Protein AF-0000000084653212 (afdb_homodimer)

Foldseek 3Di:
DVVVVVVVVVVVVVVCVVCVVVVLLQVLLQAPDQDSPDGNDGHCVLVVVLVVDPLNVQQAVLLQVLLQLLLVLLLVVLVVVLVVLLPDDPVSNVVVLVVLCVLVPDDLQVLQQVLLVVCVVVPHDFASVSLSVSLNVSLNSLLSVLQNVQSNVDDPCQQVVCVVVPDDSVRSCVPPVCVSRVLSSVLSSLVSSLCSSQDDNNCVSRHDDSHHHLNVVLVVCVVVPDGSSSSVSVSVSVVVSVVSVVVSVVSVVVVVVVVVVPDD/DVVVVVVVVVVVVVVCVVCVVVVLLQVLLQAPDQDSVDGNDGHCVLVVVLVVDPLNVQQAVLLQVLLQLLLVLLLVVLVVVLVVLLVDDPVSNVVVLVVLCVLVVDDLQCLLQVLLVVCVVVPHDFASVSLSVSLNVSLNSLLSVLQNVQSNVDDPCQLVVCVVVPDDSVRSCVPPVCVSRVLSSVLSSLVSSLCSSQDDNNCVSRHDPSHHHLNVVLVVCVVVPDGSSSSVSVSVSVVVSVVSVVVSVVSVVVVVVVVVVPDD

Secondary structure (DSSP, 8-state):
-HHHHHHHHHHHHHHHHHHHHHHHHHHHTTBS-S-SS----B--HHHHHHHH-HHHHHHHHHHHHHHHHHHHHHHHHHHHHHHHHHTS-HHHHHHHHHHHHHHHTS-HHHHHHHHHHHHHHTTPPSSHHHHHHHHHHHHHHHHHHHHHHHHHHS-HHHHHHHHHTT--HHHHIIIIIHHHHHHHHHHHHHHHHHHHHT--HHHHHH-BTTB--HHHHHHHHHHT---HHHHHHHHHHHHHHHHHHHHHHHHHHHHHHHHHT---/-HHHHHHHHHHHHHHHHHHHHHHHHHHHTTBS-S-SS----B--HHHHHHHH-HHHHHHHHHHHHHHHHHHHHHHHHHHHHHHHHHTS-HHHHHHHHHHHHHHHTS-HHHHHHHHHHHHHHTTPPSSHHHHHHHHHHHHHHHHHHHHHHHHHHS-HHHHHHHHHTT--HHHHIIIIIHHHHHHHHHHHHHHHHHHHHT--HHHHHH-BTTB--HHHHHHHHHHT---HHHHHHHHHHHHHHHHHHHHHHHHHHHHHHHHHT---

Structure (mmCIF, N/CA/C/O backbone):
data_AF-0000000084653212-model_v1
#
loop_
_entity.id
_entity.type
_entity.pdbx_description
1 polymer 'Spermidine Putrescine ABC transporter permease component potC'
#
loop_
_atom_site.group_PDB
_atom_site.id
_atom_site.type_symbol
_atom_site.label_atom_id
_atom_site.label_alt_id
_atom_site.label_comp_id
_atom_site.label_asym_id
_atom_site.label_entity_id
_atom_site.label_seq_id
_atom_site.pdbx_PDB_ins_code
_atom_site.Cartn_x
_atom_site.Cartn_y
_atom_site.Cartn_z
_atom_site.occupancy
_atom_site.B_iso_or_equiv
_atom_site.auth_seq_id
_atom_site.auth_comp_id
_atom_site.auth_asym_id
_atom_site.auth_atom_id
_atom_site.pdbx_PDB_model_num
ATOM 1 N N . MET A 1 1 ? -29.484 10 22.688 1 42.62 1 MET A N 1
ATOM 2 C CA . MET A 1 1 ? -29.078 8.742 23.328 1 42.62 1 MET A CA 1
ATOM 3 C C . MET A 1 1 ? -29.094 7.598 22.312 1 42.62 1 MET A C 1
ATOM 5 O O . MET A 1 1 ? -28.172 6.777 22.281 1 42.62 1 MET A O 1
ATOM 9 N N . VAL A 1 2 ? -30.297 7.48 21.578 1 43.94 2 VAL A N 1
ATOM 10 C CA . VAL A 1 2 ? -30.562 6.438 20.594 1 43.94 2 VAL A CA 1
ATOM 11 C C . VAL A 1 2 ? -29.578 6.551 19.438 1 43.94 2 VAL A C 1
ATOM 13 O O . VAL A 1 2 ? -29.062 5.543 18.953 1 43.94 2 VAL A O 1
ATOM 16 N N . ARG A 1 3 ? -29.203 7.77 19.156 1 56.88 3 ARG A N 1
ATOM 17 C CA . ARG A 1 3 ? -28.328 8.047 18.016 1 56.88 3 ARG A CA 1
ATOM 18 C C . ARG A 1 3 ? -26.891 7.621 18.312 1 56.88 3 ARG A C 1
ATOM 20 O O . ARG A 1 3 ? -26.219 7.047 17.453 1 56.88 3 ARG A O 1
ATOM 27 N N . LYS A 1 4 ? -26.688 7.613 19.641 1 67.69 4 LYS A N 1
ATOM 28 C CA . LYS A 1 4 ? -25.359 7.195 20.078 1 67.69 4 LYS A CA 1
ATOM 29 C C . LYS A 1 4 ? -25.203 5.68 20.016 1 67.69 4 LYS A C 1
ATOM 31 O O . LYS A 1 4 ? -24.156 5.168 19.625 1 67.69 4 LYS A O 1
ATOM 36 N N . GLY A 1 5 ? -26.391 5.066 20.297 1 69.75 5 GLY A N 1
ATOM 37 C CA . GLY A 1 5 ? -26.375 3.613 20.297 1 69.75 5 GLY A CA 1
ATOM 38 C C . GLY A 1 5 ? -26.219 3.031 18.891 1 69.75 5 GLY A C 1
ATOM 39 O O . GLY A 1 5 ? -25.438 2.096 18.688 1 69.75 5 GLY A O 1
ATOM 40 N N . ILE A 1 6 ? -26.906 3.551 18.016 1 76.19 6 ILE A N 1
ATOM 41 C CA . ILE A 1 6 ? -26.875 3.078 16.641 1 76.19 6 ILE A CA 1
ATOM 42 C C . ILE A 1 6 ? -25.5 3.334 16.031 1 76.19 6 ILE A C 1
ATOM 44 O O . ILE A 1 6 ? -24.969 2.506 15.289 1 76.19 6 ILE A O 1
ATOM 48 N N . GLU A 1 7 ? -24.969 4.375 16.453 1 75.75 7 GLU A N 1
ATOM 49 C CA . GLU A 1 7 ? -23.625 4.719 15.977 1 75.75 7 GLU A CA 1
ATOM 50 C C . GLU A 1 7 ? -22.594 3.729 16.5 1 75.75 7 GLU A C 1
ATOM 52 O O . GLU A 1 7 ? -21.703 3.303 15.75 1 75.75 7 GLU A O 1
ATOM 57 N N . ARG A 1 8 ? -22.797 3.504 17.703 1 78.12 8 ARG A N 1
ATOM 58 C CA . ARG A 1 8 ? -21.875 2.553 18.312 1 78.12 8 ARG A CA 1
ATOM 59 C C . ARG A 1 8 ? -22.016 1.172 17.688 1 78.12 8 ARG A C 1
ATOM 61 O O . ARG A 1 8 ? -21.031 0.481 17.453 1 78.12 8 ARG A O 1
ATOM 68 N N . LEU A 1 9 ? -23.188 0.836 17.438 1 80.94 9 LEU A N 1
ATOM 69 C CA . LEU A 1 9 ? -23.453 -0.453 16.797 1 80.94 9 LEU A CA 1
ATOM 70 C C . LEU A 1 9 ? -22.875 -0.486 15.391 1 80.94 9 LEU A C 1
ATOM 72 O O . LEU A 1 9 ? -22.281 -1.486 14.977 1 80.94 9 LEU A O 1
ATOM 76 N N . TYR A 1 10 ? -23.078 0.615 14.75 1 81.62 10 TYR A N 1
ATOM 77 C CA . TYR A 1 10 ? -22.578 0.738 13.383 1 81.62 10 TYR A CA 1
ATOM 78 C C . TYR A 1 10 ? -21.062 0.635 13.352 1 81.62 10 TYR A C 1
ATOM 80 O O . TYR A 1 10 ? -20.5 -0.135 12.57 1 81.62 10 TYR A O 1
ATOM 88 N N . LEU A 1 11 ? -20.422 1.253 14.195 1 81.31 11 LEU A N 1
ATOM 89 C CA . LEU A 1 11 ? -18.953 1.239 14.258 1 81.31 11 LEU A CA 1
ATOM 90 C C . LEU A 1 11 ? -18.453 -0.124 14.719 1 81.31 11 LEU A C 1
ATOM 92 O O . LEU A 1 11 ? -17.438 -0.61 14.219 1 81.31 11 LEU A O 1
ATOM 96 N N . GLY A 1 12 ? -19.172 -0.667 15.578 1 79.94 12 GLY A N 1
ATOM 97 C CA . GLY A 1 12 ? -18.828 -2.008 16.031 1 79.94 12 GLY A CA 1
ATOM 98 C C . GLY A 1 12 ? -18.875 -3.041 14.922 1 79.94 12 GLY A C 1
ATOM 99 O O . GLY A 1 12 ? -18 -3.893 14.812 1 79.94 12 GLY A O 1
ATOM 100 N N . LEU A 1 13 ? -19.828 -2.896 14.125 1 82 13 LEU A N 1
ATOM 101 C CA . LEU A 1 13 ? -20 -3.822 13.008 1 82 13 LEU A CA 1
ATOM 102 C C . LEU A 1 13 ? -18.875 -3.658 11.984 1 82 13 LEU A C 1
ATOM 104 O O . LEU A 1 13 ? -18.375 -4.648 11.445 1 82 13 LEU A O 1
ATOM 108 N N . ILE A 1 14 ? -18.547 -2.451 11.789 1 79.44 14 ILE A N 1
ATOM 109 C CA . ILE A 1 14 ? -17.469 -2.178 10.844 1 79.44 14 ILE A CA 1
ATOM 110 C C . ILE A 1 14 ? -16.156 -2.777 11.359 1 79.44 14 ILE A C 1
ATOM 112 O O . ILE A 1 14 ? -15.438 -3.438 10.617 1 79.44 14 ILE A O 1
ATOM 116 N N . MET A 1 15 ? -15.961 -2.607 12.602 1 78.31 15 MET A N 1
ATOM 117 C CA . MET A 1 15 ? -14.742 -3.121 13.211 1 78.31 15 MET A CA 1
ATOM 118 C C . MET A 1 15 ? -14.734 -4.645 13.211 1 78.31 15 MET A C 1
ATOM 120 O O . MET A 1 15 ? -13.695 -5.266 12.969 1 78.31 15 MET A O 1
ATOM 124 N N . LEU A 1 16 ? -15.852 -5.148 13.469 1 78.56 16 LEU A N 1
ATOM 125 C CA . LEU A 1 16 ? -15.969 -6.605 13.477 1 78.56 16 LEU A CA 1
ATOM 126 C C . LEU A 1 16 ? -15.656 -7.176 12.094 1 78.56 16 LEU A C 1
ATOM 128 O O . LEU A 1 16 ? -14.906 -8.141 11.977 1 78.56 16 LEU A O 1
ATOM 132 N N . PHE A 1 17 ? -16.188 -6.57 11.125 1 79 17 PHE A N 1
ATOM 133 C CA . PHE A 1 17 ? -16 -7.086 9.773 1 79 17 PHE A CA 1
ATOM 134 C C . PHE A 1 17 ? -14.57 -6.863 9.305 1 79 17 PHE A C 1
ATOM 136 O O . PHE A 1 17 ? -14.031 -7.652 8.523 1 79 17 PHE A O 1
ATOM 143 N N . LEU A 1 18 ? -14 -5.793 9.773 1 79.25 18 LEU A N 1
ATOM 144 C CA . LEU A 1 18 ? -12.625 -5.496 9.398 1 79.25 18 LEU A CA 1
ATOM 145 C C . LEU A 1 18 ? -11.656 -6.461 10.062 1 79.25 18 LEU A C 1
ATOM 147 O O . LEU A 1 18 ? -10.664 -6.871 9.461 1 79.25 18 LEU A O 1
ATOM 151 N N . TYR A 1 19 ? -11.992 -6.941 11.273 1 84.5 19 TYR A N 1
ATOM 152 C CA . TYR A 1 19 ? -11.031 -7.711 12.062 1 84.5 19 TYR A CA 1
ATOM 153 C C . TYR A 1 19 ? -11.406 -9.188 12.086 1 84.5 19 TYR A C 1
ATOM 155 O O . TYR A 1 19 ? -10.578 -10.039 12.414 1 84.5 19 TYR A O 1
ATOM 163 N N . ALA A 1 20 ? -12.586 -9.516 11.711 1 89.62 20 ALA A N 1
ATOM 164 C CA . ALA A 1 20 ? -13.062 -10.898 11.742 1 89.62 20 ALA A CA 1
ATOM 165 C C . ALA A 1 20 ? -12.18 -11.805 10.891 1 89.62 20 ALA A C 1
ATOM 167 O O . ALA A 1 20 ? -11.805 -12.898 11.32 1 89.62 20 ALA A O 1
ATOM 168 N N . PRO A 1 21 ? -11.82 -11.352 9.719 1 89.69 21 PRO A N 1
ATOM 169 C CA . PRO A 1 21 ? -10.953 -12.211 8.914 1 89.69 21 PRO A CA 1
ATOM 170 C C . PRO A 1 21 ? -9.609 -12.484 9.578 1 89.69 21 PRO A C 1
ATOM 172 O O . PRO A 1 21 ? -9.125 -13.617 9.57 1 89.69 21 PRO A O 1
ATOM 175 N N . ILE A 1 22 ? -9.055 -11.469 10.094 1 88.69 22 ILE A N 1
ATOM 176 C CA . ILE A 1 22 ? -7.762 -11.609 10.75 1 88.69 22 ILE A CA 1
ATOM 177 C C . ILE A 1 22 ? -7.898 -12.508 11.977 1 88.69 22 ILE A C 1
ATOM 179 O O . ILE A 1 22 ? -7.027 -13.344 12.234 1 88.69 22 ILE A O 1
ATOM 183 N N . LEU A 1 23 ? -8.977 -12.32 12.727 1 89.06 23 LEU A N 1
ATOM 184 C CA . LEU A 1 23 ? -9.234 -13.164 13.883 1 89.06 23 LEU A CA 1
ATOM 185 C C . LEU A 1 23 ? -9.398 -14.625 13.469 1 89.06 23 LEU A C 1
ATOM 187 O O . LEU A 1 23 ? -8.938 -15.531 14.164 1 89.06 23 LEU A O 1
ATOM 191 N N . THR A 1 24 ? -10.102 -14.805 12.438 1 89.75 24 THR A N 1
ATOM 192 C CA . THR A 1 24 ? -10.273 -16.156 11.914 1 89.75 24 THR A CA 1
ATOM 193 C C . THR A 1 24 ? -8.922 -16.781 11.594 1 89.75 24 THR A C 1
ATOM 195 O O . THR A 1 24 ? -8.68 -17.953 11.93 1 89.75 24 THR A O 1
ATOM 198 N N . LEU A 1 25 ? -8.062 -15.992 10.961 1 89.06 25 LEU A N 1
ATOM 199 C CA . LEU A 1 25 ? -6.723 -16.469 10.633 1 89.06 25 LEU A CA 1
ATOM 200 C C . LEU A 1 25 ? -5.949 -16.844 11.891 1 89.06 25 LEU A C 1
ATOM 202 O O . LEU A 1 25 ? -5.336 -17.906 11.945 1 89.06 25 LEU A O 1
ATOM 206 N N . ILE A 1 26 ? -6.031 -16.047 12.891 1 89.75 26 ILE A N 1
ATOM 207 C CA . ILE A 1 26 ? -5.309 -16.266 14.141 1 89.75 26 ILE A CA 1
ATOM 208 C C . ILE A 1 26 ? -5.871 -17.5 14.852 1 89.75 26 ILE A C 1
ATOM 210 O O . ILE A 1 26 ? -5.117 -18.359 15.305 1 89.75 26 ILE A O 1
ATOM 214 N N . VAL A 1 27 ? -7.145 -17.594 14.969 1 90.31 27 VAL A N 1
ATOM 215 C CA . VAL A 1 27 ? -7.801 -18.703 15.648 1 90.31 27 VAL A CA 1
ATOM 216 C C . VAL A 1 27 ? -7.461 -20.016 14.938 1 90.31 27 VAL A C 1
ATOM 218 O O . VAL A 1 27 ? -7.133 -21 15.586 1 90.31 27 VAL A O 1
ATOM 221 N N . PHE A 1 28 ? -7.402 -20.016 13.656 1 89.44 28 PHE A N 1
ATOM 222 C CA . PHE A 1 28 ? -7.152 -21.234 12.891 1 89.44 28 PHE A CA 1
ATOM 223 C C . PHE A 1 28 ? -5.676 -21.609 12.938 1 89.44 28 PHE A C 1
ATOM 225 O O . PHE A 1 28 ? -5.305 -22.734 12.602 1 89.44 28 PHE A O 1
ATOM 232 N N . SER A 1 29 ? -4.875 -20.641 13.258 1 91 29 SER A N 1
ATOM 233 C CA . SER A 1 29 ? -3.457 -20.953 13.422 1 91 29 SER A CA 1
ATOM 234 C C . SER A 1 29 ? -3.227 -21.859 14.625 1 91 29 SER A C 1
ATOM 236 O O . SER A 1 29 ? -2.172 -22.5 14.734 1 91 29 SER A O 1
ATOM 238 N N . PHE A 1 30 ? -4.285 -21.969 15.484 1 92.12 30 PHE A N 1
ATOM 239 C CA . PHE A 1 30 ? -4.195 -22.828 16.656 1 92.12 30 PHE A CA 1
ATOM 240 C C . PHE A 1 30 ? -5.098 -24.047 16.516 1 92.12 30 PHE A C 1
ATOM 242 O O . PHE A 1 30 ? -5.281 -24.828 17.453 1 92.12 30 PHE A O 1
ATOM 249 N N . ASN A 1 31 ? -5.676 -24.203 15.422 1 87.81 31 ASN A N 1
ATOM 250 C CA . ASN A 1 31 ? -6.641 -25.281 15.18 1 87.81 31 ASN A CA 1
ATOM 251 C C . ASN A 1 31 ? -5.949 -26.609 14.898 1 87.81 31 ASN A C 1
ATOM 253 O O . ASN A 1 31 ? -5.145 -26.703 13.969 1 87.81 31 ASN A O 1
ATOM 257 N N . ASP A 1 32 ? -6.289 -27.547 15.758 1 88.12 32 ASP A N 1
ATOM 258 C CA . ASP A 1 32 ? -5.707 -28.875 15.578 1 88.12 32 ASP A CA 1
ATOM 259 C C . ASP A 1 32 ? -6.453 -29.672 14.508 1 88.12 32 ASP A C 1
ATOM 261 O O . ASP A 1 32 ? -6.996 -30.734 14.773 1 88.12 32 ASP A O 1
ATOM 265 N N . SER A 1 33 ? -6.797 -29.047 13.383 1 82.5 33 SER A N 1
ATOM 266 C CA . SER A 1 33 ? -7.434 -29.656 12.219 1 82.5 33 SER A CA 1
ATOM 267 C C . SER A 1 33 ? -6.875 -29.094 10.922 1 82.5 33 SER A C 1
ATOM 269 O O . SER A 1 33 ? -6.48 -27.922 10.867 1 82.5 33 SER A O 1
ATOM 271 N N . LYS A 1 34 ? -6.863 -29.938 9.984 1 76.5 34 LYS A N 1
ATOM 272 C CA . LYS A 1 34 ? -6.43 -29.484 8.664 1 76.5 34 LYS A CA 1
ATOM 273 C C . LYS A 1 34 ? -7.566 -28.812 7.91 1 76.5 34 LYS A C 1
ATOM 275 O O . LYS A 1 34 ? -7.34 -28.141 6.902 1 76.5 34 LYS A O 1
ATOM 280 N N . SER A 1 35 ? -8.68 -29.031 8.602 1 69.38 35 SER A N 1
ATOM 281 C CA . SER A 1 35 ? -9.859 -28.484 7.934 1 69.38 35 SER A CA 1
ATOM 282 C C . SER A 1 35 ? -10.008 -26.984 8.211 1 69.38 35 SER A C 1
ATOM 284 O O . SER A 1 35 ? -9.672 -26.516 9.297 1 69.38 35 SER A O 1
ATOM 286 N N . ARG A 1 36 ? -10.523 -26.234 7.219 1 67.44 36 ARG A N 1
ATOM 287 C CA . ARG A 1 36 ? -10.781 -24.797 7.344 1 67.44 36 ARG A CA 1
ATOM 288 C C . ARG A 1 36 ? -12.148 -24.547 7.957 1 67.44 36 ARG A C 1
ATOM 290 O O . ARG A 1 36 ? -12.508 -23.391 8.211 1 67.44 36 ARG A O 1
ATOM 297 N N . ALA A 1 37 ? -12.82 -25.562 8.25 1 67.94 37 ALA A N 1
ATOM 298 C CA . ALA A 1 37 ? -14.195 -25.359 8.703 1 67.94 37 ALA A CA 1
ATOM 299 C C . ALA A 1 37 ? -14.461 -26.078 10.016 1 67.94 37 ALA A C 1
ATOM 301 O O . ALA A 1 37 ? -15.43 -25.781 10.711 1 67.94 37 ALA A O 1
ATOM 302 N N . LYS A 1 38 ? -13.531 -26.969 10.328 1 77.81 38 LYS A N 1
ATOM 303 C CA . LYS A 1 38 ? -13.797 -27.766 11.516 1 77.81 38 LYS A CA 1
ATOM 304 C C . LYS A 1 38 ? -12.758 -27.5 12.602 1 77.81 38 LYS A C 1
ATOM 306 O O . LYS A 1 38 ? -11.555 -27.516 12.328 1 77.81 38 LYS A O 1
ATOM 311 N N . TRP A 1 39 ? -13.188 -27.281 13.703 1 82.44 39 TRP A N 1
ATOM 312 C CA . TRP A 1 39 ? -12.312 -27.062 14.852 1 82.44 39 TRP A CA 1
ATOM 313 C C . TRP A 1 39 ? -11.891 -28.391 15.469 1 82.44 39 TRP A C 1
ATOM 315 O O . TRP A 1 39 ? -12.734 -29.219 15.82 1 82.44 39 TRP A O 1
ATOM 325 N N . GLY A 1 40 ? -10.656 -28.688 15.477 1 87.12 40 GLY A N 1
ATOM 326 C CA . GLY A 1 40 ? -10.148 -29.953 15.969 1 87.12 40 GLY A CA 1
ATOM 327 C C . GLY A 1 40 ? -9.5 -29.859 17.328 1 87.12 40 GLY A C 1
ATOM 328 O O . GLY A 1 40 ? -8.891 -30.828 17.812 1 87.12 40 GLY A O 1
ATOM 329 N N . GLY A 1 41 ? -9.516 -28.609 17.953 1 88.38 41 GLY A N 1
ATOM 330 C CA . GLY A 1 41 ? -8.859 -28.406 19.234 1 88.38 41 GLY A CA 1
ATOM 331 C C . GLY A 1 41 ? -7.672 -27.469 19.156 1 88.38 41 GLY A C 1
ATOM 332 O O . GLY A 1 41 ? -7.242 -27.094 18.062 1 88.38 41 GLY A O 1
ATOM 333 N N . PHE A 1 42 ? -7.262 -27.078 20.281 1 91.75 42 PHE A N 1
ATOM 334 C CA . PHE A 1 42 ? -6.141 -26.156 20.375 1 91.75 42 PHE A CA 1
ATOM 335 C C . PHE A 1 42 ? -4.816 -26.891 20.188 1 91.75 42 PHE A C 1
ATOM 337 O O . PHE A 1 42 ? -4.617 -27.969 20.734 1 91.75 42 PHE A O 1
ATOM 344 N N . THR A 1 43 ? -3.941 -26.406 19.312 1 91.94 43 THR A N 1
ATOM 345 C CA . THR A 1 43 ? -2.631 -27.016 19.125 1 91.94 43 THR A CA 1
ATOM 346 C C . THR A 1 43 ? -1.585 -25.938 18.797 1 91.94 43 THR A C 1
ATOM 348 O O . THR A 1 43 ? -1.924 -24.859 18.328 1 91.94 43 THR A O 1
ATOM 351 N N . LEU A 1 44 ? -0.407 -26.203 19.188 1 92.69 44 LEU A N 1
ATOM 352 C CA . LEU A 1 44 ? 0.725 -25.344 18.828 1 92.69 44 LEU A CA 1
ATOM 353 C C . LEU A 1 44 ? 1.635 -26.047 17.828 1 92.69 44 LEU A C 1
ATOM 355 O O . LEU A 1 44 ? 2.725 -25.562 17.516 1 92.69 44 LEU A O 1
ATOM 359 N N . LYS A 1 45 ? 1.171 -27.125 17.312 1 91.94 45 LYS A N 1
ATOM 360 C CA . LYS A 1 45 ? 1.96 -27.953 16.406 1 91.94 45 LYS A CA 1
ATOM 361 C C . LYS A 1 45 ? 2.357 -27.188 15.148 1 91.94 45 LYS A C 1
ATOM 363 O O . LYS A 1 45 ? 3.463 -27.375 14.633 1 91.94 45 LYS A O 1
ATOM 368 N N . TRP A 1 46 ? 1.521 -26.344 14.703 1 91.56 46 TRP A N 1
ATOM 369 C CA . TRP A 1 46 ? 1.786 -25.609 13.469 1 91.56 46 TRP A CA 1
ATOM 370 C C . TRP A 1 46 ? 2.92 -24.609 13.664 1 91.56 46 TRP A C 1
ATOM 372 O O . TRP A 1 46 ? 3.707 -24.375 12.742 1 91.56 46 TRP A O 1
ATOM 382 N N . TYR A 1 47 ? 2.975 -24.109 14.836 1 92.56 47 TYR A N 1
ATOM 383 C CA . TYR A 1 47 ? 4.055 -23.172 15.164 1 92.56 47 TYR A CA 1
ATOM 384 C C . TYR A 1 47 ? 5.383 -23.906 15.289 1 92.56 47 TYR A C 1
ATOM 386 O O . TYR A 1 47 ? 6.422 -23.406 14.867 1 92.56 47 TYR A O 1
ATOM 394 N N . LYS A 1 48 ? 5.355 -25.047 15.836 1 92.06 48 LYS A N 1
ATOM 395 C CA . LYS A 1 48 ? 6.555 -25.875 15.938 1 92.06 48 LYS A CA 1
ATOM 396 C C . LYS A 1 48 ? 7.043 -26.297 14.555 1 92.06 48 LYS A C 1
ATOM 398 O O . LYS A 1 48 ? 8.242 -26.234 14.266 1 92.06 48 LYS A O 1
ATOM 403 N N . ASN A 1 49 ? 6.125 -26.719 13.758 1 90.12 49 ASN A N 1
ATOM 404 C CA . ASN A 1 49 ? 6.461 -27.125 12.398 1 90.12 49 ASN A CA 1
ATOM 405 C C . ASN A 1 49 ? 7.062 -25.969 11.602 1 90.12 49 ASN A C 1
ATOM 407 O O . ASN A 1 49 ? 7.996 -26.172 10.82 1 90.12 49 ASN A O 1
ATOM 411 N N . MET A 1 50 ? 6.453 -24.875 11.75 1 89.31 50 MET A N 1
ATOM 412 C CA . MET A 1 50 ? 6.922 -23.688 11.039 1 89.31 50 MET A CA 1
ATOM 413 C C . MET A 1 50 ? 8.375 -23.375 11.398 1 89.31 50 MET A C 1
ATOM 415 O O . MET A 1 50 ? 9.172 -23.031 10.523 1 89.31 50 MET A O 1
ATOM 419 N N . LEU A 1 51 ? 8.719 -23.516 12.703 1 89.31 51 LEU A N 1
ATOM 420 C CA . LEU A 1 51 ? 10.062 -23.203 13.172 1 89.31 51 LEU A CA 1
ATOM 421 C C . LEU A 1 51 ? 11.07 -24.234 12.68 1 89.31 51 LEU A C 1
ATOM 423 O O . LEU A 1 51 ? 12.258 -23.938 12.547 1 89.31 51 LEU A O 1
ATOM 427 N N . ASN A 1 52 ? 10.609 -25.422 12.359 1 91.44 52 ASN A N 1
ATOM 428 C CA . ASN A 1 52 ? 11.492 -26.516 11.953 1 91.44 52 ASN A CA 1
ATOM 429 C C . ASN A 1 52 ? 11.539 -26.656 10.438 1 91.44 52 ASN A C 1
ATOM 431 O O . ASN A 1 52 ? 12.289 -27.484 9.906 1 91.44 52 ASN A O 1
ATOM 435 N N . ASP A 1 53 ? 10.758 -25.922 9.758 1 92.12 53 ASP A N 1
ATOM 436 C CA . ASP A 1 53 ? 10.742 -25.969 8.305 1 92.12 53 ASP A CA 1
ATOM 437 C C . ASP A 1 53 ? 11.852 -25.109 7.711 1 92.12 53 ASP A C 1
ATOM 439 O O . ASP A 1 53 ? 11.844 -23.875 7.863 1 92.12 53 ASP A O 1
ATOM 443 N N . PRO A 1 54 ? 12.766 -25.703 7.027 1 92.81 54 PRO A N 1
ATOM 444 C CA . PRO A 1 54 ? 13.906 -24.969 6.496 1 92.81 54 PRO A CA 1
ATOM 445 C C . PRO A 1 54 ? 13.5 -23.891 5.5 1 92.81 54 PRO A C 1
ATOM 447 O O . PRO A 1 54 ? 14.148 -22.844 5.418 1 92.81 54 PRO A O 1
ATOM 450 N N . MET A 1 55 ? 12.492 -24.094 4.793 1 91.88 55 MET A N 1
ATOM 451 C CA . MET A 1 55 ? 12.023 -23.109 3.828 1 91.88 55 MET A CA 1
ATOM 452 C C . MET A 1 55 ? 11.5 -21.859 4.539 1 91.88 55 MET A C 1
ATOM 454 O O . MET A 1 55 ? 11.789 -20.734 4.121 1 91.88 55 MET A O 1
ATOM 458 N N . ILE A 1 56 ? 10.75 -22.125 5.59 1 93.19 56 ILE A N 1
ATOM 459 C CA . ILE A 1 56 ? 10.18 -21.016 6.348 1 93.19 56 ILE A CA 1
ATOM 460 C C . ILE A 1 56 ? 11.289 -20.266 7.074 1 93.19 56 ILE A C 1
ATOM 462 O O . ILE A 1 56 ? 11.312 -19.031 7.086 1 93.19 56 ILE A O 1
ATOM 466 N N . SER A 1 57 ? 12.211 -20.984 7.633 1 93.81 57 SER A N 1
ATOM 467 C CA . SER A 1 57 ? 13.328 -20.359 8.336 1 93.81 57 SER A CA 1
ATOM 468 C C . SER A 1 57 ? 14.18 -19.531 7.383 1 93.81 57 SER A C 1
ATOM 470 O O . SER A 1 57 ? 14.586 -18.422 7.719 1 93.81 57 SER A O 1
ATOM 472 N N . LYS A 1 58 ? 14.477 -20.047 6.25 1 95.44 58 LYS A N 1
ATOM 473 C CA . LYS A 1 58 ? 15.25 -19.328 5.242 1 95.44 58 LYS A CA 1
ATOM 474 C C . LYS A 1 58 ? 14.508 -18.078 4.766 1 95.44 58 LYS A C 1
ATOM 476 O O . LYS A 1 58 ? 15.117 -17.031 4.598 1 95.44 58 LYS A O 1
ATOM 481 N N . SER A 1 59 ? 13.242 -18.203 4.531 1 95.62 59 SER A N 1
ATOM 482 C CA . SER A 1 59 ? 12.438 -17.062 4.082 1 95.62 59 SER A CA 1
ATOM 483 C C . SER A 1 59 ? 12.367 -15.984 5.148 1 95.62 59 SER A C 1
ATOM 485 O O . SER A 1 59 ? 12.312 -14.789 4.832 1 95.62 59 SER A O 1
ATOM 487 N N . LEU A 1 60 ? 12.305 -16.453 6.426 1 94.12 60 LEU A N 1
ATOM 488 C CA . LEU A 1 60 ? 12.352 -15.5 7.523 1 94.12 60 LEU A CA 1
ATOM 489 C C . LEU A 1 60 ? 13.672 -14.734 7.531 1 94.12 60 LEU A C 1
ATOM 491 O O . LEU A 1 60 ? 13.688 -13.516 7.707 1 94.12 60 LEU A O 1
ATOM 495 N N . TYR A 1 61 ? 14.688 -15.445 7.371 1 95.69 61 TYR A N 1
ATOM 496 C CA . TYR A 1 61 ? 16.016 -14.852 7.316 1 95.69 61 TYR A CA 1
ATOM 497 C C . TYR A 1 61 ? 16.094 -13.797 6.215 1 95.69 61 TYR A C 1
ATOM 499 O O . TYR A 1 61 ? 16.531 -12.672 6.461 1 95.69 61 TYR A O 1
ATOM 507 N N . TYR A 1 62 ? 15.695 -14.109 5.008 1 96.94 62 TYR A N 1
ATOM 508 C CA . TYR A 1 62 ? 15.789 -13.18 3.889 1 96.94 62 TYR A CA 1
ATOM 509 C C . TYR A 1 62 ? 14.828 -12.008 4.066 1 96.94 62 TYR A C 1
ATOM 511 O O . TYR A 1 62 ? 15.125 -10.883 3.652 1 96.94 62 TYR A O 1
ATOM 519 N N . THR A 1 63 ? 13.648 -12.297 4.672 1 96.81 63 THR A N 1
ATOM 520 C CA . THR A 1 63 ? 12.719 -11.211 4.957 1 96.81 63 THR A CA 1
ATOM 521 C C . THR A 1 63 ? 13.375 -10.156 5.844 1 96.81 63 THR A C 1
ATOM 523 O O . THR A 1 63 ? 13.359 -8.969 5.516 1 96.81 63 THR A O 1
ATOM 526 N N . LEU A 1 64 ? 14.008 -10.609 6.914 1 96.62 64 LEU A N 1
ATOM 527 C CA . LEU A 1 64 ? 14.609 -9.695 7.887 1 96.62 64 LEU A CA 1
ATOM 528 C C . LEU A 1 64 ? 15.852 -9.039 7.312 1 96.62 64 LEU A C 1
ATOM 530 O O . LEU A 1 64 ? 16.078 -7.84 7.512 1 96.62 64 LEU A O 1
ATOM 534 N N . LEU A 1 65 ? 16.594 -9.805 6.633 1 98.19 65 LEU A N 1
ATOM 535 C CA . LEU A 1 65 ? 17.844 -9.289 6.07 1 98.19 65 LEU A CA 1
ATOM 536 C C . LEU A 1 65 ? 17.562 -8.203 5.035 1 98.19 65 LEU A C 1
ATOM 538 O O . LEU A 1 65 ? 18.156 -7.125 5.086 1 98.19 65 LEU A O 1
ATOM 542 N N . ILE A 1 66 ? 16.703 -8.461 4.102 1 98.31 66 ILE A N 1
ATOM 543 C CA . ILE A 1 66 ? 16.375 -7.512 3.047 1 98.31 66 ILE A CA 1
ATOM 544 C C . ILE A 1 66 ? 15.703 -6.277 3.654 1 98.31 66 ILE A C 1
ATOM 546 O O . ILE A 1 66 ? 16.031 -5.145 3.281 1 98.31 66 ILE A O 1
ATOM 550 N N . ALA A 1 67 ? 14.773 -6.535 4.555 1 97.81 67 ALA A N 1
ATOM 551 C CA . ALA A 1 67 ? 14.094 -5.41 5.188 1 97.81 67 ALA A CA 1
ATOM 552 C C . ALA A 1 67 ? 15.086 -4.5 5.91 1 97.81 67 ALA A C 1
ATOM 554 O O . ALA A 1 67 ? 15 -3.273 5.805 1 97.81 67 ALA A O 1
ATOM 555 N N . LEU A 1 68 ? 15.992 -5.102 6.613 1 98.12 68 LEU A N 1
ATOM 556 C CA . LEU A 1 68 ? 16.969 -4.336 7.379 1 98.12 68 LEU A CA 1
ATOM 557 C C . LEU A 1 68 ? 17.922 -3.59 6.453 1 98.12 68 LEU A C 1
ATOM 559 O O . LEU A 1 68 ? 18.109 -2.379 6.598 1 98.12 68 LEU A O 1
ATOM 563 N N . LEU A 1 69 ? 18.516 -4.238 5.527 1 98.69 69 LEU A N 1
ATOM 564 C CA . LEU A 1 69 ? 19.484 -3.621 4.617 1 98.69 69 LEU A CA 1
ATOM 565 C C . LEU A 1 69 ? 18.812 -2.541 3.773 1 98.69 69 LEU A C 1
ATOM 567 O O . LEU A 1 69 ? 19.344 -1.436 3.639 1 98.69 69 LEU A O 1
ATOM 571 N N . ALA A 1 70 ? 17.672 -2.871 3.199 1 98.5 70 ALA A N 1
ATOM 572 C CA . ALA A 1 70 ? 16.969 -1.928 2.334 1 98.5 70 ALA A CA 1
ATOM 573 C C . ALA A 1 70 ? 16.562 -0.676 3.107 1 98.5 70 ALA A C 1
ATOM 575 O O . ALA A 1 70 ? 16.688 0.442 2.605 1 98.5 70 ALA A O 1
ATOM 576 N N . SER A 1 71 ? 16.047 -0.895 4.312 1 98.06 71 SER A N 1
ATOM 577 C CA . SER A 1 71 ? 15.578 0.249 5.09 1 98.06 71 SER A CA 1
ATOM 578 C C . SER A 1 71 ? 16.75 1.128 5.527 1 98.06 71 SER A C 1
ATOM 580 O O . SER A 1 71 ? 16.656 2.357 5.5 1 98.06 71 SER A O 1
ATOM 582 N N . VAL A 1 72 ? 17.844 0.533 5.926 1 98.62 72 VAL A N 1
ATOM 583 C CA . VAL A 1 72 ? 19.016 1.296 6.344 1 98.62 72 VAL A CA 1
ATOM 584 C C . VAL A 1 72 ? 19.547 2.107 5.168 1 98.62 72 VAL A C 1
ATOM 586 O O . VAL A 1 72 ? 19.766 3.316 5.285 1 98.62 72 VAL A O 1
ATOM 589 N N . ILE A 1 73 ? 19.75 1.476 4.07 1 98.44 73 ILE A N 1
ATOM 590 C CA . ILE A 1 73 ? 20.312 2.133 2.895 1 98.44 73 ILE A CA 1
ATOM 591 C C . ILE A 1 73 ? 19.328 3.191 2.381 1 98.44 73 ILE A C 1
ATOM 593 O O . ILE A 1 73 ? 19.734 4.312 2.066 1 98.44 73 ILE A O 1
ATOM 597 N N . ALA A 1 74 ? 18.047 2.852 2.277 1 97.31 74 ALA A N 1
ATOM 598 C CA . ALA A 1 74 ? 17.031 3.799 1.815 1 97.31 74 ALA A CA 1
ATOM 599 C C . ALA A 1 74 ? 16.953 5.012 2.74 1 97.31 74 ALA A C 1
ATOM 601 O O . ALA A 1 74 ? 16.734 6.133 2.283 1 97.31 74 ALA A O 1
ATOM 602 N N . THR A 1 75 ? 17.109 4.754 4.023 1 98.06 75 THR A N 1
ATOM 603 C CA . THR A 1 75 ? 17.047 5.844 4.988 1 98.06 75 THR A CA 1
ATOM 604 C C . THR A 1 75 ? 18.219 6.801 4.801 1 98.06 75 THR A C 1
ATOM 606 O O . THR A 1 75 ? 18.047 8.023 4.844 1 98.06 75 THR A O 1
ATOM 609 N N . ILE A 1 76 ? 19.375 6.258 4.629 1 97.19 76 ILE A N 1
ATOM 610 C CA . ILE A 1 76 ? 20.562 7.082 4.398 1 97.19 76 ILE A CA 1
ATOM 611 C C . ILE A 1 76 ? 20.391 7.891 3.115 1 97.19 76 ILE A C 1
ATOM 613 O O . ILE A 1 76 ? 20.531 9.109 3.123 1 97.19 76 ILE A O 1
ATOM 617 N N . ILE A 1 77 ? 20.016 7.223 2.059 1 95.44 77 ILE A N 1
ATOM 618 C CA . ILE A 1 77 ? 19.859 7.871 0.762 1 95.44 77 ILE A CA 1
ATOM 619 C C . ILE A 1 77 ? 18.703 8.867 0.821 1 95.44 77 ILE A C 1
ATOM 621 O O . ILE A 1 77 ? 18.828 10 0.34 1 95.44 77 ILE A O 1
ATOM 625 N N . GLY A 1 78 ? 17.578 8.422 1.387 1 94.5 78 GLY A N 1
ATOM 626 C CA . GLY A 1 78 ? 16.391 9.266 1.483 1 94.5 78 GLY A CA 1
ATOM 627 C C . GLY A 1 78 ? 16.609 10.5 2.332 1 94.5 78 GLY A C 1
ATOM 628 O O . GLY A 1 78 ? 16.078 11.57 2.021 1 94.5 78 GLY A O 1
ATOM 629 N N . THR A 1 79 ? 17.344 10.375 3.41 1 94.75 79 THR A N 1
ATOM 630 C CA . THR A 1 79 ? 17.641 11.508 4.273 1 94.75 79 THR A CA 1
ATOM 631 C C . THR A 1 79 ? 18.453 12.562 3.523 1 94.75 79 THR A C 1
ATOM 633 O O . THR A 1 79 ? 18.141 13.75 3.562 1 94.75 79 THR A O 1
ATOM 636 N N . LEU A 1 80 ? 19.484 12.109 2.883 1 92.12 80 LEU A N 1
ATOM 637 C CA . LEU A 1 80 ? 20.312 13.016 2.098 1 92.12 80 LEU A CA 1
ATOM 638 C C . LEU A 1 80 ? 19.5 13.68 0.995 1 92.12 80 LEU A C 1
ATOM 640 O O . LEU A 1 80 ? 19.672 14.867 0.713 1 92.12 80 LEU A O 1
ATOM 644 N N . ALA A 1 81 ? 18.641 12.914 0.408 1 91.31 81 ALA A N 1
ATOM 645 C CA . ALA A 1 81 ? 17.781 13.453 -0.639 1 91.31 81 ALA A CA 1
ATOM 646 C C . ALA A 1 81 ? 16.812 14.492 -0.072 1 91.31 81 ALA A C 1
ATOM 648 O O . ALA A 1 81 ? 16.578 15.539 -0.688 1 91.31 81 ALA A O 1
ATOM 649 N N . ALA A 1 82 ? 16.234 14.164 1.04 1 90.94 82 ALA A N 1
ATOM 650 C CA . ALA A 1 82 ? 15.297 15.086 1.677 1 90.94 82 ALA A CA 1
ATOM 651 C C . ALA A 1 82 ? 15.969 16.422 2 1 90.94 82 ALA A C 1
ATOM 653 O O . ALA A 1 82 ? 15.383 17.484 1.783 1 90.94 82 ALA A O 1
ATOM 654 N N . ILE A 1 83 ? 17.141 16.391 2.52 1 88.12 83 ILE A N 1
ATOM 655 C CA . ILE A 1 83 ? 17.906 17.594 2.85 1 88.12 83 ILE A CA 1
ATOM 656 C C . ILE A 1 83 ? 18.203 18.375 1.574 1 88.12 83 ILE A C 1
ATOM 658 O O . ILE A 1 83 ? 18.078 19.609 1.539 1 88.12 83 ILE A O 1
ATOM 662 N N . GLY A 1 84 ? 18.641 17.609 0.545 1 85.06 84 GLY A N 1
ATOM 663 C CA . GLY A 1 84 ? 18.891 18.25 -0.735 1 85.06 84 GLY A CA 1
ATOM 664 C C . GLY A 1 84 ? 17.672 18.922 -1.327 1 85.06 84 GLY A C 1
ATOM 665 O O . GLY A 1 84 ? 17.766 20.031 -1.869 1 85.06 84 GLY A O 1
ATOM 666 N N . ILE A 1 85 ? 16.562 18.344 -1.266 1 85.56 85 ILE A N 1
ATOM 667 C CA . ILE A 1 85 ? 15.305 18.875 -1.793 1 85.56 85 ILE A CA 1
ATOM 668 C C . ILE A 1 85 ? 14.898 20.109 -1.008 1 85.56 85 ILE A C 1
ATOM 670 O O . ILE A 1 85 ? 14.406 21.078 -1.585 1 85.56 85 ILE A O 1
ATOM 674 N N . HIS A 1 86 ? 15.102 20.031 0.287 1 83.38 86 HIS A N 1
ATOM 675 C CA . HIS A 1 86 ? 14.695 21.109 1.172 1 83.38 86 HIS A CA 1
ATOM 676 C C . HIS A 1 86 ? 15.43 22.406 0.829 1 83.38 86 HIS A C 1
ATOM 678 O O . HIS A 1 86 ? 14.875 23.5 0.985 1 83.38 86 HIS A O 1
ATOM 684 N N . VAL A 1 87 ? 16.641 22.344 0.388 1 79.5 87 VAL A N 1
ATOM 685 C CA . VAL A 1 87 ? 17.438 23.547 0.169 1 79.5 87 VAL A CA 1
ATOM 686 C C . VAL A 1 87 ? 17.266 24.031 -1.268 1 79.5 87 VAL A C 1
ATOM 688 O O . VAL A 1 87 ? 17.766 25.094 -1.638 1 79.5 87 VAL A O 1
ATOM 691 N N . MET A 1 88 ? 16.547 23.281 -2.062 1 79.12 88 MET A N 1
ATOM 692 C CA . MET A 1 88 ? 16.328 23.672 -3.455 1 79.12 88 MET A CA 1
ATOM 693 C C . MET A 1 88 ? 15.305 24.797 -3.559 1 79.12 88 MET A C 1
ATOM 695 O O . MET A 1 88 ? 14.562 25.062 -2.609 1 79.12 88 MET A O 1
ATOM 699 N N . LYS A 1 89 ? 15.328 25.406 -4.734 1 76.19 89 LYS A N 1
ATOM 700 C CA . LYS A 1 89 ? 14.352 26.469 -4.992 1 76.19 89 LYS A CA 1
ATOM 701 C C . LYS A 1 89 ? 12.93 25.906 -5.051 1 76.19 89 LYS A C 1
ATOM 703 O O . LYS A 1 89 ? 12.742 24.719 -5.332 1 76.19 89 LYS A O 1
ATOM 708 N N . LYS A 1 90 ? 11.945 26.688 -4.844 1 75.31 90 LYS A N 1
ATOM 709 C CA . LYS A 1 90 ? 10.547 26.312 -4.695 1 75.31 90 LYS A CA 1
ATOM 710 C C . LYS A 1 90 ? 10.055 25.547 -5.918 1 75.31 90 LYS A C 1
ATOM 712 O O . LYS A 1 90 ? 9.391 24.516 -5.785 1 75.31 90 LYS A O 1
ATOM 717 N N . LYS A 1 91 ? 10.312 26.078 -7.055 1 73 91 LYS A N 1
ATOM 718 C CA . LYS A 1 91 ? 9.82 25.453 -8.281 1 73 91 LYS A CA 1
ATOM 719 C C . LYS A 1 91 ? 10.414 24.062 -8.469 1 73 91 LYS A C 1
ATOM 721 O O . LYS A 1 91 ? 9.703 23.109 -8.812 1 73 91 LYS A O 1
ATOM 726 N N . SER A 1 92 ? 11.68 23.953 -8.234 1 72.88 92 SER A N 1
ATOM 727 C CA . SER A 1 92 ? 12.359 22.672 -8.375 1 72.88 92 SER A CA 1
ATOM 728 C C . SER A 1 92 ? 11.914 21.688 -7.301 1 72.88 92 SER A C 1
ATOM 730 O O . SER A 1 92 ? 11.766 20.5 -7.566 1 72.88 92 SER A O 1
ATOM 732 N N . LYS A 1 93 ? 11.594 22.281 -6.172 1 74.12 93 LYS A N 1
ATOM 733 C CA . LYS A 1 93 ? 11.141 21.453 -5.051 1 74.12 93 LYS A CA 1
ATOM 734 C C . LYS A 1 93 ? 9.789 20.812 -5.348 1 74.12 93 LYS A C 1
ATOM 736 O O . LYS A 1 93 ? 9.602 19.609 -5.109 1 74.12 93 LYS A O 1
ATOM 741 N N . SER A 1 94 ? 8.984 21.578 -5.93 1 72.81 94 SER A N 1
ATOM 742 C CA . SER A 1 94 ? 7.645 21.109 -6.238 1 72.81 94 SER A CA 1
ATOM 743 C C . SER A 1 94 ? 7.676 19.984 -7.273 1 72.81 94 SER A C 1
ATOM 745 O O . SER A 1 94 ? 6.969 18.984 -7.137 1 72.81 94 SER A O 1
ATOM 747 N N . VAL A 1 95 ? 8.484 20.156 -8.203 1 69.5 95 VAL A N 1
ATOM 748 C CA . VAL A 1 95 ? 8.586 19.156 -9.266 1 69.5 95 VAL A CA 1
ATOM 749 C C . VAL A 1 95 ? 9.141 17.859 -8.703 1 69.5 95 VAL A C 1
ATOM 751 O O . VAL A 1 95 ? 8.602 16.781 -8.984 1 69.5 95 VAL A O 1
ATOM 754 N N . ILE A 1 96 ? 10.102 18.016 -7.922 1 72.44 96 ILE A N 1
ATOM 755 C CA . ILE A 1 96 ? 10.773 16.828 -7.387 1 72.44 96 ILE A CA 1
ATOM 756 C C . ILE A 1 96 ? 9.836 16.094 -6.43 1 72.44 96 ILE A C 1
ATOM 758 O O . ILE A 1 96 ? 9.766 14.867 -6.434 1 72.44 96 ILE A O 1
ATOM 762 N N . LEU A 1 97 ? 9.07 16.875 -5.758 1 70.19 97 LEU A N 1
ATOM 763 C CA . LEU A 1 97 ? 8.148 16.266 -4.805 1 70.19 97 LEU A CA 1
ATOM 764 C C . LEU A 1 97 ? 7.031 15.523 -5.527 1 70.19 97 LEU A C 1
ATOM 766 O O . LEU A 1 97 ? 6.664 14.414 -5.137 1 70.19 97 LEU A O 1
ATOM 770 N N . ASN A 1 98 ? 6.605 16.109 -6.551 1 67.56 98 ASN A N 1
ATOM 771 C CA . ASN A 1 98 ? 5.555 15.453 -7.332 1 67.56 98 ASN A CA 1
ATOM 772 C C . ASN A 1 98 ? 6.051 14.164 -7.973 1 67.56 98 ASN A C 1
ATOM 774 O O . ASN A 1 98 ? 5.316 13.172 -8.039 1 67.56 98 ASN A O 1
ATOM 778 N N . VAL A 1 99 ? 7.262 14.211 -8.305 1 67.75 99 VAL A N 1
ATOM 779 C CA . VAL A 1 99 ? 7.84 13.055 -8.977 1 67.75 99 VAL A CA 1
ATOM 780 C C . VAL A 1 99 ? 8.117 11.953 -7.949 1 67.75 99 VAL A C 1
ATOM 782 O O . VAL A 1 99 ? 7.953 10.766 -8.242 1 67.75 99 VAL A O 1
ATOM 785 N N . THR A 1 100 ? 8.523 12.414 -6.855 1 66.62 100 THR A N 1
ATOM 786 C CA . THR A 1 100 ? 8.852 11.461 -5.801 1 66.62 100 THR A CA 1
ATOM 787 C C . THR A 1 100 ? 7.586 10.766 -5.297 1 66.62 100 THR A C 1
ATOM 789 O O . THR A 1 100 ? 7.637 9.617 -4.859 1 66.62 100 THR A O 1
ATOM 792 N N . TYR A 1 101 ? 6.441 11.359 -5.5 1 66.06 101 TYR A N 1
ATOM 793 C CA . TYR A 1 101 ? 5.18 10.82 -5.012 1 66.06 101 TYR A CA 1
ATOM 794 C C . TYR A 1 101 ? 4.602 9.805 -5.992 1 66.06 101 TYR A C 1
ATOM 796 O O . TYR A 1 101 ? 3.828 8.93 -5.605 1 66.06 101 TYR A O 1
ATOM 804 N N . LEU A 1 102 ? 5.098 9.883 -7.18 1 62.59 102 LEU A N 1
ATOM 805 C CA . LEU A 1 102 ? 4.516 9.062 -8.242 1 62.59 102 LEU A CA 1
ATOM 806 C C . LEU A 1 102 ? 4.727 7.578 -7.961 1 62.59 102 LEU A C 1
ATOM 808 O O . LEU A 1 102 ? 3.801 6.777 -8.094 1 62.59 102 LEU A O 1
ATOM 812 N N . PRO A 1 103 ? 5.918 7.223 -7.57 1 58.56 103 PRO A N 1
ATOM 813 C CA . PRO A 1 103 ? 6.121 5.797 -7.32 1 58.56 103 PRO A CA 1
ATOM 814 C C . PRO A 1 103 ? 5.27 5.273 -6.164 1 58.56 103 PRO A C 1
ATOM 816 O O . PRO A 1 103 ? 4.883 4.102 -6.16 1 58.56 103 PRO A O 1
ATOM 819 N N . VAL A 1 104 ? 5.098 6.168 -5.238 1 60.81 104 VAL A N 1
ATOM 820 C CA . VAL A 1 104 ? 4.309 5.785 -4.07 1 60.81 104 VAL A CA 1
ATOM 821 C C . VAL A 1 104 ? 2.881 5.453 -4.5 1 60.81 104 VAL A C 1
ATOM 823 O O . VAL A 1 104 ? 2.211 4.629 -3.871 1 60.81 104 VAL A O 1
ATOM 826 N N . LEU A 1 105 ? 2.57 5.949 -5.633 1 63.69 105 LEU A N 1
ATOM 827 C CA . LEU A 1 105 ? 1.181 5.812 -6.055 1 63.69 105 LEU A CA 1
ATOM 828 C C . LEU A 1 105 ? 1.044 4.762 -7.148 1 63.69 105 LEU A C 1
ATOM 830 O O . LEU A 1 105 ? -0.061 4.496 -7.625 1 63.69 105 LEU A O 1
ATOM 834 N N . ASN A 1 106 ? 2.154 4.156 -7.414 1 70.56 106 ASN A N 1
ATOM 835 C CA . ASN A 1 106 ? 2.117 3.158 -8.477 1 70.56 106 ASN A CA 1
ATOM 836 C C . ASN A 1 106 ? 1.549 1.832 -7.984 1 70.56 106 ASN A C 1
ATOM 838 O O . ASN A 1 106 ? 1.565 1.553 -6.785 1 70.56 106 ASN A O 1
ATOM 842 N N . ALA A 1 107 ? 0.919 1.155 -8.93 1 81.62 107 ALA A N 1
ATOM 843 C CA . ALA A 1 107 ? 0.45 -0.1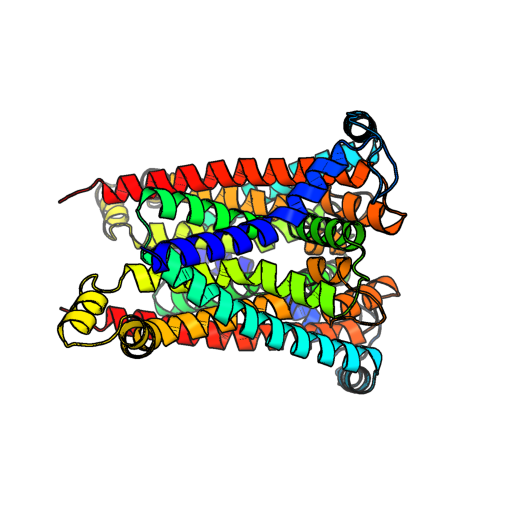99 -8.648 1 81.62 107 ALA A CA 1
ATOM 844 C C . ALA A 1 107 ? 1.618 -1.134 -8.352 1 81.62 107 ALA A C 1
ATOM 846 O O . ALA A 1 107 ? 2.611 -1.152 -9.078 1 81.62 107 ALA A O 1
ATOM 847 N N . ASP A 1 108 ? 1.533 -1.808 -7.332 1 89 108 ASP A N 1
ATOM 848 C CA . ASP A 1 108 ? 2.611 -2.686 -6.887 1 89 108 ASP A CA 1
ATOM 849 C C . ASP A 1 108 ? 2.99 -3.684 -7.977 1 89 108 ASP A C 1
ATOM 851 O O . ASP A 1 108 ? 4.176 -3.938 -8.211 1 89 108 ASP A O 1
ATOM 855 N N . ILE A 1 109 ? 1.989 -4.195 -8.648 1 91.81 109 ILE A N 1
ATOM 856 C CA . ILE A 1 109 ? 2.254 -5.227 -9.648 1 91.81 109 ILE A CA 1
ATOM 857 C C . ILE A 1 109 ? 2.982 -4.617 -10.844 1 91.81 109 ILE A C 1
ATOM 859 O O . ILE A 1 109 ? 3.879 -5.242 -11.414 1 91.81 109 ILE A O 1
ATOM 863 N N . VAL A 1 110 ? 2.596 -3.455 -11.227 1 89.69 110 VAL A N 1
ATOM 864 C CA . VAL A 1 110 ? 3.262 -2.766 -12.328 1 89.69 110 VAL A CA 1
ATOM 865 C C . VAL A 1 110 ? 4.715 -2.475 -11.953 1 89.69 110 VAL A C 1
ATOM 867 O O . VAL A 1 110 ? 5.621 -2.672 -12.758 1 89.69 110 VAL A O 1
ATOM 870 N N . THR A 1 111 ? 4.898 -2.014 -10.719 1 90.94 111 THR A N 1
ATOM 871 C CA . THR A 1 111 ? 6.246 -1.733 -10.234 1 90.94 111 THR A CA 1
ATOM 872 C C . THR A 1 111 ? 7.086 -3.006 -10.211 1 90.94 111 THR A C 1
ATOM 874 O O . THR A 1 111 ? 8.25 -3 -10.625 1 90.94 111 THR A O 1
ATOM 877 N N . GLY A 1 112 ? 6.516 -4.055 -9.711 1 93.25 112 GLY A N 1
ATOM 878 C CA . GLY A 1 112 ? 7.219 -5.328 -9.68 1 93.25 112 GLY A CA 1
ATOM 879 C C . GLY A 1 112 ? 7.656 -5.801 -11.047 1 93.25 112 GLY A C 1
ATOM 880 O O . GLY A 1 112 ? 8.828 -6.121 -11.258 1 93.25 112 GLY A O 1
ATOM 881 N N . ILE A 1 113 ? 6.766 -5.77 -11.969 1 92.06 113 ILE A N 1
ATOM 882 C CA . ILE A 1 113 ? 7.051 -6.219 -13.328 1 92.06 113 ILE A CA 1
ATOM 883 C C . ILE A 1 113 ? 8.055 -5.273 -13.984 1 92.06 113 ILE A C 1
ATOM 885 O O . ILE A 1 113 ? 8.953 -5.715 -14.703 1 92.06 113 ILE A O 1
ATOM 889 N N . ALA A 1 114 ? 7.84 -4.004 -13.75 1 91.81 114 ALA A N 1
ATOM 890 C CA . ALA A 1 114 ? 8.766 -3.014 -14.305 1 91.81 114 ALA A CA 1
ATOM 891 C C . ALA A 1 114 ? 10.195 -3.281 -13.844 1 91.81 114 ALA A C 1
ATOM 893 O O . ALA A 1 114 ? 11.125 -3.234 -14.648 1 91.81 114 ALA A O 1
ATOM 894 N N . PHE A 1 115 ? 10.414 -3.568 -12.609 1 94.25 115 PHE A N 1
ATOM 895 C CA . PHE A 1 115 ? 11.742 -3.863 -12.086 1 94.25 115 PHE A CA 1
ATOM 896 C C . PHE A 1 115 ? 12.289 -5.148 -12.695 1 94.25 115 PHE A C 1
ATOM 898 O O . PHE A 1 115 ? 13.477 -5.23 -13.023 1 94.25 115 PHE A O 1
ATOM 905 N N . MET A 1 116 ? 11.414 -6.148 -12.758 1 93.69 116 MET A N 1
ATOM 906 C CA . MET A 1 116 ? 11.828 -7.414 -13.352 1 93.69 116 MET A CA 1
ATOM 907 C C . MET A 1 116 ? 12.352 -7.207 -14.766 1 93.69 116 MET A C 1
ATOM 909 O O . MET A 1 116 ? 13.453 -7.652 -15.094 1 93.69 116 MET A O 1
ATOM 913 N N . LEU A 1 117 ? 11.586 -6.492 -15.57 1 90.19 117 LEU A N 1
ATOM 914 C CA . LEU A 1 117 ? 11.953 -6.238 -16.969 1 90.19 117 LEU A CA 1
ATOM 915 C C . LEU A 1 117 ? 13.242 -5.422 -17.047 1 90.19 117 LEU A C 1
ATOM 917 O O . LEU A 1 117 ? 14.086 -5.676 -17.906 1 90.19 117 LEU A O 1
ATOM 921 N N . PHE A 1 118 ? 13.352 -4.477 -16.234 1 92.56 118 PHE A N 1
ATOM 922 C CA . PHE A 1 118 ? 14.523 -3.615 -16.203 1 92.56 118 PHE A CA 1
ATOM 923 C C . PHE A 1 118 ? 15.781 -4.426 -15.891 1 92.56 118 PHE A C 1
ATOM 925 O O . PHE A 1 118 ? 16.797 -4.277 -16.562 1 92.56 118 PHE A O 1
ATOM 932 N N . PHE A 1 119 ? 15.742 -5.258 -14.844 1 94.38 119 PHE A N 1
ATOM 933 C CA . PHE A 1 119 ? 16.891 -6.059 -14.445 1 94.38 119 PHE A CA 1
ATOM 934 C C . PHE A 1 119 ? 17.281 -7.043 -15.547 1 94.38 119 PHE A C 1
ATOM 936 O O . PHE A 1 119 ? 18.453 -7.238 -15.828 1 94.38 119 PHE A O 1
ATOM 943 N N . VAL A 1 120 ? 16.312 -7.605 -16.125 1 89.31 120 VAL A N 1
ATOM 944 C CA . VAL A 1 120 ? 16.562 -8.531 -17.234 1 89.31 120 VAL A CA 1
ATOM 945 C C . VAL A 1 120 ? 17.188 -7.77 -18.406 1 89.31 120 VAL A C 1
ATOM 947 O O . VAL A 1 120 ? 18.141 -8.242 -19.016 1 89.31 120 VAL A O 1
ATOM 950 N N . ALA A 1 121 ? 16.672 -6.637 -18.734 1 88.19 121 ALA A N 1
ATOM 951 C CA . ALA A 1 121 ? 17.141 -5.824 -19.844 1 88.19 121 ALA A CA 1
ATOM 952 C C . ALA A 1 121 ? 18.594 -5.434 -19.672 1 88.19 121 ALA A C 1
ATOM 954 O O . ALA A 1 121 ? 19.359 -5.363 -20.641 1 88.19 121 ALA A O 1
ATOM 955 N N . ILE A 1 122 ? 19.031 -5.227 -18.438 1 91.88 122 ILE A N 1
ATOM 956 C CA . ILE A 1 122 ? 20.406 -4.785 -18.234 1 91.88 122 ILE A CA 1
ATOM 957 C C . ILE A 1 122 ? 21.297 -5.984 -17.906 1 91.88 122 ILE A C 1
ATOM 959 O O . ILE A 1 122 ? 22.469 -5.824 -17.562 1 91.88 122 ILE A O 1
ATOM 963 N N . GLY A 1 123 ? 20.719 -7.18 -17.891 1 92.94 123 GLY A N 1
ATOM 964 C CA . GLY A 1 123 ? 21.484 -8.414 -17.75 1 92.94 123 GLY A CA 1
ATOM 965 C C . GLY A 1 123 ? 21.75 -8.781 -16.297 1 92.94 123 GLY A C 1
ATOM 966 O O . GLY A 1 123 ? 22.688 -9.539 -16.016 1 92.94 123 GLY A O 1
ATOM 967 N N . LEU A 1 124 ? 21 -8.211 -15.398 1 93.94 124 LEU A N 1
ATOM 968 C CA . LEU A 1 124 ? 21.156 -8.555 -13.992 1 93.94 124 LEU A CA 1
ATOM 969 C C . LEU A 1 124 ? 20.344 -9.789 -13.633 1 93.94 124 LEU A C 1
ATOM 971 O O . LEU A 1 124 ? 19.125 -9.812 -13.844 1 93.94 124 LEU A O 1
ATOM 975 N N . LYS A 1 125 ? 21.031 -10.789 -13.18 1 95.25 125 LYS A N 1
ATOM 976 C CA . LYS A 1 125 ? 20.328 -11.992 -12.758 1 95.25 125 LYS A CA 1
ATOM 977 C C . LYS A 1 125 ? 19.469 -11.727 -11.531 1 95.25 125 LYS A C 1
ATOM 979 O O . LYS A 1 125 ? 19.891 -11.031 -10.602 1 95.25 125 LYS A O 1
ATOM 984 N N . LEU A 1 126 ? 18.266 -12.242 -11.586 1 96 126 LEU A N 1
ATOM 985 C CA . LEU A 1 126 ? 17.344 -12.055 -10.477 1 96 126 LEU A CA 1
ATOM 986 C C . LEU A 1 126 ? 17.766 -12.867 -9.258 1 96 126 LEU A C 1
ATOM 988 O O . LEU A 1 126 ? 18.203 -14.008 -9.398 1 96 126 LEU A O 1
ATOM 992 N N . GLY A 1 127 ? 17.734 -12.25 -8.102 1 97.31 127 GLY A N 1
ATOM 993 C CA . GLY A 1 127 ? 18.141 -12.852 -6.836 1 97.31 127 GLY A CA 1
ATOM 994 C C . GLY A 1 127 ? 18.156 -11.859 -5.688 1 97.31 127 GLY A C 1
ATOM 995 O O . GLY A 1 127 ? 17.281 -10.992 -5.594 1 97.31 127 GLY A O 1
ATOM 996 N N . PHE A 1 128 ? 19.109 -12.055 -4.824 1 97.81 128 PHE A N 1
ATOM 997 C CA . PHE A 1 128 ? 19.203 -11.234 -3.623 1 97.81 128 PHE A CA 1
ATOM 998 C C . PHE A 1 128 ? 19.438 -9.773 -3.988 1 97.81 128 PHE A C 1
ATOM 1000 O O . PHE A 1 128 ? 18.75 -8.883 -3.475 1 97.81 128 PHE A O 1
ATOM 1007 N N . THR A 1 129 ? 20.312 -9.531 -4.902 1 97.75 129 THR A N 1
ATOM 1008 C CA . THR A 1 129 ? 20.719 -8.18 -5.262 1 97.75 129 THR A CA 1
ATOM 1009 C C . THR A 1 129 ? 19.578 -7.426 -5.926 1 97.75 129 THR A C 1
ATOM 1011 O O . THR A 1 129 ? 19.312 -6.266 -5.602 1 97.75 129 THR A O 1
ATOM 1014 N N . SER A 1 130 ? 18.906 -8.047 -6.918 1 97.31 130 SER A N 1
ATOM 1015 C CA . SER A 1 130 ? 17.781 -7.406 -7.59 1 97.31 130 SER A CA 1
ATOM 1016 C C . SER A 1 130 ? 16.656 -7.078 -6.609 1 97.31 130 SER A C 1
ATOM 1018 O O . SER A 1 130 ? 16.109 -5.973 -6.633 1 97.31 130 SER A O 1
ATOM 1020 N N . MET A 1 131 ? 16.359 -8.055 -5.715 1 98.06 131 MET A N 1
ATOM 1021 C CA . MET A 1 131 ? 15.328 -7.828 -4.711 1 98.06 131 MET A CA 1
ATOM 1022 C C . MET A 1 131 ? 15.711 -6.68 -3.783 1 98.06 131 MET A C 1
ATOM 1024 O O . MET A 1 131 ? 14.883 -5.828 -3.461 1 98.06 131 MET A O 1
ATOM 1028 N N . LEU A 1 132 ? 16.953 -6.656 -3.371 1 98.19 132 LEU A N 1
ATOM 1029 C CA . LEU A 1 132 ? 17.453 -5.617 -2.469 1 98.19 132 LEU A CA 1
ATOM 1030 C C . LEU A 1 132 ? 17.359 -4.242 -3.125 1 98.19 132 LEU A C 1
ATOM 1032 O O . LEU A 1 132 ? 16.875 -3.289 -2.518 1 98.19 132 LEU A O 1
ATOM 1036 N N . ILE A 1 133 ? 17.812 -4.129 -4.332 1 96.81 133 ILE A N 1
ATOM 1037 C CA . ILE A 1 133 ? 17.812 -2.859 -5.051 1 96.81 133 ILE A CA 1
ATOM 1038 C C . ILE A 1 133 ? 16.375 -2.367 -5.211 1 96.81 133 ILE A C 1
ATOM 1040 O O . ILE A 1 133 ? 16.094 -1.181 -5.027 1 96.81 133 ILE A O 1
ATOM 1044 N N . ALA A 1 134 ? 15.5 -3.297 -5.605 1 96.12 134 ALA A N 1
ATOM 1045 C CA . ALA A 1 134 ? 14.094 -2.932 -5.77 1 96.12 134 ALA A CA 1
ATOM 1046 C C . ALA A 1 134 ? 13.516 -2.387 -4.469 1 96.12 134 ALA A C 1
ATOM 1048 O O . ALA A 1 134 ? 12.82 -1.366 -4.469 1 96.12 134 ALA A O 1
ATOM 1049 N N . HIS A 1 135 ? 13.828 -3.029 -3.375 1 96.94 135 HIS A N 1
ATOM 1050 C CA . HIS A 1 135 ? 13.336 -2.607 -2.07 1 96.94 135 HIS A CA 1
ATOM 1051 C C . HIS A 1 135 ? 13.914 -1.256 -1.67 1 96.94 135 HIS A C 1
ATOM 1053 O O . HIS A 1 135 ? 13.195 -0.396 -1.154 1 96.94 135 HIS A O 1
ATOM 1059 N N . ILE A 1 136 ? 15.148 -1.075 -1.883 1 96.56 136 ILE A N 1
ATOM 1060 C CA . ILE A 1 136 ? 15.766 0.213 -1.587 1 96.56 136 ILE A CA 1
ATOM 1061 C C . ILE A 1 136 ? 15.055 1.318 -2.363 1 96.56 136 ILE A C 1
ATOM 1063 O O . ILE A 1 136 ? 14.68 2.346 -1.791 1 96.56 136 ILE A O 1
ATOM 1067 N N . THR A 1 137 ? 14.875 1.038 -3.564 1 92.75 137 THR A N 1
ATOM 1068 C CA . THR A 1 137 ? 14.352 2.039 -4.484 1 92.75 137 THR A CA 1
ATOM 1069 C C . THR A 1 137 ? 12.93 2.439 -4.086 1 92.75 137 THR A C 1
ATOM 1071 O O . THR A 1 137 ? 12.609 3.629 -4.043 1 92.75 137 THR A O 1
ATOM 1074 N N . PHE A 1 138 ? 12.117 1.443 -3.797 1 90.25 138 PHE A N 1
ATOM 1075 C CA . PHE A 1 138 ? 10.734 1.815 -3.535 1 90.25 138 PHE A CA 1
ATOM 1076 C C . PHE A 1 138 ? 10.578 2.354 -2.117 1 90.25 138 PHE A C 1
ATOM 1078 O O . PHE A 1 138 ? 9.562 2.975 -1.792 1 90.25 138 PHE A O 1
ATOM 1085 N N . ASN A 1 139 ? 11.547 2.211 -1.239 1 93.69 139 ASN A N 1
ATOM 1086 C CA . ASN A 1 139 ? 11.523 2.725 0.126 1 93.69 139 ASN A CA 1
ATOM 1087 C C . ASN A 1 139 ? 11.945 4.188 0.184 1 93.69 139 ASN A C 1
ATOM 1089 O O . ASN A 1 139 ? 11.508 4.934 1.063 1 93.69 139 ASN A O 1
ATOM 1093 N N . ILE A 1 140 ? 12.711 4.621 -0.712 1 93.44 140 ILE A N 1
ATOM 1094 C CA . ILE A 1 140 ? 13.359 5.93 -0.682 1 93.44 140 ILE A CA 1
ATOM 1095 C C . ILE A 1 140 ? 12.297 7.023 -0.625 1 93.44 140 ILE A C 1
ATOM 1097 O O . ILE A 1 140 ? 12.359 7.914 0.226 1 93.44 140 ILE A O 1
ATOM 1101 N N . PRO A 1 141 ? 11.336 6.961 -1.529 1 89.94 141 PRO A N 1
ATOM 1102 C CA . PRO A 1 141 ? 10.328 8.023 -1.496 1 89.94 141 PRO A CA 1
ATOM 1103 C C . PRO A 1 141 ? 9.617 8.117 -0.149 1 89.94 141 PRO A C 1
ATOM 1105 O O . PRO A 1 141 ? 9.266 9.219 0.292 1 89.94 141 PRO A O 1
ATOM 1108 N N . TYR A 1 142 ? 9.438 7.031 0.504 1 89.38 142 TYR A N 1
ATOM 1109 C CA . TYR A 1 142 ? 8.734 7.023 1.784 1 89.38 142 TYR A CA 1
ATOM 1110 C C . TYR A 1 142 ? 9.594 7.645 2.881 1 89.38 142 TYR A C 1
ATOM 1112 O O . TYR A 1 142 ? 9.078 8.32 3.775 1 89.38 142 TYR A O 1
ATOM 1120 N N . VAL A 1 143 ? 10.828 7.414 2.799 1 93.44 143 VAL A N 1
ATOM 1121 C CA . VAL A 1 143 ? 11.75 8.039 3.742 1 93.44 143 VAL A CA 1
ATOM 1122 C C . VAL A 1 143 ? 11.766 9.547 3.525 1 93.44 143 VAL A C 1
ATOM 1124 O O . VAL A 1 143 ? 11.695 10.32 4.488 1 93.44 143 VAL A O 1
ATOM 1127 N N . ILE A 1 144 ? 11.812 9.953 2.324 1 91.06 144 ILE A N 1
ATOM 1128 C CA . ILE A 1 144 ? 11.828 11.375 1.985 1 91.06 144 ILE A CA 1
ATOM 1129 C C . ILE A 1 144 ? 10.562 12.047 2.52 1 91.06 144 ILE A C 1
ATOM 1131 O O . ILE A 1 144 ? 10.633 13.102 3.15 1 91.06 144 ILE A O 1
ATOM 1135 N N . LEU A 1 145 ? 9.477 11.375 2.324 1 87.56 145 LEU A N 1
ATOM 1136 C CA . LEU A 1 145 ? 8.188 11.945 2.717 1 87.56 145 LEU A CA 1
ATOM 1137 C C . LEU A 1 145 ? 8.078 12.047 4.234 1 87.56 145 LEU A C 1
ATOM 1139 O O . LEU A 1 145 ? 7.391 12.922 4.754 1 87.56 145 LEU A O 1
ATOM 1143 N N . SER A 1 146 ? 8.703 11.172 4.895 1 88.56 146 SER A N 1
ATOM 1144 C CA . SER A 1 146 ? 8.672 11.18 6.355 1 88.56 146 SER A CA 1
ATOM 1145 C C . SER A 1 146 ? 9.508 12.32 6.918 1 88.56 146 SER A C 1
ATOM 1147 O O . SER A 1 146 ? 9.188 12.867 7.977 1 88.56 146 SER A O 1
ATOM 1149 N N . ILE A 1 147 ? 10.477 12.742 6.203 1 92.88 147 ILE A N 1
ATOM 1150 C CA . ILE A 1 147 ? 11.469 13.656 6.746 1 92.88 147 ILE A CA 1
ATOM 1151 C C . ILE A 1 147 ? 11.188 15.078 6.266 1 92.88 147 ILE A C 1
ATOM 1153 O O . ILE A 1 147 ? 11.406 16.047 7 1 92.88 147 ILE A O 1
ATOM 1157 N N . LEU A 1 148 ? 10.695 15.258 5.121 1 88.62 148 LEU A N 1
ATOM 1158 C CA . LEU A 1 148 ? 10.57 16.547 4.445 1 88.62 148 LEU A CA 1
ATOM 1159 C C . LEU A 1 148 ? 9.703 17.5 5.25 1 88.62 148 LEU A C 1
ATOM 1161 O O . LEU A 1 148 ? 10.039 18.672 5.414 1 88.62 148 LEU A O 1
ATOM 1165 N N . PRO A 1 149 ? 8.531 17.031 5.738 1 82.25 149 PRO A N 1
ATOM 1166 C CA . PRO A 1 149 ? 7.699 17.953 6.512 1 82.25 149 PRO A CA 1
ATOM 1167 C C . PRO A 1 149 ? 8.43 18.547 7.719 1 82.25 149 PRO A C 1
ATOM 1169 O O . PRO A 1 149 ? 8.258 19.719 8.039 1 82.25 149 PRO A O 1
ATOM 1172 N N . LYS A 1 150 ? 9.18 17.734 8.367 1 87.5 150 LYS A N 1
ATOM 1173 C CA . LYS A 1 150 ? 9.938 18.219 9.516 1 87.5 150 LYS A CA 1
ATOM 1174 C C . LYS A 1 150 ? 11.016 19.203 9.094 1 87.5 150 LYS A C 1
ATOM 1176 O O . LYS A 1 150 ? 11.25 20.203 9.781 1 87.5 150 LYS A O 1
ATOM 1181 N N . LEU A 1 151 ? 11.656 18.984 8.07 1 88.12 151 LEU A N 1
ATOM 1182 C CA . LEU A 1 151 ? 12.656 19.906 7.547 1 88.12 151 LEU A CA 1
ATOM 1183 C C . LEU A 1 151 ? 12.031 21.25 7.23 1 88.12 151 LEU A C 1
ATOM 1185 O O . LEU A 1 151 ? 12.625 22.297 7.512 1 88.12 151 LEU A O 1
ATOM 1189 N N . SER A 1 152 ? 10.859 21.203 6.664 1 83.62 152 SER A N 1
ATOM 1190 C CA . SER A 1 152 ? 10.164 22.422 6.273 1 83.62 152 SER A CA 1
ATOM 1191 C C . SER A 1 152 ? 9.703 23.203 7.496 1 83.62 152 SER A C 1
ATOM 1193 O O . SER A 1 152 ? 9.5 24.422 7.418 1 83.62 152 SER A O 1
ATOM 1195 N N . SER A 1 153 ? 9.555 22.5 8.508 1 83.56 153 SER A N 1
ATOM 1196 C CA . SER A 1 153 ? 9.086 23.156 9.727 1 83.56 153 SER A CA 1
ATOM 1197 C C . SER A 1 153 ? 10.25 23.781 10.492 1 83.56 153 SER A C 1
ATOM 1199 O O . SER A 1 153 ? 10.031 24.594 11.398 1 83.56 153 SER A O 1
ATOM 1201 N N . LEU A 1 154 ? 11.406 23.453 10.125 1 82.38 154 LEU A N 1
ATOM 1202 C CA . LEU A 1 154 ? 12.57 23.984 10.812 1 82.38 154 LEU A CA 1
ATOM 1203 C C . LEU A 1 154 ? 12.75 25.469 10.484 1 82.38 154 LEU A C 1
ATOM 1205 O O . LEU A 1 154 ? 12.422 25.906 9.383 1 82.38 154 LEU A O 1
ATOM 1209 N N . ASN A 1 155 ? 13.18 26.141 11.555 1 74.69 155 ASN A N 1
ATOM 1210 C CA . ASN A 1 155 ? 13.508 27.547 11.367 1 74.69 155 ASN A CA 1
ATOM 1211 C C . ASN A 1 155 ? 14.586 27.734 10.305 1 74.69 155 ASN A C 1
ATOM 1213 O O . ASN A 1 155 ? 15.625 27.078 10.352 1 74.69 155 ASN A O 1
ATOM 1217 N N . LYS A 1 156 ? 14.227 28.422 9.281 1 68.44 156 LYS A N 1
ATOM 1218 C CA . LYS A 1 156 ? 15.117 28.703 8.156 1 68.44 156 LYS A CA 1
ATOM 1219 C C . LYS A 1 156 ? 16.469 29.203 8.641 1 68.44 156 LYS A C 1
ATOM 1221 O O . LYS A 1 156 ? 17.484 28.984 7.984 1 68.44 156 LYS A O 1
ATOM 1226 N N . PHE A 1 157 ? 16.391 29.703 9.797 1 76 157 PHE A N 1
ATOM 1227 C CA . PHE A 1 157 ? 17.594 30.391 10.242 1 76 157 PHE A CA 1
ATOM 1228 C C . PHE A 1 157 ? 18.5 29.453 11.039 1 76 157 PHE A C 1
ATOM 1230 O O . PHE A 1 157 ? 19.641 29.781 11.336 1 76 157 PHE A O 1
ATOM 1237 N N . THR A 1 158 ? 17.984 28.234 11.305 1 78.31 158 THR A N 1
ATOM 1238 C CA . THR A 1 158 ? 18.766 27.312 12.117 1 78.31 158 THR A CA 1
ATOM 1239 C C . THR A 1 158 ? 20.062 26.938 11.398 1 78.31 158 THR A C 1
ATOM 1241 O O . THR A 1 158 ? 21.141 26.969 12 1 78.31 158 THR A O 1
ATOM 1244 N N . TYR A 1 159 ? 19.938 26.641 10.219 1 80 159 TYR A N 1
ATOM 1245 C CA . TYR A 1 159 ? 21.109 26.312 9.406 1 80 159 TYR A CA 1
ATOM 1246 C C . TYR A 1 159 ? 22.016 27.516 9.242 1 80 159 TYR A C 1
ATOM 1248 O O . TYR A 1 159 ? 23.234 27.422 9.422 1 80 159 TYR A O 1
ATOM 1256 N N . GLU A 1 160 ? 21.406 28.609 8.984 1 81.19 160 GLU A N 1
ATOM 1257 C CA . GLU A 1 160 ? 22.172 29.844 8.797 1 81.19 160 GLU A CA 1
ATOM 1258 C C . GLU A 1 160 ? 22.844 30.281 10.102 1 81.19 160 GLU A C 1
ATOM 1260 O O . GLU A 1 160 ? 23.969 30.781 10.078 1 81.19 160 GLU A O 1
ATOM 1265 N N . ALA A 1 161 ? 22.078 30.062 11.094 1 83.94 161 ALA A N 1
ATOM 1266 C CA . ALA A 1 161 ? 22.609 30.422 12.406 1 83.94 161 ALA A CA 1
ATOM 1267 C C . ALA A 1 161 ? 23.844 29.578 12.734 1 83.94 161 ALA A C 1
ATOM 1269 O O . ALA A 1 161 ? 24.812 30.094 13.312 1 83.94 161 ALA A O 1
ATOM 1270 N N . ALA A 1 162 ? 23.844 28.406 12.328 1 85.31 162 ALA A N 1
ATOM 1271 C CA . ALA A 1 162 ? 24.984 27.531 12.562 1 85.31 162 ALA A CA 1
ATOM 1272 C C . ALA A 1 162 ? 26.203 27.984 11.75 1 85.31 162 ALA A C 1
ATOM 1274 O O . ALA A 1 162 ? 27.328 27.953 12.25 1 85.31 162 ALA A O 1
ATOM 1275 N N . LEU A 1 163 ? 25.938 28.375 10.625 1 84.94 163 LEU A N 1
ATOM 1276 C CA . LEU A 1 163 ? 27 28.891 9.781 1 84.94 163 LEU A CA 1
ATOM 1277 C C . LEU A 1 163 ? 27.562 30.188 10.336 1 84.94 163 LEU A C 1
ATOM 1279 O O . LEU A 1 163 ? 28.781 30.406 10.312 1 84.94 163 LEU A O 1
ATOM 1283 N N . ASP A 1 164 ? 26.703 30.938 10.805 1 86.75 164 ASP A N 1
ATOM 1284 C CA . ASP A 1 164 ? 27.109 32.219 11.383 1 86.75 164 ASP A CA 1
ATOM 1285 C C . ASP A 1 164 ? 27.984 32 12.617 1 86.75 164 ASP A C 1
ATOM 1287 O O . ASP A 1 164 ? 28.859 32.844 12.914 1 86.75 164 ASP A O 1
ATOM 1291 N N . LEU A 1 165 ? 27.812 30.984 13.258 1 89.31 165 LEU A N 1
ATOM 1292 C CA . LEU A 1 165 ? 28.594 30.656 14.453 1 89.31 165 LEU A CA 1
ATOM 1293 C C . LEU A 1 165 ? 29.922 30 14.086 1 89.31 165 LEU A C 1
ATOM 1295 O O . LEU A 1 165 ? 30.703 29.656 14.969 1 89.31 165 LEU A O 1
ATOM 1299 N N . GLY A 1 166 ? 30.109 29.828 12.75 1 87.06 166 GLY A N 1
ATOM 1300 C CA . GLY A 1 166 ? 31.406 29.359 12.289 1 87.06 166 GLY A CA 1
ATOM 1301 C C . GLY A 1 166 ? 31.422 27.906 11.875 1 87.06 166 GLY A C 1
ATOM 1302 O O . GLY A 1 166 ? 32.469 27.359 11.531 1 87.06 166 GLY A O 1
ATOM 1303 N N . ALA A 1 167 ? 30.266 27.375 11.922 1 85.75 167 ALA A N 1
ATOM 1304 C CA . ALA A 1 167 ? 30.219 25.969 11.547 1 85.75 167 ALA A CA 1
ATOM 1305 C C . ALA A 1 167 ? 30.344 25.797 10.031 1 85.75 167 ALA A C 1
ATOM 1307 O O . ALA A 1 167 ? 29.812 26.609 9.266 1 85.75 167 ALA A O 1
ATOM 1308 N N . HIS A 1 168 ? 31.125 24.734 9.672 1 88.56 168 HIS A N 1
ATOM 1309 C CA . HIS A 1 168 ? 31.156 24.328 8.273 1 88.56 168 HIS A CA 1
ATOM 1310 C C . HIS A 1 168 ? 29.828 23.734 7.836 1 88.56 168 HIS A C 1
ATOM 1312 O O . HIS A 1 168 ? 29.125 23.125 8.648 1 88.56 168 HIS A O 1
ATOM 1318 N N . PRO A 1 169 ? 29.469 23.953 6.629 1 82.56 169 PRO A N 1
ATOM 1319 C CA . PRO A 1 169 ? 28.188 23.469 6.121 1 82.56 169 PRO A CA 1
ATOM 1320 C C . PRO A 1 169 ? 27.922 22.016 6.477 1 82.56 169 PRO A C 1
ATOM 1322 O O . PRO A 1 169 ? 26.828 21.656 6.914 1 82.56 169 PRO A O 1
ATOM 1325 N N . MET A 1 170 ? 28.875 21.234 6.344 1 86 170 MET A N 1
ATOM 1326 C CA . MET A 1 170 ? 28.719 19.812 6.648 1 86 170 MET A CA 1
ATOM 1327 C C . MET A 1 170 ? 28.547 19.594 8.148 1 86 170 MET A C 1
ATOM 1329 O O . MET A 1 170 ? 27.812 18.703 8.57 1 86 170 MET A O 1
ATOM 1333 N N . GLN A 1 171 ? 29.219 20.422 8.875 1 88.19 171 GLN A N 1
ATOM 1334 C CA . GLN A 1 171 ? 29.094 20.375 10.32 1 88.19 171 GLN A CA 1
ATOM 1335 C C . GLN A 1 171 ? 27.703 20.812 10.766 1 88.19 171 GLN A C 1
ATOM 1337 O O . GLN A 1 171 ? 27.125 20.234 11.695 1 88.19 171 GLN A O 1
ATOM 1342 N N . ALA A 1 172 ? 27.234 21.812 10.109 1 87.25 172 ALA A N 1
ATOM 1343 C CA . ALA A 1 172 ? 25.891 22.328 10.414 1 87.25 172 ALA A CA 1
ATOM 1344 C C . ALA A 1 172 ? 24.828 21.266 10.141 1 87.25 172 ALA A C 1
ATOM 1346 O O . ALA A 1 172 ? 23.891 21.109 10.922 1 87.25 172 ALA A O 1
ATOM 1347 N N . ILE A 1 173 ? 25.062 20.5 9.102 1 87.19 173 ILE A N 1
ATOM 1348 C CA . ILE A 1 173 ? 24.109 19.453 8.742 1 87.19 173 ILE A CA 1
ATOM 1349 C C . ILE A 1 173 ? 24.188 18.328 9.758 1 87.19 173 ILE A C 1
ATOM 1351 O O . ILE A 1 173 ? 23.156 17.906 10.305 1 87.19 173 ILE A O 1
ATOM 1355 N N . TRP A 1 174 ? 25.328 17.891 10.094 1 89.5 174 TRP A N 1
ATOM 1356 C CA . TRP A 1 174 ? 25.531 16.688 10.914 1 89.5 174 TRP A CA 1
ATOM 1357 C C . TRP A 1 174 ? 25.266 16.984 12.383 1 89.5 174 TRP A C 1
ATOM 1359 O O . TRP A 1 174 ? 24.797 16.125 13.125 1 89.5 174 TRP A O 1
ATOM 1369 N N . LYS A 1 175 ? 25.516 18.219 12.758 1 90.44 175 LYS A N 1
ATOM 1370 C CA . LYS A 1 175 ? 25.469 18.531 14.188 1 90.44 175 LYS A CA 1
ATOM 1371 C C . LYS A 1 175 ? 24.188 19.266 14.555 1 90.44 175 LYS A C 1
ATOM 1373 O O . LYS A 1 175 ? 23.781 19.266 15.719 1 90.44 175 LYS A O 1
ATOM 1378 N N . VAL A 1 176 ? 23.609 19.844 13.602 1 88.88 176 VAL A N 1
ATOM 1379 C CA . VAL A 1 176 ? 22.438 20.656 13.938 1 88.88 176 VAL A CA 1
ATOM 1380 C C . VAL A 1 176 ? 21.203 20.094 13.25 1 88.88 176 VAL A C 1
ATOM 1382 O O . VAL A 1 176 ? 20.25 19.656 13.914 1 88.88 176 VAL A O 1
ATOM 1385 N N . ILE A 1 177 ? 21.234 19.938 11.977 1 89.75 177 ILE A N 1
ATOM 1386 C CA . ILE A 1 177 ? 20.062 19.562 11.203 1 89.75 177 ILE A CA 1
ATOM 1387 C C . ILE A 1 177 ? 19.688 18.109 11.477 1 89.75 177 ILE A C 1
ATOM 1389 O O . ILE A 1 177 ? 18.562 17.812 11.859 1 89.75 177 ILE A O 1
ATOM 1393 N N . ILE A 1 178 ? 20.641 17.203 11.398 1 92.38 178 ILE A N 1
ATOM 1394 C CA . ILE A 1 178 ? 20.391 15.766 11.5 1 92.38 178 ILE A CA 1
ATOM 1395 C C . ILE A 1 178 ? 19.844 15.43 12.891 1 92.38 178 ILE A C 1
ATOM 1397 O O . ILE A 1 178 ? 18.844 14.742 13.016 1 92.38 178 ILE A O 1
ATOM 1401 N N . PRO A 1 179 ? 20.484 15.984 13.875 1 92.25 179 PRO A N 1
ATOM 1402 C CA . PRO A 1 179 ? 19.938 15.719 15.203 1 92.25 179 PRO A CA 1
ATOM 1403 C C . PRO A 1 179 ? 18.516 16.25 15.367 1 92.25 179 PRO A C 1
ATOM 1405 O O . PRO A 1 179 ? 17.688 15.641 16.047 1 92.25 179 PRO A O 1
ATOM 1408 N N . GLU A 1 180 ? 18.219 17.328 14.75 1 90.25 180 GLU A N 1
ATOM 1409 C CA . GLU A 1 180 ? 16.891 17.938 14.867 1 90.25 180 GLU A CA 1
ATOM 1410 C C . GLU A 1 180 ? 15.836 17.109 14.141 1 90.25 180 GLU A C 1
ATOM 1412 O O . GLU A 1 180 ? 14.688 17.047 14.578 1 90.25 180 GLU A O 1
ATOM 1417 N N . ILE A 1 181 ? 16.219 16.453 13.117 1 93.5 181 ILE A N 1
ATOM 1418 C CA . ILE A 1 181 ? 15.227 15.711 12.344 1 93.5 181 ILE A CA 1
ATOM 1419 C C . ILE A 1 181 ? 15.359 14.211 12.633 1 93.5 181 ILE A C 1
ATOM 1421 O O . ILE A 1 181 ? 14.734 13.391 11.961 1 93.5 181 ILE A O 1
ATOM 1425 N N . MET A 1 182 ? 16.141 13.828 13.594 1 95 182 MET A N 1
ATOM 1426 C CA . MET A 1 182 ? 16.453 12.438 13.914 1 95 182 MET A CA 1
ATOM 1427 C C . MET A 1 182 ? 15.172 11.648 14.195 1 95 182 MET A C 1
ATOM 1429 O O . MET A 1 182 ? 15.016 10.516 13.742 1 95 182 MET A O 1
ATOM 1433 N N . PRO A 1 183 ? 14.227 12.18 14.898 1 92.69 183 PRO A N 1
ATOM 1434 C CA . PRO A 1 183 ? 12.984 11.438 15.117 1 92.69 183 PRO A CA 1
ATOM 1435 C C . PRO A 1 183 ? 12.281 11.062 13.82 1 92.69 183 PRO A C 1
ATOM 1437 O O . PRO A 1 183 ? 11.766 9.945 13.688 1 92.69 183 PRO A O 1
ATOM 1440 N N . ASN A 1 184 ? 12.281 11.984 12.898 1 94 184 ASN A N 1
ATOM 1441 C CA . ASN A 1 184 ? 11.656 11.703 11.609 1 94 184 ASN A CA 1
ATOM 1442 C C . ASN A 1 184 ? 12.492 10.727 10.781 1 94 184 ASN A C 1
ATOM 1444 O O . ASN A 1 184 ? 11.945 9.961 9.984 1 94 184 ASN A O 1
ATOM 1448 N N . ILE A 1 185 ? 13.828 10.789 11 1 96.69 185 ILE A N 1
ATOM 1449 C CA . ILE A 1 185 ? 14.695 9.82 10.336 1 96.69 185 ILE A CA 1
ATOM 1450 C C . ILE A 1 185 ? 14.383 8.414 10.836 1 96.69 185 ILE A C 1
ATOM 1452 O O . ILE A 1 185 ? 14.25 7.48 10.047 1 96.69 185 ILE A O 1
ATOM 1456 N N . ILE A 1 186 ? 14.211 8.32 12.117 1 96 186 ILE A N 1
ATOM 1457 C CA . ILE A 1 186 ? 13.883 7.035 12.727 1 96 186 ILE A CA 1
ATOM 1458 C C . ILE A 1 186 ? 12.508 6.57 12.234 1 96 186 ILE A C 1
ATOM 1460 O O . ILE A 1 186 ? 12.328 5.395 11.914 1 96 186 ILE A O 1
ATOM 1464 N N . THR A 1 187 ? 11.586 7.465 12.172 1 92.38 187 THR A N 1
ATOM 1465 C CA . THR A 1 187 ? 10.258 7.129 11.672 1 92.38 187 THR A CA 1
ATOM 1466 C C . THR A 1 187 ? 10.328 6.664 10.219 1 92.38 187 THR A C 1
ATOM 1468 O O . THR A 1 187 ? 9.656 5.703 9.836 1 92.38 187 THR A O 1
ATOM 1471 N N . GLY A 1 188 ? 11.148 7.453 9.461 1 93.88 188 GLY A N 1
ATOM 1472 C CA . GLY A 1 188 ? 11.344 7.051 8.078 1 93.88 188 GLY A CA 1
ATOM 1473 C C . GLY A 1 188 ? 11.953 5.668 7.941 1 93.88 188 GLY A C 1
ATOM 1474 O O . GLY A 1 188 ? 11.539 4.879 7.09 1 93.88 188 GLY A O 1
ATOM 1475 N N . PHE A 1 189 ? 12.867 5.379 8.773 1 96.81 189 PHE A N 1
ATOM 1476 C CA . PHE A 1 189 ? 13.5 4.062 8.789 1 96.81 189 PHE A CA 1
ATOM 1477 C C . PHE A 1 189 ? 12.477 2.979 9.109 1 96.81 189 PHE A C 1
ATOM 1479 O O . PHE A 1 189 ? 12.43 1.95 8.43 1 96.81 189 PHE A O 1
ATOM 1486 N N . LEU A 1 190 ? 11.719 3.176 10.164 1 94 190 LEU A N 1
ATOM 1487 C CA . LEU A 1 190 ? 10.734 2.188 10.602 1 94 190 LEU A CA 1
ATOM 1488 C C . LEU A 1 190 ? 9.68 1.962 9.523 1 94 190 LEU A C 1
ATOM 1490 O O . LEU A 1 190 ? 9.234 0.832 9.312 1 94 190 LEU A O 1
ATOM 1494 N N . LEU A 1 191 ? 9.297 3.045 8.891 1 90.94 191 LEU A N 1
ATOM 1495 C CA . LEU A 1 191 ? 8.328 2.938 7.801 1 90.94 191 LEU A CA 1
ATOM 1496 C C . LEU A 1 191 ? 8.898 2.104 6.656 1 90.94 191 LEU A C 1
ATOM 1498 O O . LEU A 1 191 ? 8.219 1.207 6.145 1 90.94 191 LEU A O 1
ATOM 1502 N N . ALA A 1 192 ? 10.094 2.441 6.289 1 94.81 192 ALA A N 1
ATOM 1503 C CA . ALA A 1 192 ? 10.758 1.691 5.227 1 94.81 192 ALA A CA 1
ATOM 1504 C C . ALA A 1 192 ? 10.898 0.218 5.602 1 94.81 192 ALA A C 1
ATOM 1506 O O . ALA A 1 192 ? 10.68 -0.663 4.762 1 94.81 192 ALA A O 1
ATOM 1507 N N . PHE A 1 193 ? 11.25 -0.022 6.812 1 95.5 193 PHE A N 1
ATOM 1508 C CA . PHE A 1 193 ? 11.406 -1.384 7.309 1 95.5 193 PHE A CA 1
ATOM 1509 C C . PHE A 1 193 ? 10.094 -2.146 7.23 1 95.5 193 PHE A C 1
ATOM 1511 O O . PHE A 1 193 ? 10.062 -3.295 6.785 1 95.5 193 PHE A O 1
ATOM 1518 N N . THR A 1 194 ? 9.047 -1.551 7.633 1 91.12 194 THR A N 1
ATOM 1519 C CA . THR A 1 194 ? 7.73 -2.178 7.641 1 91.12 194 THR A CA 1
ATOM 1520 C C . THR A 1 194 ? 7.273 -2.492 6.219 1 91.12 194 THR A C 1
ATOM 1522 O O . THR A 1 194 ? 6.73 -3.568 5.957 1 91.12 194 THR A O 1
ATOM 1525 N N . LEU A 1 195 ? 7.496 -1.561 5.316 1 91.19 195 LEU A N 1
ATOM 1526 C CA . LEU A 1 195 ? 7.074 -1.73 3.932 1 91.19 195 LEU A CA 1
ATOM 1527 C C . LEU A 1 195 ? 7.836 -2.871 3.264 1 91.19 195 LEU A C 1
ATOM 1529 O O . LEU A 1 195 ? 7.262 -3.631 2.48 1 91.19 195 LEU A O 1
ATOM 1533 N N . SER A 1 196 ? 9.078 -2.912 3.574 1 95.12 196 SER A N 1
ATOM 1534 C CA . SER A 1 196 ? 9.898 -3.988 3.023 1 95.12 196 SER A CA 1
ATOM 1535 C C . SER A 1 196 ? 9.539 -5.332 3.65 1 95.12 196 SER A C 1
ATOM 1537 O O . SER A 1 196 ? 9.508 -6.355 2.963 1 95.12 196 SER A O 1
ATOM 1539 N N . LEU A 1 197 ? 9.289 -5.336 4.906 1 93.69 197 LEU A N 1
ATOM 1540 C CA . LEU A 1 197 ? 8.992 -6.547 5.664 1 93.69 197 LEU A CA 1
ATOM 1541 C C . LEU A 1 197 ? 7.746 -7.238 5.121 1 93.69 197 LEU A C 1
ATOM 1543 O O . LEU A 1 197 ? 7.688 -8.469 5.07 1 93.69 197 LEU A O 1
ATOM 1547 N N . ASP A 1 198 ? 6.836 -6.504 4.703 1 91.19 198 ASP A N 1
ATOM 1548 C CA . ASP A 1 198 ? 5.555 -7.113 4.371 1 91.19 198 ASP A CA 1
ATOM 1549 C C . ASP A 1 198 ? 5.348 -7.172 2.857 1 91.19 198 ASP A C 1
ATOM 1551 O O . ASP A 1 198 ? 4.266 -7.527 2.387 1 91.19 198 ASP A O 1
ATOM 1555 N N . ASP A 1 199 ? 6.309 -6.832 2.139 1 94.69 199 ASP A N 1
ATOM 1556 C CA . ASP A 1 199 ? 6.141 -6.77 0.689 1 94.69 199 ASP A CA 1
ATOM 1557 C C . ASP A 1 199 ? 6.039 -8.164 0.086 1 94.69 199 ASP A C 1
ATOM 1559 O O . ASP A 1 199 ? 6.805 -9.062 0.453 1 94.69 199 ASP A O 1
ATOM 1563 N N . PHE A 1 200 ? 5.16 -8.32 -0.82 1 95.62 200 PHE A N 1
ATOM 1564 C CA . PHE A 1 200 ? 4.996 -9.562 -1.563 1 95.62 200 PHE A CA 1
ATOM 1565 C C . PHE A 1 200 ? 5.258 -9.344 -3.049 1 95.62 200 PHE A C 1
ATOM 1567 O O . PHE A 1 200 ? 6.121 -10 -3.637 1 95.62 200 PHE A O 1
ATOM 1574 N N . VAL A 1 201 ? 4.633 -8.391 -3.664 1 95.44 201 VAL A N 1
ATOM 1575 C CA . VAL A 1 201 ? 4.523 -8.281 -5.113 1 95.44 201 VAL A CA 1
ATOM 1576 C C . VAL A 1 201 ? 5.883 -7.926 -5.711 1 95.44 201 VAL A C 1
ATOM 1578 O O . VAL A 1 201 ? 6.371 -8.609 -6.613 1 95.44 201 VAL A O 1
ATOM 1581 N N . ILE A 1 202 ? 6.492 -6.887 -5.195 1 95.25 202 ILE A N 1
ATOM 1582 C CA . ILE A 1 202 ? 7.785 -6.469 -5.723 1 95.25 202 ILE A CA 1
ATOM 1583 C C . ILE A 1 202 ? 8.82 -7.566 -5.484 1 95.25 202 ILE A C 1
ATOM 1585 O O . ILE A 1 202 ? 9.617 -7.883 -6.375 1 95.25 202 ILE A O 1
ATOM 1589 N N . SER A 1 203 ? 8.766 -8.133 -4.293 1 97.31 203 SER A N 1
ATOM 1590 C CA . SER A 1 203 ? 9.664 -9.242 -3.975 1 97.31 203 SER A CA 1
ATOM 1591 C C . SER A 1 203 ? 9.469 -10.406 -4.941 1 97.31 203 SER A C 1
ATOM 1593 O O . SER A 1 203 ? 10.438 -10.984 -5.426 1 97.31 203 SER A O 1
ATOM 1595 N N . TYR A 1 204 ? 8.281 -10.734 -5.234 1 96.25 204 TYR A N 1
ATOM 1596 C CA . TYR A 1 204 ? 7.941 -11.883 -6.059 1 96.25 204 TYR A CA 1
ATOM 1597 C C . TYR A 1 204 ? 8.539 -11.75 -7.457 1 96.25 204 TYR A C 1
ATOM 1599 O O . TYR A 1 204 ? 9.039 -12.719 -8.023 1 96.25 204 TYR A O 1
ATOM 1607 N N . PHE A 1 205 ? 8.492 -10.609 -8 1 95.44 205 PHE A N 1
ATOM 1608 C CA . PHE A 1 205 ? 8.906 -10.422 -9.391 1 95.44 205 PHE A CA 1
ATOM 1609 C C . PHE A 1 205 ? 10.398 -10.125 -9.477 1 95.44 205 PHE A C 1
ATOM 1611 O O . PHE A 1 205 ? 10.969 -10.141 -10.562 1 95.44 205 PHE A O 1
ATOM 1618 N N . THR A 1 206 ? 10.984 -9.867 -8.391 1 96.5 206 THR A N 1
ATOM 1619 C CA . THR A 1 206 ? 12.398 -9.523 -8.43 1 96.5 206 THR A CA 1
ATOM 1620 C C . THR A 1 206 ? 13.234 -10.578 -7.703 1 96.5 206 THR A C 1
ATOM 1622 O O . THR A 1 206 ? 14.43 -10.391 -7.488 1 96.5 206 THR A O 1
ATOM 1625 N N . THR A 1 207 ? 12.531 -11.625 -7.242 1 95.06 207 THR A N 1
ATOM 1626 C CA . THR A 1 207 ? 13.211 -12.734 -6.594 1 95.06 207 THR A CA 1
ATOM 1627 C C . THR A 1 207 ? 13.859 -13.656 -7.625 1 95.06 207 THR A C 1
ATOM 1629 O O . THR A 1 207 ? 13.602 -13.531 -8.82 1 95.06 207 THR A O 1
ATOM 1632 N N . GLY A 1 208 ? 14.82 -14.523 -7.09 1 93.62 208 GLY A N 1
ATOM 1633 C CA . GLY A 1 208 ? 15.531 -15.5 -7.898 1 93.62 208 GLY A CA 1
ATOM 1634 C C . GLY A 1 208 ? 16.625 -16.219 -7.137 1 93.62 208 GLY A C 1
ATOM 1635 O O . GLY A 1 208 ? 16.844 -15.969 -5.945 1 93.62 208 GLY A O 1
ATOM 1636 N N . SER A 1 209 ? 17.188 -17.219 -7.793 1 91.25 209 SER A N 1
ATOM 1637 C CA . SER A 1 209 ? 18.375 -17.922 -7.328 1 91.25 209 SER A CA 1
ATOM 1638 C C . SER A 1 209 ? 18.188 -18.469 -5.914 1 91.25 209 SER A C 1
ATOM 1640 O O . SER A 1 209 ? 19.094 -18.375 -5.082 1 91.25 209 SER A O 1
ATOM 1642 N N . GLY A 1 210 ? 16.953 -18.812 -5.512 1 91.31 210 GLY A N 1
ATOM 1643 C CA . GLY A 1 210 ? 16.688 -19.453 -4.227 1 91.31 210 GLY A CA 1
ATOM 1644 C C . GLY A 1 210 ? 16.375 -18.453 -3.127 1 91.31 210 GLY A C 1
ATOM 1645 O O . GLY A 1 210 ? 16.172 -18.844 -1.975 1 91.31 210 GLY A O 1
ATOM 1646 N N . VAL A 1 211 ? 16.391 -17.203 -3.473 1 95.75 211 VAL A N 1
ATOM 1647 C CA . VAL A 1 211 ? 16.047 -16.172 -2.504 1 95.75 211 VAL A CA 1
ATOM 1648 C C . VAL A 1 211 ? 14.531 -15.984 -2.459 1 95.75 211 VAL A C 1
ATOM 1650 O O . VAL A 1 211 ? 13.898 -15.766 -3.492 1 95.75 211 VAL A O 1
ATOM 1653 N N . THR A 1 212 ? 13.977 -16.156 -1.22 1 95.94 212 THR A N 1
ATOM 1654 C CA . THR A 1 212 ? 12.539 -16.016 -1.038 1 95.94 212 THR A CA 1
ATOM 1655 C C . THR A 1 212 ? 12.219 -15.359 0.303 1 95.94 212 THR A C 1
ATOM 1657 O O . THR A 1 212 ? 12.883 -15.641 1.306 1 95.94 212 THR A O 1
ATOM 1660 N N . ASN A 1 213 ? 11.32 -14.406 0.316 1 96.38 213 ASN A N 1
ATOM 1661 C CA . ASN A 1 213 ? 10.883 -13.852 1.593 1 96.38 213 ASN A CA 1
ATOM 1662 C C . ASN A 1 213 ? 9.648 -14.57 2.127 1 96.38 213 ASN A C 1
ATOM 1664 O O . ASN A 1 213 ? 9.109 -15.469 1.466 1 96.38 213 ASN A O 1
ATOM 1668 N N . LEU A 1 214 ? 9.289 -14.25 3.277 1 95.19 214 LEU A N 1
ATOM 1669 C CA . LEU A 1 214 ? 8.203 -14.93 3.977 1 95.19 214 LEU A CA 1
ATOM 1670 C C . LEU A 1 214 ? 6.887 -14.781 3.215 1 95.19 214 LEU A C 1
ATOM 1672 O O . LEU A 1 214 ? 6.09 -15.719 3.156 1 95.19 214 LEU A O 1
ATOM 1676 N N . SER A 1 215 ? 6.59 -13.633 2.645 1 95.31 215 SER A N 1
ATOM 1677 C CA . SER A 1 215 ? 5.355 -13.391 1.905 1 95.31 215 SER A CA 1
ATOM 1678 C C . SER A 1 215 ? 5.246 -14.305 0.69 1 95.31 215 SER A C 1
ATOM 1680 O O . SER A 1 215 ? 4.168 -14.828 0.396 1 95.31 215 SER A O 1
ATOM 1682 N N . ILE A 1 216 ? 6.344 -14.5 0.02 1 95.56 216 ILE A N 1
ATOM 1683 C CA . ILE A 1 216 ? 6.363 -15.398 -1.128 1 95.56 216 ILE A CA 1
ATOM 1684 C C . ILE A 1 216 ? 6.133 -16.844 -0.66 1 95.56 216 ILE A C 1
ATOM 1686 O O . ILE A 1 216 ? 5.426 -17.609 -1.316 1 95.56 216 ILE A O 1
ATOM 1690 N N . THR A 1 217 ? 6.785 -17.188 0.427 1 93.81 217 THR A N 1
ATOM 1691 C CA . THR A 1 217 ? 6.617 -18.531 0.978 1 93.81 217 THR A CA 1
ATOM 1692 C C . THR A 1 217 ? 5.156 -18.797 1.333 1 93.81 217 THR A C 1
ATOM 1694 O O . THR A 1 217 ? 4.625 -19.859 1.043 1 93.81 217 THR A O 1
ATOM 1697 N N . ILE A 1 218 ? 4.48 -17.859 1.956 1 92.81 218 ILE A N 1
ATOM 1698 C CA . ILE A 1 218 ? 3.066 -17.969 2.291 1 92.81 218 ILE A CA 1
ATOM 1699 C C . ILE A 1 218 ? 2.248 -18.156 1.018 1 92.81 218 ILE A C 1
ATOM 1701 O O . ILE A 1 218 ? 1.369 -19.031 0.965 1 92.81 218 ILE A O 1
ATOM 1705 N N . TYR A 1 219 ? 2.559 -17.406 0.025 1 92.81 219 TYR A N 1
ATOM 1706 C CA . TYR A 1 219 ? 1.889 -17.5 -1.267 1 92.81 219 TYR A CA 1
ATOM 1707 C C . TYR A 1 219 ? 2.076 -18.891 -1.873 1 92.81 219 TYR A C 1
ATOM 1709 O O . TYR A 1 219 ? 1.112 -19.516 -2.322 1 92.81 219 TYR A O 1
ATOM 1717 N N . THR A 1 220 ? 3.289 -19.391 -1.893 1 90.75 220 THR A N 1
ATOM 1718 C CA . THR A 1 220 ? 3.617 -20.672 -2.494 1 90.75 220 THR A CA 1
ATOM 1719 C C . THR A 1 220 ? 2.93 -21.812 -1.744 1 90.75 220 THR A C 1
ATOM 1721 O O . THR A 1 220 ? 2.443 -22.766 -2.359 1 90.75 220 THR A O 1
ATOM 1724 N N . MET A 1 221 ? 2.896 -21.672 -0.468 1 88.62 221 MET A N 1
ATOM 1725 C CA . MET A 1 221 ? 2.242 -22.688 0.345 1 88.62 221 MET A CA 1
ATOM 1726 C C . MET A 1 221 ? 0.74 -22.719 0.08 1 88.62 221 MET A C 1
ATOM 1728 O O . MET A 1 221 ? 0.123 -23.781 0.084 1 88.62 221 MET A O 1
ATOM 1732 N N . THR A 1 222 ? 0.153 -21.609 -0.066 1 85.69 222 THR A N 1
ATOM 1733 C CA . THR A 1 222 ? -1.277 -21.516 -0.343 1 85.69 222 THR A CA 1
ATOM 1734 C C . THR A 1 222 ? -1.603 -22.141 -1.7 1 85.69 222 THR A C 1
ATOM 1736 O O . THR A 1 222 ? -2.617 -22.828 -1.849 1 85.69 222 THR A O 1
ATOM 1739 N N . ARG A 1 223 ? -0.8 -21.906 -2.697 1 83.94 223 ARG A N 1
ATOM 1740 C CA . ARG A 1 223 ? -1.003 -22.422 -4.047 1 83.94 223 ARG A CA 1
ATOM 1741 C C . ARG A 1 223 ? -0.878 -23.953 -4.074 1 83.94 223 ARG A C 1
ATOM 1743 O O . ARG A 1 223 ? -1.534 -24.609 -4.879 1 83.94 223 ARG A O 1
ATOM 1750 N N . ARG A 1 224 ? 0.043 -24.5 -3.326 1 81.25 224 ARG A N 1
ATOM 1751 C CA . ARG A 1 224 ? 0.258 -25.938 -3.27 1 81.25 224 ARG A CA 1
ATOM 1752 C C . ARG A 1 224 ? -0.819 -26.625 -2.432 1 81.25 224 ARG A C 1
ATOM 1754 O O . ARG A 1 224 ? -0.831 -27.844 -2.305 1 81.25 224 ARG A O 1
ATOM 1761 N N . GLY A 1 225 ? -1.668 -25.859 -1.942 1 76.25 225 GLY A N 1
ATOM 1762 C CA . GLY A 1 225 ? -2.711 -26.312 -1.036 1 76.25 225 GLY A CA 1
ATOM 1763 C C . GLY A 1 225 ? -2.604 -25.703 0.349 1 76.25 225 GLY A C 1
ATOM 1764 O O . GLY A 1 225 ? -1.52 -25.297 0.773 1 76.25 225 GLY A O 1
ATOM 1765 N N . ILE A 1 226 ? -3.691 -25.406 0.912 1 63.28 226 ILE A N 1
ATOM 1766 C CA . ILE A 1 226 ? -3.748 -24.734 2.209 1 63.28 226 ILE A CA 1
ATOM 1767 C C . ILE A 1 226 ? -3.266 -25.688 3.301 1 63.28 226 ILE A C 1
ATOM 1769 O O . ILE A 1 226 ? -3.895 -26.719 3.557 1 63.28 226 ILE A O 1
ATOM 1773 N N . LYS A 1 227 ? -1.992 -25.453 3.701 1 77.5 227 LYS A N 1
ATOM 1774 C CA . LYS A 1 227 ? -1.473 -26.125 4.883 1 77.5 227 LYS A CA 1
ATOM 1775 C C . LYS A 1 227 ? -1.758 -25.328 6.148 1 77.5 227 LYS A C 1
ATOM 1777 O O . LYS A 1 227 ? -1.735 -24.094 6.125 1 77.5 227 LYS A O 1
ATOM 1782 N N . PRO A 1 228 ? -2.133 -26.031 7.195 1 81.5 228 PRO A N 1
ATOM 1783 C CA . PRO A 1 228 ? -2.447 -25.297 8.422 1 81.5 228 PRO A CA 1
ATOM 1784 C C . PRO A 1 228 ? -1.288 -24.422 8.906 1 81.5 228 PRO A C 1
ATOM 1786 O O . PRO A 1 228 ? -1.506 -23.438 9.609 1 81.5 228 PRO A O 1
ATOM 1789 N N . GLU A 1 229 ? -0.102 -24.781 8.406 1 86.94 229 GLU A N 1
ATOM 1790 C CA . GLU A 1 229 ? 1.086 -24.031 8.781 1 86.94 229 GLU A CA 1
ATOM 1791 C C . GLU A 1 229 ? 1.023 -22.609 8.234 1 86.94 229 GLU A C 1
ATOM 1793 O O . GLU A 1 229 ? 1.624 -21.688 8.805 1 86.94 229 GLU A O 1
ATOM 1798 N N . ILE A 1 230 ? 0.248 -22.453 7.203 1 87.56 230 ILE A N 1
ATOM 1799 C CA . ILE A 1 230 ? 0.109 -21.141 6.57 1 87.56 230 ILE A CA 1
ATOM 1800 C C . ILE A 1 230 ? -0.508 -20.156 7.555 1 87.56 230 ILE A C 1
ATOM 1802 O O . ILE A 1 230 ? -0.13 -18.984 7.586 1 87.56 230 ILE A O 1
ATOM 1806 N N . ASN A 1 231 ? -1.424 -20.703 8.359 1 89.06 231 ASN A N 1
ATOM 1807 C CA . ASN A 1 231 ? -2.098 -19.844 9.328 1 89.06 231 ASN A CA 1
ATOM 1808 C C . ASN A 1 231 ? -1.136 -19.359 10.406 1 89.06 231 ASN A C 1
ATOM 1810 O O . ASN A 1 231 ? -1.188 -18.203 10.812 1 89.06 231 ASN A O 1
ATOM 1814 N N . ALA A 1 232 ? -0.294 -20.234 10.781 1 90.81 232 ALA A N 1
ATOM 1815 C CA . ALA A 1 232 ? 0.693 -19.875 11.797 1 90.81 232 ALA A CA 1
ATOM 1816 C C . ALA A 1 232 ? 1.703 -18.875 11.258 1 90.81 232 ALA A C 1
ATOM 1818 O O . ALA A 1 232 ? 1.996 -17.859 11.906 1 90.81 232 ALA A O 1
ATOM 1819 N N . VAL A 1 233 ? 2.242 -19.156 10.078 1 91.5 233 VAL A N 1
ATOM 1820 C CA . VAL A 1 233 ? 3.234 -18.281 9.461 1 91.5 233 VAL A CA 1
ATOM 1821 C C . VAL A 1 233 ? 2.627 -16.891 9.219 1 91.5 233 VAL A C 1
ATOM 1823 O O . VAL A 1 233 ? 3.264 -15.875 9.484 1 91.5 233 VAL A O 1
ATOM 1826 N N . SER A 1 234 ? 1.414 -16.844 8.734 1 91.25 234 SER A N 1
ATOM 1827 C CA . SER A 1 234 ? 0.708 -15.586 8.484 1 91.25 234 SER A CA 1
ATOM 1828 C C . SER A 1 234 ? 0.471 -14.82 9.781 1 91.25 234 SER A C 1
ATOM 1830 O O . SER A 1 234 ? 0.605 -13.594 9.812 1 91.25 234 SER A O 1
ATOM 1832 N N . THR A 1 235 ? 0.132 -15.539 10.82 1 91.06 235 THR A N 1
ATOM 1833 C CA . THR A 1 235 ? -0.105 -14.914 12.117 1 91.06 235 THR A CA 1
ATOM 1834 C C . THR A 1 235 ? 1.174 -14.273 12.641 1 91.06 235 THR A C 1
ATOM 1836 O O . THR A 1 235 ? 1.145 -13.148 13.156 1 91.06 235 THR A O 1
ATOM 1839 N N . VAL A 1 236 ? 2.209 -14.969 12.477 1 89.69 236 VAL A N 1
ATOM 1840 C CA . VAL A 1 236 ? 3.49 -14.445 12.938 1 89.69 236 VAL A CA 1
ATOM 1841 C C . VAL A 1 236 ? 3.854 -13.188 12.141 1 89.69 236 VAL A C 1
ATOM 1843 O O . VAL A 1 236 ? 4.316 -12.203 12.711 1 89.69 236 VAL A O 1
ATOM 1846 N N . LEU A 1 237 ? 3.703 -13.312 10.852 1 89.19 237 LEU A N 1
ATOM 1847 C CA . LEU A 1 237 ? 3.961 -12.148 10.008 1 89.19 237 LEU A CA 1
ATOM 1848 C C . LEU A 1 237 ? 3.084 -10.969 10.422 1 89.19 237 LEU A C 1
ATOM 1850 O O . LEU A 1 237 ? 3.57 -9.844 10.547 1 89.19 237 LEU A O 1
ATOM 1854 N N . PHE A 1 238 ? 1.859 -11.219 10.648 1 87.81 238 PHE A N 1
ATOM 1855 C CA . PHE A 1 238 ? 0.924 -10.172 11.047 1 87.81 238 PHE A CA 1
ATOM 1856 C C . PHE A 1 238 ? 1.348 -9.539 12.367 1 87.81 238 PHE A C 1
ATOM 1858 O O . PHE A 1 238 ? 1.396 -8.32 12.492 1 87.81 238 PHE A O 1
ATOM 1865 N N . LEU A 1 239 ? 1.599 -10.312 13.359 1 87.5 239 LEU A N 1
ATOM 1866 C CA . LEU A 1 239 ? 1.96 -9.828 14.688 1 87.5 239 LEU A CA 1
ATOM 1867 C C . LEU A 1 239 ? 3.256 -9.023 14.641 1 87.5 239 LEU A C 1
ATOM 1869 O O . LEU A 1 239 ? 3.404 -8.039 15.359 1 87.5 239 LEU A O 1
ATOM 1873 N N . SER A 1 240 ? 4.176 -9.484 13.82 1 87.19 240 SER A N 1
ATOM 1874 C CA . SER A 1 240 ? 5.426 -8.75 13.672 1 87.19 240 SER A CA 1
ATOM 1875 C C . SER A 1 240 ? 5.184 -7.344 13.125 1 87.19 240 SER A C 1
ATOM 1877 O O . SER A 1 240 ? 5.746 -6.371 13.633 1 87.19 240 SER A O 1
ATOM 1879 N N . ILE A 1 241 ? 4.332 -7.246 12.172 1 84.81 241 ILE A N 1
ATOM 1880 C CA . ILE A 1 241 ? 4.02 -5.957 11.57 1 84.81 241 ILE A CA 1
ATOM 1881 C C . ILE A 1 241 ? 3.24 -5.098 12.57 1 84.81 241 ILE A C 1
ATOM 1883 O O . ILE A 1 241 ? 3.49 -3.896 12.688 1 84.81 241 ILE A O 1
ATOM 1887 N N . LEU A 1 242 ? 2.326 -5.723 13.266 1 83.69 242 LEU A N 1
ATOM 1888 C CA . LEU A 1 242 ? 1.529 -5.016 14.258 1 83.69 242 LEU A CA 1
ATOM 1889 C C . LEU A 1 242 ? 2.422 -4.398 15.328 1 83.69 242 LEU A C 1
ATOM 1891 O O . LEU A 1 242 ? 2.223 -3.246 15.727 1 83.69 242 LEU A O 1
ATOM 1895 N N . ILE A 1 243 ? 3.34 -5.133 15.781 1 85.44 243 ILE A N 1
ATOM 1896 C CA . ILE A 1 243 ? 4.258 -4.656 16.812 1 85.44 243 ILE A CA 1
ATOM 1897 C C . ILE A 1 243 ? 5.059 -3.471 16.281 1 85.44 243 ILE A C 1
ATOM 1899 O O . ILE A 1 243 ? 5.211 -2.459 16.969 1 85.44 243 ILE A O 1
ATOM 1903 N N . LEU A 1 244 ? 5.539 -3.586 15.055 1 83.25 244 LEU A N 1
ATOM 1904 C CA . LEU A 1 244 ? 6.305 -2.504 14.453 1 83.25 244 LEU A CA 1
ATOM 1905 C C . LEU A 1 244 ? 5.449 -1.251 14.297 1 83.25 244 LEU A C 1
ATOM 1907 O O . LEU A 1 244 ? 5.922 -0.139 14.547 1 83.25 244 LEU A O 1
ATOM 1911 N N . LEU A 1 245 ? 4.277 -1.456 13.938 1 77.94 245 LEU A N 1
ATOM 1912 C CA . LEU A 1 245 ? 3.373 -0.329 13.742 1 77.94 245 LEU A CA 1
ATOM 1913 C C . LEU A 1 245 ? 3.068 0.36 15.062 1 77.94 245 LEU A C 1
ATOM 1915 O O . LEU A 1 245 ? 2.939 1.585 15.117 1 77.94 245 LEU A O 1
ATOM 1919 N N . LEU A 1 246 ? 2.875 -0.391 16.094 1 80.56 246 LEU A N 1
ATOM 1920 C CA . LEU A 1 246 ? 2.635 0.172 17.422 1 80.56 246 LEU A CA 1
ATOM 1921 C C . LEU A 1 246 ? 3.83 0.997 17.891 1 80.56 246 LEU A C 1
ATOM 1923 O O . LEU A 1 246 ? 3.66 2.041 18.516 1 80.56 246 LEU A O 1
ATOM 1927 N N . ILE A 1 247 ? 4.934 0.541 17.531 1 82.25 247 ILE A N 1
ATOM 1928 C CA . ILE A 1 247 ? 6.148 1.265 17.891 1 82.25 247 ILE A CA 1
ATOM 1929 C C . ILE A 1 247 ? 6.203 2.586 17.125 1 82.25 247 ILE A C 1
ATOM 1931 O O . ILE A 1 247 ? 6.5 3.633 17.703 1 82.25 247 ILE A O 1
ATOM 1935 N N . ILE A 1 248 ? 5.863 2.578 15.867 1 78.38 248 ILE A N 1
ATOM 1936 C CA . ILE A 1 248 ? 5.891 3.762 15.016 1 78.38 248 ILE A CA 1
ATOM 1937 C C . ILE A 1 248 ? 4.859 4.773 15.508 1 78.38 248 ILE A C 1
ATOM 1939 O O . ILE A 1 248 ? 5.141 5.973 15.578 1 78.38 248 ILE A O 1
ATOM 1943 N N . ASN A 1 249 ? 3.664 4.293 15.812 1 73.12 249 ASN A N 1
ATOM 1944 C CA . ASN A 1 249 ? 2.578 5.164 16.25 1 73.12 249 ASN A CA 1
ATOM 1945 C C . ASN A 1 249 ? 2.879 5.805 17.594 1 73.12 249 ASN A C 1
ATOM 1947 O O . ASN A 1 249 ? 2.533 6.965 17.828 1 73.12 249 ASN A O 1
ATOM 1951 N N . LYS A 1 250 ? 3.408 5.055 18.438 1 75.88 250 LYS A N 1
ATOM 1952 C CA . LYS A 1 250 ? 3.764 5.582 19.75 1 75.88 250 LYS A CA 1
ATOM 1953 C C . LYS A 1 250 ? 4.805 6.691 19.625 1 75.88 250 LYS A C 1
ATOM 1955 O O . LYS A 1 250 ? 4.742 7.688 20.359 1 75.88 250 LYS A O 1
ATOM 1960 N N . ARG A 1 251 ? 5.578 6.566 18.719 1 74.75 251 ARG A N 1
ATOM 1961 C CA . ARG A 1 251 ? 6.621 7.57 18.531 1 74.75 251 ARG A CA 1
ATOM 1962 C C . ARG A 1 251 ? 6.059 8.828 17.875 1 74.75 251 ARG A C 1
ATOM 1964 O O . ARG A 1 251 ? 6.461 9.945 18.203 1 74.75 251 ARG A O 1
ATOM 1971 N N . SER A 1 252 ? 5.219 8.617 16.922 1 65.38 252 SER A N 1
ATOM 1972 C CA . SER A 1 252 ? 4.602 9.758 16.25 1 65.38 252 SER A CA 1
ATOM 1973 C C . SER A 1 252 ? 3.76 10.578 17.219 1 65.38 252 SER A C 1
ATOM 1975 O O . SER A 1 252 ? 3.742 11.805 17.156 1 65.38 252 SER A O 1
ATOM 1977 N N . GLU A 1 253 ? 3.049 9.922 18.094 1 59.19 253 GLU A N 1
ATOM 1978 C CA . GLU A 1 253 ? 2.254 10.602 19.109 1 59.19 253 GLU A CA 1
ATOM 1979 C C . GLU A 1 253 ? 3.143 11.375 20.078 1 59.19 253 GLU A C 1
ATOM 1981 O O . GLU A 1 253 ? 2.803 12.484 20.484 1 59.19 253 GLU A O 1
ATOM 1986 N N . LYS A 1 254 ? 4.172 10.727 20.297 1 57.16 254 LYS A N 1
ATOM 1987 C CA . LYS A 1 254 ? 5.086 11.375 21.234 1 57.16 254 LYS A CA 1
ATOM 1988 C C . LYS A 1 254 ? 5.68 12.648 20.641 1 57.16 254 LYS A C 1
ATOM 1990 O O . LYS A 1 254 ? 5.82 13.664 21.312 1 57.16 254 LYS A O 1
ATOM 1995 N N . ASN A 1 255 ? 5.824 12.531 19.312 1 53.59 255 ASN A N 1
ATOM 1996 C CA . ASN A 1 255 ? 6.375 13.719 18.656 1 53.59 255 ASN A CA 1
ATOM 1997 C C . ASN A 1 255 ? 5.32 14.805 18.484 1 53.59 255 ASN A C 1
ATOM 1999 O O . ASN A 1 255 ? 5.629 15.992 18.547 1 53.59 255 ASN A O 1
ATOM 2003 N N . ALA A 1 256 ? 4.086 14.398 18.188 1 48.94 256 ALA A N 1
ATOM 2004 C CA . ALA A 1 256 ? 3.002 15.375 18.109 1 48.94 256 ALA A CA 1
ATOM 2005 C C . ALA A 1 256 ? 2.758 16.031 19.469 1 48.94 256 ALA A C 1
ATOM 2007 O O . ALA A 1 256 ? 2.506 17.234 19.547 1 48.94 256 ALA A O 1
ATOM 2008 N N . LYS A 1 257 ? 2.74 15.289 20.5 1 48.59 257 LYS A N 1
ATOM 2009 C CA . LYS A 1 257 ? 2.564 15.836 21.844 1 48.59 257 LYS A CA 1
ATOM 2010 C C . LYS A 1 257 ? 3.703 16.781 22.203 1 48.59 257 LYS A C 1
ATOM 2012 O O . LYS A 1 257 ? 3.492 17.781 22.906 1 48.59 257 LYS A O 1
ATOM 2017 N N . LYS A 1 258 ? 4.797 16.453 21.781 1 46.41 258 LYS A N 1
ATOM 2018 C CA . LYS A 1 258 ? 5.902 17.359 22.094 1 46.41 258 LYS A CA 1
ATOM 2019 C C . LYS A 1 258 ? 5.738 18.688 21.359 1 46.41 258 LYS A C 1
ATOM 2021 O O . LYS A 1 258 ? 6.07 19.734 21.906 1 46.41 258 LYS A O 1
ATOM 2026 N N . VAL A 1 259 ? 5.164 18.547 20.234 1 41.03 259 VAL A N 1
ATOM 2027 C CA . VAL A 1 259 ? 4.934 19.797 19.531 1 41.03 259 VAL A CA 1
ATOM 2028 C C . VAL A 1 259 ? 3.723 20.516 20.125 1 41.03 259 VAL A C 1
ATOM 2030 O O . VAL A 1 259 ? 3.713 21.75 20.234 1 41.03 259 VAL A O 1
ATOM 2033 N N . GLY A 1 260 ? 2.654 19.75 20.375 1 39.59 260 GLY A N 1
ATOM 2034 C CA . GLY A 1 260 ? 1.524 20.391 21.031 1 39.59 260 GLY A CA 1
ATOM 2035 C C . GLY A 1 260 ? 1.838 20.859 22.438 1 39.59 260 GLY A C 1
ATOM 2036 O O . GLY A 1 260 ? 1.026 21.547 23.062 1 39.59 260 GLY A O 1
ATOM 2037 N N . GLY A 1 261 ? 2.627 20.219 23.141 1 34.5 261 GLY A N 1
ATOM 2038 C CA . GLY A 1 261 ? 2.965 20.719 24.469 1 34.5 261 GLY A CA 1
ATOM 2039 C C . GLY A 1 261 ? 3.65 22.078 24.422 1 34.5 261 GLY A C 1
ATOM 2040 O O . GLY A 1 261 ? 4.055 22.609 25.469 1 34.5 261 GLY A O 1
ATOM 2041 N N . ILE A 1 262 ? 4.234 22.531 23.328 1 27.86 262 ILE A N 1
ATOM 2042 C CA . ILE A 1 262 ? 4.699 23.906 23.391 1 27.86 262 ILE A CA 1
ATOM 2043 C C . ILE A 1 262 ? 3.502 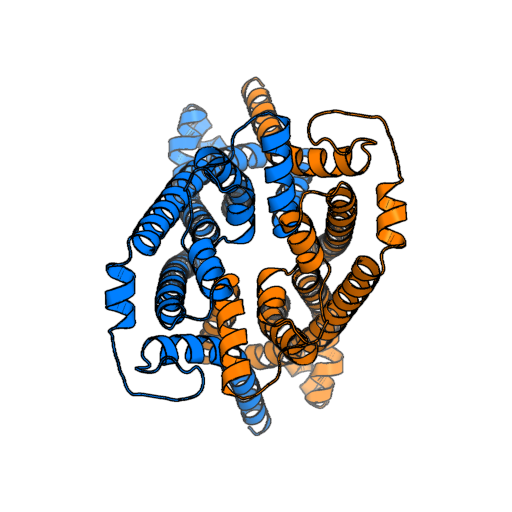24.859 23.375 1 27.86 262 ILE A C 1
ATOM 2045 O O . ILE A 1 262 ? 2.824 24.984 22.359 1 27.86 262 ILE A O 1
ATOM 2049 N N . ASN A 1 263 ? 2.48 24.766 24.25 1 25.77 263 ASN A N 1
ATOM 2050 C CA . ASN A 1 263 ? 1.632 25.875 24.656 1 25.77 263 ASN A CA 1
ATOM 2051 C C . ASN A 1 263 ? 2.412 27.188 24.719 1 25.77 263 ASN A C 1
ATOM 2053 O O . ASN A 1 263 ? 3.459 27.266 25.359 1 25.77 263 ASN A O 1
ATOM 2057 N N . ILE A 1 264 ? 2.146 28.078 23.828 1 20.67 264 ILE A N 1
ATOM 2058 C CA . ILE A 1 264 ? 2.127 29.5 24.156 1 20.67 264 ILE A CA 1
ATOM 2059 C C . ILE A 1 264 ? 1.104 29.75 25.266 1 20.67 264 ILE A C 1
ATOM 2061 O O . ILE A 1 264 ? -0.008 29.219 25.219 1 20.67 264 ILE A O 1
ATOM 2065 N N . MET B 1 1 ? 27.797 26.656 -4.855 1 42.66 1 MET B N 1
ATOM 2066 C CA . MET B 1 1 ? 27.469 26.359 -6.246 1 42.66 1 MET B CA 1
ATOM 2067 C C . MET B 1 1 ? 27.641 24.875 -6.531 1 42.66 1 MET B C 1
ATOM 2069 O O . MET B 1 1 ? 26.797 24.266 -7.191 1 42.66 1 MET B O 1
ATOM 2073 N N . VAL B 1 2 ? 28.891 24.328 -6.141 1 44.03 2 VAL B N 1
ATOM 2074 C CA . VAL B 1 2 ? 29.312 22.938 -6.344 1 44.03 2 VAL B CA 1
ATOM 2075 C C . VAL B 1 2 ? 28.375 22 -5.582 1 44.03 2 VAL B C 1
ATOM 2077 O O . VAL B 1 2 ? 27.969 20.953 -6.102 1 44.03 2 VAL B O 1
ATOM 2080 N N . ARG B 1 3 ? 27.906 22.5 -4.449 1 57.53 3 ARG B N 1
ATOM 2081 C CA . ARG B 1 3 ? 27.062 21.688 -3.562 1 57.53 3 ARG B CA 1
ATOM 2082 C C . ARG B 1 3 ? 25.656 21.531 -4.141 1 57.53 3 ARG B C 1
ATOM 2084 O O . ARG B 1 3 ? 25.094 20.438 -4.102 1 57.53 3 ARG B O 1
ATOM 2091 N N . LYS B 1 4 ? 25.391 22.547 -4.988 1 67.62 4 LYS B N 1
ATOM 2092 C CA . LYS B 1 4 ? 24.078 22.516 -5.629 1 67.62 4 LYS B CA 1
ATOM 2093 C C . LYS B 1 4 ? 24.078 21.516 -6.789 1 67.62 4 LYS B C 1
ATOM 2095 O O . LYS B 1 4 ? 23.094 20.797 -6.992 1 67.62 4 LYS B O 1
ATOM 2100 N N . GLY B 1 5 ? 25.281 21.5 -7.402 1 70.81 5 GLY B N 1
ATOM 2101 C CA . GLY B 1 5 ? 25.391 20.594 -8.539 1 70.81 5 GLY B CA 1
ATOM 2102 C C . GLY B 1 5 ? 25.375 19.125 -8.148 1 70.81 5 GLY B C 1
ATOM 2103 O O . GLY B 1 5 ? 24.688 18.328 -8.789 1 70.81 5 GLY B O 1
ATOM 2104 N N . ILE B 1 6 ? 26.062 18.812 -7.16 1 76.81 6 ILE B N 1
ATOM 2105 C CA . ILE B 1 6 ? 26.141 17.438 -6.688 1 76.81 6 ILE B CA 1
ATOM 2106 C C . ILE B 1 6 ? 24.781 17 -6.176 1 76.81 6 ILE B C 1
ATOM 2108 O O . ILE B 1 6 ? 24.375 15.844 -6.387 1 76.81 6 ILE B O 1
ATOM 2112 N N . GLU B 1 7 ? 24.141 17.891 -5.625 1 76.06 7 GLU B N 1
ATOM 2113 C CA . GLU B 1 7 ? 22.797 17.609 -5.117 1 76.06 7 GLU B CA 1
ATOM 2114 C C . GLU B 1 7 ? 21.828 17.312 -6.254 1 76.06 7 GLU B C 1
ATOM 2116 O O . GLU B 1 7 ? 21.016 16.391 -6.168 1 76.06 7 GLU B O 1
ATOM 2121 N N . ARG B 1 8 ? 22 18.156 -7.164 1 78.31 8 ARG B N 1
ATOM 2122 C CA . ARG B 1 8 ? 21.125 17.969 -8.32 1 78.31 8 ARG B CA 1
ATOM 2123 C C . ARG B 1 8 ? 21.422 16.656 -9.016 1 78.31 8 ARG B C 1
ATOM 2125 O O . ARG B 1 8 ? 20.5 15.953 -9.461 1 78.31 8 ARG B O 1
ATOM 2132 N N . LEU B 1 9 ? 22.641 16.359 -9.086 1 81.31 9 LEU B N 1
ATOM 2133 C CA . LEU B 1 9 ? 23.031 15.102 -9.703 1 81.31 9 LEU B CA 1
ATOM 2134 C C . LEU B 1 9 ? 22.531 13.914 -8.891 1 81.31 9 LEU B C 1
ATOM 2136 O O . LEU B 1 9 ? 22.062 12.93 -9.445 1 81.31 9 LEU B O 1
ATOM 2140 N N . TYR B 1 10 ? 22.688 14.094 -7.613 1 82.38 10 TYR B N 1
ATOM 2141 C CA . TYR B 1 10 ? 22.234 13.047 -6.699 1 82.38 10 TYR B CA 1
ATOM 2142 C C . TYR B 1 10 ? 20.734 12.82 -6.82 1 82.38 10 TYR B C 1
ATOM 2144 O O . TYR B 1 10 ? 20.281 11.68 -6.969 1 82.38 10 TYR B O 1
ATOM 2152 N N . LEU B 1 11 ? 20 13.797 -6.871 1 81.75 11 LEU B N 1
ATOM 2153 C CA . LEU B 1 11 ? 18.547 13.703 -6.977 1 81.75 11 LEU B CA 1
ATOM 2154 C C . LEU B 1 11 ? 18.141 13.188 -8.352 1 81.75 11 LEU B C 1
ATOM 2156 O O . LEU B 1 11 ? 17.188 12.398 -8.469 1 81.75 11 LEU B O 1
ATOM 2160 N N . GLY B 1 12 ? 18.844 13.617 -9.289 1 80.19 12 GLY B N 1
ATOM 2161 C CA . GLY B 1 12 ? 18.594 13.125 -10.633 1 80.19 12 GLY B CA 1
ATOM 2162 C C . GLY B 1 12 ? 18.797 11.625 -10.766 1 80.19 12 GLY B C 1
ATOM 2163 O O . GLY B 1 12 ? 18 10.938 -11.406 1 80.19 12 GLY B O 1
ATOM 2164 N N . LEU B 1 13 ? 19.781 11.172 -10.125 1 82.38 13 LEU B N 1
ATOM 2165 C CA . LEU B 1 13 ? 20.094 9.742 -10.164 1 82.38 13 LEU B CA 1
ATOM 2166 C C . LEU B 1 13 ? 19.031 8.93 -9.453 1 82.38 13 LEU B C 1
ATOM 2168 O O . LEU B 1 13 ? 18.641 7.855 -9.914 1 82.38 13 LEU B O 1
ATOM 2172 N N . ILE B 1 14 ? 18.594 9.477 -8.391 1 79.81 14 ILE B N 1
ATOM 2173 C CA . ILE B 1 14 ? 17.547 8.797 -7.633 1 79.81 14 ILE B CA 1
ATOM 2174 C C . ILE B 1 14 ? 16.281 8.711 -8.477 1 79.81 14 ILE B C 1
ATOM 2176 O O . ILE B 1 14 ? 15.656 7.648 -8.562 1 79.81 14 ILE B O 1
ATOM 2180 N N . MET B 1 15 ? 15.984 9.773 -9.102 1 78.56 15 MET B N 1
ATOM 2181 C CA . MET B 1 15 ? 14.781 9.828 -9.93 1 78.56 15 MET B CA 1
ATOM 2182 C C . MET B 1 15 ? 14.906 8.898 -11.133 1 78.56 15 MET B C 1
ATOM 2184 O O . MET B 1 15 ? 13.945 8.227 -11.508 1 78.56 15 MET B O 1
ATOM 2188 N N . LEU B 1 16 ? 16.062 8.898 -11.648 1 78.88 16 LEU B N 1
ATOM 2189 C CA . LEU B 1 16 ? 16.312 8.023 -12.789 1 78.88 16 LEU B CA 1
ATOM 2190 C C . LEU B 1 16 ? 16.125 6.562 -12.406 1 78.88 16 LEU B C 1
ATOM 2192 O O . LEU B 1 16 ? 15.477 5.805 -13.125 1 78.88 16 LEU B O 1
ATOM 2196 N N . PHE B 1 17 ? 16.656 6.219 -11.305 1 79.12 17 PHE B N 1
ATOM 2197 C CA . PHE B 1 17 ? 16.594 4.824 -10.891 1 79.12 17 PHE B CA 1
ATOM 2198 C C . PHE B 1 17 ? 15.172 4.449 -10.477 1 79.12 17 PHE B C 1
ATOM 2200 O O . PHE B 1 17 ? 14.758 3.301 -10.641 1 79.12 17 PHE B O 1
ATOM 2207 N N . LEU B 1 18 ? 14.484 5.414 -9.953 1 79.56 18 LEU B N 1
ATOM 2208 C CA . LEU B 1 18 ? 13.109 5.16 -9.531 1 79.56 18 LEU B CA 1
ATOM 2209 C C . LEU B 1 18 ? 12.195 5.004 -10.742 1 79.56 18 LEU B C 1
ATOM 2211 O O . LEU B 1 18 ? 11.273 4.18 -10.734 1 79.56 18 LEU B O 1
ATOM 2215 N N . TYR B 1 19 ? 12.492 5.699 -11.852 1 84.88 19 TYR B N 1
ATOM 2216 C CA . TYR B 1 19 ? 11.57 5.758 -12.984 1 84.88 19 TYR B CA 1
ATOM 2217 C C . TYR B 1 19 ? 12.078 4.918 -14.148 1 84.88 19 TYR B C 1
ATOM 2219 O O . TYR B 1 19 ? 11.312 4.57 -15.047 1 84.88 19 TYR B O 1
ATOM 2227 N N . ALA B 1 20 ? 13.312 4.516 -14.133 1 89.81 20 ALA B N 1
ATOM 2228 C CA . ALA B 1 20 ? 13.906 3.746 -15.219 1 89.81 20 ALA B CA 1
ATOM 2229 C C . ALA B 1 20 ? 13.141 2.443 -15.453 1 89.81 20 ALA B C 1
ATOM 2231 O O . ALA B 1 20 ? 12.852 2.08 -16.594 1 89.81 20 ALA B O 1
ATOM 2232 N N . PRO B 1 21 ? 12.797 1.769 -14.383 1 89.88 21 PRO B N 1
ATOM 2233 C CA . PRO B 1 21 ? 12.047 0.53 -14.602 1 89.88 21 PRO B CA 1
ATOM 2234 C C . PRO B 1 21 ? 10.703 0.768 -15.289 1 89.88 21 PRO B C 1
ATOM 2236 O O . PRO B 1 21 ? 10.328 0.019 -16.188 1 89.88 21 PRO B O 1
ATOM 2239 N N . ILE B 1 22 ? 10.047 1.74 -14.828 1 88.75 22 ILE B N 1
ATOM 2240 C CA . ILE B 1 22 ? 8.742 2.051 -15.398 1 88.75 22 ILE B CA 1
ATOM 2241 C C . ILE B 1 22 ? 8.906 2.477 -16.859 1 88.75 22 ILE B C 1
ATOM 2243 O O . ILE B 1 22 ? 8.102 2.096 -17.719 1 88.75 22 ILE B O 1
ATOM 2247 N N . LEU B 1 23 ? 9.93 3.283 -17.125 1 89.25 23 LEU B N 1
ATOM 2248 C CA . LEU B 1 23 ? 10.211 3.701 -18.5 1 89.25 23 LEU B CA 1
ATOM 2249 C C . LEU B 1 23 ? 10.523 2.498 -19.391 1 89.25 23 LEU B C 1
ATOM 2251 O O . LEU B 1 23 ? 10.109 2.451 -20.547 1 89.25 23 LEU B O 1
ATOM 2255 N N . THR B 1 24 ? 11.281 1.642 -18.859 1 89.88 24 THR B N 1
ATOM 2256 C CA . THR B 1 24 ? 11.594 0.418 -19.594 1 89.88 24 THR B CA 1
ATOM 2257 C C . THR B 1 24 ? 10.312 -0.338 -19.953 1 89.88 24 THR B C 1
ATOM 2259 O O . THR B 1 24 ? 10.164 -0.813 -21.078 1 89.88 24 THR B O 1
ATOM 2262 N N . LEU B 1 25 ? 9.422 -0.436 -18.969 1 89.19 25 LEU B N 1
ATOM 2263 C CA . LEU B 1 25 ? 8.148 -1.104 -19.188 1 89.19 25 LEU B CA 1
ATOM 2264 C C . LEU B 1 25 ? 7.355 -0.414 -20.297 1 89.19 25 LEU B C 1
ATOM 2266 O O . LEU B 1 25 ? 6.836 -1.076 -21.203 1 89.19 25 LEU B O 1
ATOM 2270 N N . ILE B 1 26 ? 7.32 0.876 -20.297 1 89.94 26 ILE B N 1
ATOM 2271 C CA . ILE B 1 26 ? 6.566 1.653 -21.266 1 89.94 26 ILE B CA 1
ATOM 2272 C C . ILE B 1 26 ? 7.207 1.508 -22.656 1 89.94 26 ILE B C 1
ATOM 2274 O O . ILE B 1 26 ? 6.516 1.27 -23.641 1 89.94 26 ILE B O 1
ATOM 2278 N N . VAL B 1 27 ? 8.484 1.648 -22.719 1 90.38 27 VAL B N 1
ATOM 2279 C CA . VAL B 1 27 ? 9.203 1.557 -23.984 1 90.38 27 VAL B CA 1
ATOM 2280 C C . VAL B 1 27 ? 9.016 0.169 -24.594 1 90.38 27 VAL B C 1
ATOM 2282 O O . VAL B 1 27 ? 8.75 0.04 -25.797 1 90.38 27 VAL B O 1
ATOM 2285 N N . PHE B 1 28 ? 9.008 -0.854 -23.812 1 89.56 28 PHE B N 1
ATOM 2286 C CA . PHE B 1 28 ? 8.898 -2.221 -24.312 1 89.56 28 PHE B CA 1
ATOM 2287 C C . PHE B 1 28 ? 7.461 -2.543 -24.703 1 89.56 28 PHE B C 1
ATOM 2289 O O . PHE B 1 28 ? 7.207 -3.531 -25.391 1 89.56 28 PHE B O 1
ATOM 2296 N N . SER B 1 29 ? 6.57 -1.758 -24.172 1 91.12 29 SER B N 1
ATOM 2297 C CA . SER B 1 29 ? 5.184 -1.949 -24.578 1 91.12 29 SER B CA 1
ATOM 2298 C C . SER B 1 29 ? 4.984 -1.582 -26.047 1 91.12 29 SER B C 1
ATOM 2300 O O . SER B 1 29 ? 3.982 -1.964 -26.656 1 91.12 29 SER B O 1
ATOM 2302 N N . PHE B 1 30 ? 6.008 -0.882 -26.625 1 92.12 30 PHE B N 1
ATOM 2303 C CA . PHE B 1 30 ? 5.945 -0.494 -28.031 1 92.12 30 PHE B CA 1
ATOM 2304 C C . PHE B 1 30 ? 6.961 -1.278 -28.844 1 92.12 30 PHE B C 1
ATOM 2306 O O . PHE B 1 30 ? 7.168 -0.987 -30.031 1 92.12 30 PHE B O 1
ATOM 2313 N N . ASN B 1 31 ? 7.598 -2.182 -28.266 1 87.75 31 ASN B N 1
ATOM 2314 C CA . ASN B 1 31 ? 8.664 -2.941 -28.922 1 87.75 31 ASN B CA 1
ATOM 2315 C C . ASN B 1 31 ? 8.102 -4.039 -29.812 1 87.75 31 ASN B C 1
ATOM 2317 O O . ASN B 1 31 ? 7.352 -4.902 -29.359 1 87.75 31 ASN B O 1
ATOM 2321 N N . ASP B 1 32 ? 8.477 -3.908 -31.078 1 88.12 32 ASP B N 1
ATOM 2322 C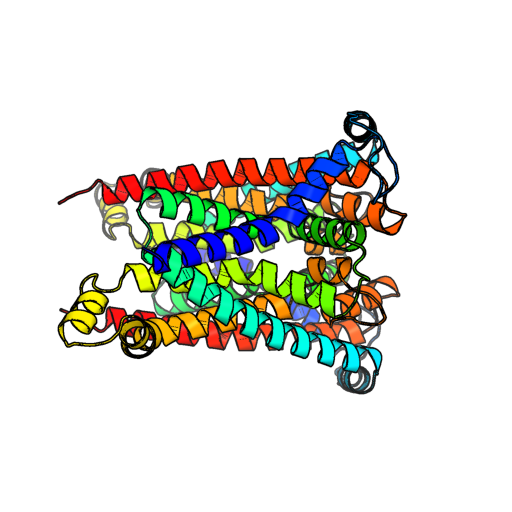 CA . ASP B 1 32 ? 8.016 -4.914 -32.031 1 88.12 32 ASP B CA 1
ATOM 2323 C C . ASP B 1 32 ? 8.867 -6.176 -31.953 1 88.12 32 ASP B C 1
ATOM 2325 O O . ASP B 1 32 ? 9.477 -6.582 -32.938 1 88.12 32 ASP B O 1
ATOM 2329 N N . SER B 1 33 ? 9.227 -6.648 -30.766 1 82.5 33 SER B N 1
ATOM 2330 C CA . SER B 1 33 ? 9.953 -7.883 -30.5 1 82.5 33 SER B CA 1
ATOM 2331 C C . SER B 1 33 ? 9.414 -8.602 -29.266 1 82.5 33 SER B C 1
ATOM 2333 O O . SER B 1 33 ? 8.922 -7.961 -28.344 1 82.5 33 SER B O 1
ATOM 2335 N N . LYS B 1 34 ? 9.516 -9.852 -29.359 1 76.5 34 LYS B N 1
ATOM 2336 C CA . LYS B 1 34 ? 9.094 -10.633 -28.203 1 76.5 34 LYS B CA 1
ATOM 2337 C C . LYS B 1 34 ? 10.203 -10.703 -27.156 1 76.5 34 LYS B C 1
ATOM 2339 O O . LYS B 1 34 ? 9.969 -11.102 -26.016 1 76.5 34 LYS B O 1
ATOM 2344 N N . SER B 1 35 ? 11.297 -10.203 -27.719 1 69.44 35 SER B N 1
ATOM 2345 C CA . SER B 1 35 ? 12.453 -10.281 -26.828 1 69.44 35 SER B CA 1
ATOM 2346 C C . SER B 1 35 ? 12.461 -9.141 -25.812 1 69.44 35 SER B C 1
ATOM 2348 O O . SER B 1 35 ? 12.039 -8.023 -26.141 1 69.44 35 SER B O 1
ATOM 2350 N N . ARG B 1 36 ? 12.961 -9.398 -24.594 1 67.81 36 ARG B N 1
ATOM 2351 C CA . ARG B 1 36 ? 13.086 -8.398 -23.547 1 67.81 36 ARG B CA 1
ATOM 2352 C C . ARG B 1 36 ? 14.406 -7.645 -23.656 1 67.81 36 ARG B C 1
ATOM 2354 O O . ARG B 1 36 ? 14.656 -6.715 -22.891 1 67.81 36 ARG B O 1
ATOM 2361 N N . ALA B 1 37 ? 15.141 -7.98 -24.609 1 68.12 37 ALA B N 1
ATOM 2362 C CA . ALA B 1 37 ? 16.469 -7.387 -24.672 1 68.12 37 ALA B CA 1
ATOM 2363 C C . ALA B 1 37 ? 16.734 -6.773 -26.047 1 68.12 37 ALA B C 1
ATOM 2365 O O . ALA B 1 37 ? 17.641 -5.953 -26.203 1 68.12 37 ALA B O 1
ATOM 2366 N N . LYS B 1 38 ? 15.883 -7.18 -26.969 1 78 38 LYS B N 1
ATOM 2367 C CA . LYS B 1 38 ? 16.156 -6.711 -28.328 1 78 38 LYS B CA 1
ATOM 2368 C C . LYS B 1 38 ? 15.047 -5.793 -28.828 1 78 38 LYS B C 1
ATOM 2370 O O . LYS B 1 38 ? 13.867 -6.125 -28.719 1 78 38 LYS B O 1
ATOM 2375 N N . TRP B 1 39 ? 15.406 -4.742 -29.297 1 82.38 39 TRP B N 1
ATOM 2376 C CA . TRP B 1 39 ? 14.461 -3.793 -29.875 1 82.38 39 TRP B CA 1
ATOM 2377 C C . TRP B 1 39 ? 14.133 -4.164 -31.312 1 82.38 39 TRP B C 1
ATOM 2379 O O . TRP B 1 39 ? 15.031 -4.312 -32.156 1 82.38 39 TRP B O 1
ATOM 2389 N N . GLY B 1 40 ? 12.938 -4.441 -31.609 1 87.31 40 GLY B N 1
ATOM 2390 C CA . GLY B 1 40 ? 12.523 -4.883 -32.938 1 87.31 40 GLY B CA 1
ATOM 2391 C C . GLY B 1 40 ? 11.805 -3.809 -33.719 1 87.31 40 GLY B C 1
ATOM 2392 O O . GLY B 1 40 ? 11.258 -4.078 -34.812 1 87.31 40 GLY B O 1
ATOM 2393 N N . GLY B 1 41 ? 11.695 -2.551 -33.125 1 88.38 41 GLY B N 1
ATOM 2394 C CA . GLY B 1 41 ? 10.961 -1.479 -33.781 1 88.38 41 GLY B CA 1
ATOM 2395 C C . GLY B 1 41 ? 9.703 -1.076 -33.062 1 88.38 41 GLY B C 1
ATOM 2396 O O . GLY B 1 41 ? 9.289 -1.749 -32.094 1 88.38 41 GLY B O 1
ATOM 2397 N N . PHE B 1 42 ? 9.211 0.017 -33.469 1 91.81 42 PHE B N 1
ATOM 2398 C CA . PHE B 1 42 ? 8.008 0.565 -32.844 1 91.81 42 PHE B CA 1
ATOM 2399 C C . PHE B 1 42 ? 6.762 -0.146 -33.344 1 91.81 42 PHE B C 1
ATOM 2401 O O . PHE B 1 42 ? 6.641 -0.414 -34.562 1 91.81 42 PHE B O 1
ATOM 2408 N N . THR B 1 43 ? 5.898 -0.621 -32.469 1 91.94 43 THR B N 1
ATOM 2409 C CA . THR B 1 43 ? 4.652 -1.264 -32.875 1 91.94 43 THR B CA 1
ATOM 2410 C C . THR B 1 43 ? 3.533 -0.95 -31.891 1 91.94 43 THR B C 1
ATOM 2412 O O . THR B 1 43 ? 3.795 -0.613 -30.734 1 91.94 43 THR B O 1
ATOM 2415 N N . LEU B 1 44 ? 2.363 -0.913 -32.375 1 92.62 44 LEU B N 1
ATOM 2416 C CA . LEU B 1 44 ? 1.177 -0.771 -31.531 1 92.62 44 LEU B CA 1
ATOM 2417 C C . LEU B 1 44 ? 0.376 -2.068 -31.5 1 92.62 44 LEU B C 1
ATOM 2419 O O . LEU B 1 44 ? -0.738 -2.102 -30.984 1 92.62 44 LEU B O 1
ATOM 2423 N N . LYS B 1 45 ? 0.958 -3.088 -32 1 91.88 45 LYS B N 1
ATOM 2424 C CA . LYS B 1 45 ? 0.285 -4.375 -32.156 1 91.88 45 LYS B CA 1
ATOM 2425 C C . LYS B 1 45 ? -0.125 -4.934 -30.781 1 91.88 45 LYS B C 1
ATOM 2427 O O . LYS B 1 45 ? -1.188 -5.543 -30.656 1 91.88 45 LYS B O 1
ATOM 2432 N N . TRP B 1 46 ? 0.649 -4.695 -29.812 1 91.5 46 TRP B N 1
ATOM 2433 C CA . TRP B 1 46 ? 0.372 -5.238 -28.484 1 91.5 46 TRP B CA 1
ATOM 2434 C C . TRP B 1 46 ? -0.853 -4.57 -27.875 1 91.5 46 TRP B C 1
ATOM 2436 O O . TRP B 1 46 ? -1.618 -5.211 -27.141 1 91.5 46 TRP B O 1
ATOM 2446 N N . TYR B 1 47 ? -1.001 -3.344 -28.203 1 92.5 47 TYR B N 1
ATOM 2447 C CA . TYR B 1 47 ? -2.17 -2.613 -27.719 1 92.5 47 TYR B CA 1
ATOM 2448 C C . TYR B 1 47 ? -3.434 -3.078 -28.438 1 92.5 47 TYR B C 1
ATOM 2450 O O . TYR B 1 47 ? -4.496 -3.191 -27.812 1 92.5 47 TYR B O 1
ATOM 2458 N N . LYS B 1 48 ? -3.33 -3.342 -29.656 1 92 48 LYS B N 1
ATOM 2459 C CA . LYS B 1 48 ? -4.457 -3.877 -30.422 1 92 48 LYS B CA 1
ATOM 2460 C C . LYS B 1 48 ? -4.844 -5.266 -29.922 1 92 48 LYS B C 1
ATOM 2462 O O . LYS B 1 48 ? -6.027 -5.562 -29.75 1 92 48 LYS B O 1
ATOM 2467 N N . ASN B 1 49 ? -3.863 -6.062 -29.719 1 90.06 49 ASN B N 1
ATOM 2468 C CA . ASN B 1 49 ? -4.102 -7.41 -29.219 1 90.06 49 ASN B CA 1
ATOM 2469 C C . ASN B 1 49 ? -4.77 -7.383 -27.844 1 90.06 49 ASN B C 1
ATOM 2471 O O . ASN B 1 49 ? -5.645 -8.203 -27.562 1 90.06 49 ASN B O 1
ATOM 2475 N N . MET B 1 50 ? -4.27 -6.543 -27.047 1 89.25 50 MET B N 1
ATOM 2476 C CA . MET B 1 50 ? -4.816 -6.422 -25.688 1 89.25 50 MET B CA 1
ATOM 2477 C C . MET B 1 50 ? -6.301 -6.078 -25.734 1 89.25 50 MET B C 1
ATOM 2479 O O . MET B 1 50 ? -7.094 -6.625 -24.969 1 89.25 50 MET B O 1
ATOM 2483 N N . LEU B 1 51 ? -6.684 -5.168 -26.688 1 89.19 51 LEU B N 1
ATOM 2484 C CA . LEU B 1 51 ? -8.07 -4.727 -26.781 1 89.19 51 LEU B CA 1
ATOM 2485 C C . LEU B 1 51 ? -8.953 -5.832 -27.344 1 89.19 51 LEU B C 1
ATOM 2487 O O . LEU B 1 51 ? -10.164 -5.863 -27.078 1 89.19 51 LEU B O 1
ATOM 2491 N N . ASN B 1 52 ? -8.383 -6.758 -28.062 1 91.5 52 ASN B N 1
ATOM 2492 C CA . ASN B 1 52 ? -9.141 -7.824 -28.703 1 91.5 52 ASN B CA 1
ATOM 2493 C C . ASN B 1 52 ? -9.109 -9.109 -27.875 1 91.5 52 ASN B C 1
ATOM 2495 O O . ASN B 1 52 ? -9.766 -10.094 -28.234 1 91.5 52 ASN B O 1
ATOM 2499 N N . ASP B 1 53 ? -8.383 -9.125 -26.844 1 92.12 53 ASP B N 1
ATOM 2500 C CA . ASP B 1 53 ? -8.297 -10.297 -25.984 1 92.12 53 ASP B CA 1
ATOM 2501 C C . ASP B 1 53 ? -9.453 -10.328 -24.984 1 92.12 53 ASP B C 1
ATOM 2503 O O . ASP B 1 53 ? -9.555 -9.461 -24.125 1 92.12 53 ASP B O 1
ATOM 2507 N N . PRO B 1 54 ? -10.281 -11.32 -25.078 1 92.88 54 PRO B N 1
ATOM 2508 C CA . PRO B 1 54 ? -11.469 -11.383 -24.219 1 92.88 54 PRO B CA 1
ATOM 2509 C C . PRO B 1 54 ? -11.117 -11.461 -22.734 1 92.88 54 PRO B C 1
ATOM 2511 O O . PRO B 1 54 ? -11.844 -10.938 -21.891 1 92.88 54 PRO B O 1
ATOM 2514 N N . MET B 1 55 ? -10.07 -12.055 -22.422 1 91.94 55 MET B N 1
ATOM 2515 C CA . MET B 1 55 ? -9.648 -12.164 -21.031 1 91.94 55 MET B CA 1
ATOM 2516 C C . MET B 1 55 ? -9.266 -10.797 -20.469 1 91.94 55 MET B C 1
ATOM 2518 O O . MET B 1 55 ? -9.633 -10.461 -19.344 1 91.94 55 MET B O 1
ATOM 2522 N N . ILE B 1 56 ? -8.539 -10.07 -21.281 1 93.19 56 ILE B N 1
ATOM 2523 C CA . ILE B 1 56 ? -8.094 -8.742 -20.859 1 93.19 56 ILE B CA 1
ATOM 2524 C C . ILE B 1 56 ? -9.297 -7.805 -20.766 1 93.19 56 ILE B C 1
ATOM 2526 O O . ILE B 1 56 ? -9.43 -7.047 -19.797 1 93.19 56 ILE B O 1
ATOM 2530 N N . SER B 1 57 ? -10.172 -7.898 -21.734 1 93.75 57 SER B N 1
ATOM 2531 C CA . SER B 1 57 ? -11.359 -7.062 -21.719 1 93.75 57 SER B CA 1
ATOM 2532 C C . SER B 1 57 ? -12.242 -7.375 -20.516 1 93.75 57 SER B C 1
ATOM 2534 O O . SER B 1 57 ? -12.766 -6.461 -19.859 1 93.75 57 SER B O 1
ATOM 2536 N N . LYS B 1 58 ? -12.445 -8.609 -20.234 1 95.44 58 LYS B N 1
ATOM 2537 C CA . LYS B 1 58 ? -13.234 -9.031 -19.078 1 95.44 58 LYS B CA 1
ATOM 2538 C C . LYS B 1 58 ? -12.594 -8.578 -17.781 1 95.44 58 LYS B C 1
ATOM 2540 O O . LYS B 1 58 ? -13.281 -8.117 -16.875 1 95.44 58 LYS B O 1
ATOM 2545 N N . SER B 1 59 ? -11.312 -8.719 -17.672 1 95.62 59 SER B N 1
ATOM 2546 C CA . SER B 1 59 ? -10.602 -8.305 -16.453 1 95.62 59 SER B CA 1
ATOM 2547 C C . SER B 1 59 ? -10.664 -6.797 -16.266 1 95.62 59 SER B C 1
ATOM 2549 O O . SER B 1 59 ? -10.703 -6.312 -15.133 1 95.62 59 SER B O 1
ATOM 2551 N N . LEU B 1 60 ? -10.617 -6.082 -17.438 1 94.19 60 LEU B N 1
ATOM 2552 C CA . LEU B 1 60 ? -10.789 -4.637 -17.359 1 94.19 60 LEU B CA 1
ATOM 2553 C C . LEU B 1 60 ? -12.172 -4.277 -16.812 1 94.19 60 LEU B C 1
ATOM 2555 O O . LEU B 1 60 ? -12.297 -3.395 -15.969 1 94.19 60 LEU B O 1
ATOM 2559 N N . TYR B 1 61 ? -13.109 -4.934 -17.312 1 95.69 61 TYR B N 1
ATOM 2560 C CA . TYR B 1 61 ? -14.484 -4.727 -16.875 1 95.69 61 TYR B CA 1
ATOM 2561 C C . TYR B 1 61 ? -14.609 -4.957 -15.375 1 95.69 61 TYR B C 1
ATOM 2563 O O . TYR B 1 61 ? -15.141 -4.109 -14.656 1 95.69 61 TYR B O 1
ATOM 2571 N N . TYR B 1 62 ? -14.133 -6.055 -14.852 1 96.94 62 TYR B N 1
ATOM 2572 C CA . TYR B 1 62 ? -14.258 -6.379 -13.438 1 96.94 62 TYR B CA 1
ATOM 2573 C C . TYR B 1 62 ? -13.414 -5.438 -12.586 1 96.94 62 TYR B C 1
ATOM 2575 O O . TYR B 1 62 ? -13.797 -5.105 -11.453 1 96.94 62 TYR B O 1
ATOM 2583 N N . THR B 1 63 ? -12.242 -5.039 -13.133 1 96.75 63 THR B N 1
ATOM 2584 C CA . THR B 1 63 ? -11.422 -4.07 -12.414 1 96.75 63 THR B CA 1
ATOM 2585 C C . THR B 1 63 ? -12.203 -2.785 -12.156 1 96.75 63 THR B C 1
ATOM 2587 O O . THR B 1 63 ? -12.273 -2.316 -11.016 1 96.75 63 THR B O 1
ATOM 2590 N N . LEU B 1 64 ? -12.844 -2.271 -13.195 1 96.62 64 LEU B N 1
ATOM 2591 C CA . LEU B 1 64 ? -13.562 -1.006 -13.109 1 96.62 64 LEU B CA 1
ATOM 2592 C C . LEU B 1 64 ? -14.836 -1.163 -12.289 1 96.62 64 LEU B C 1
ATOM 2594 O O . LEU B 1 64 ? -15.172 -0.296 -11.477 1 96.62 64 LEU B O 1
ATOM 2598 N N . LEU B 1 65 ? -15.477 -2.23 -12.5 1 98.19 65 LEU B N 1
ATOM 2599 C CA . LEU B 1 65 ? -16.734 -2.471 -11.805 1 98.19 65 LEU B CA 1
ATOM 2600 C C . LEU B 1 65 ? -16.516 -2.598 -10.297 1 98.19 65 LEU B C 1
ATOM 2602 O O . LEU B 1 65 ? -17.203 -1.95 -9.508 1 98.19 65 LEU B O 1
ATOM 2606 N N . ILE B 1 66 ? -15.586 -3.41 -9.891 1 98.31 66 ILE B N 1
ATOM 2607 C CA . ILE B 1 66 ? -15.297 -3.631 -8.484 1 98.31 66 ILE B CA 1
ATOM 2608 C C . ILE B 1 66 ? -14.773 -2.342 -7.855 1 98.31 66 ILE B C 1
ATOM 2610 O O . ILE B 1 66 ? -15.18 -1.974 -6.75 1 98.31 66 ILE B O 1
ATOM 2614 N N . ALA B 1 67 ? -13.859 -1.711 -8.562 1 97.75 67 ALA B N 1
ATOM 2615 C CA . ALA B 1 67 ? -13.305 -0.466 -8.039 1 97.75 67 ALA B CA 1
ATOM 2616 C C . ALA B 1 67 ? -14.406 0.57 -7.812 1 97.75 67 ALA B C 1
ATOM 2618 O O . ALA B 1 67 ? -14.43 1.241 -6.777 1 97.75 67 ALA B O 1
ATOM 2619 N N . LEU B 1 68 ? -15.289 0.678 -8.766 1 98.12 68 LEU B N 1
ATOM 2620 C CA . LEU B 1 68 ? -16.359 1.663 -8.68 1 98.12 68 LEU B CA 1
ATOM 2621 C C . LEU B 1 68 ? -17.344 1.307 -7.559 1 98.12 68 LEU B C 1
ATOM 2623 O O . LEU B 1 68 ? -17.641 2.141 -6.703 1 98.12 68 LEU B O 1
ATOM 2627 N N . LEU B 1 69 ? -17.828 0.128 -7.527 1 98.69 69 LEU B N 1
ATOM 2628 C CA . LEU B 1 69 ? -18.797 -0.292 -6.523 1 98.69 69 LEU B CA 1
ATOM 2629 C C . LEU B 1 69 ? -18.203 -0.238 -5.125 1 98.69 69 LEU B C 1
ATOM 2631 O O . LEU B 1 69 ? -18.812 0.284 -4.195 1 98.69 69 LEU B O 1
ATOM 2635 N N . ALA B 1 70 ? -17 -0.786 -4.977 1 98.5 70 ALA B N 1
ATOM 2636 C CA . ALA B 1 70 ? -16.344 -0.826 -3.674 1 98.5 70 ALA B CA 1
ATOM 2637 C C . ALA B 1 70 ? -16.094 0.583 -3.146 1 98.5 70 ALA B C 1
ATOM 2639 O O . ALA B 1 70 ? -16.297 0.86 -1.965 1 98.5 70 ALA B O 1
ATOM 2640 N N . SER B 1 71 ? -15.609 1.438 -4.035 1 98.06 71 SER B N 1
ATOM 2641 C CA . SER B 1 71 ? -15.281 2.791 -3.596 1 98.06 71 SER B CA 1
ATOM 2642 C C . SER B 1 71 ? -16.547 3.568 -3.225 1 98.06 71 SER B C 1
ATOM 2644 O O . SER B 1 71 ? -16.547 4.312 -2.24 1 98.06 71 SER B O 1
ATOM 2646 N N . VAL B 1 72 ? -17.594 3.42 -3.988 1 98.62 72 VAL B N 1
ATOM 2647 C CA . VAL B 1 72 ? -18.844 4.113 -3.697 1 98.62 72 VAL B CA 1
ATOM 2648 C C . VAL B 1 72 ? -19.406 3.639 -2.357 1 98.62 72 VAL B C 1
ATOM 2650 O O . VAL B 1 72 ? -19.734 4.453 -1.489 1 98.62 72 VAL B O 1
ATOM 2653 N N . ILE B 1 73 ? -19.484 2.373 -2.188 1 98.44 73 ILE B N 1
ATOM 2654 C CA . ILE B 1 73 ? -20.062 1.803 -0.972 1 98.44 73 ILE B CA 1
ATOM 2655 C C . ILE B 1 73 ? -19.156 2.131 0.22 1 98.44 73 ILE B C 1
ATOM 2657 O O . ILE B 1 73 ? -19.641 2.539 1.277 1 98.44 73 ILE B O 1
ATOM 2661 N N . ALA B 1 74 ? -17.844 1.953 0.079 1 97.38 74 ALA B N 1
ATOM 2662 C CA . ALA B 1 74 ? -16.906 2.256 1.152 1 97.38 74 ALA B CA 1
ATOM 2663 C C . ALA B 1 74 ? -16.969 3.73 1.54 1 97.38 74 ALA B C 1
ATOM 2665 O O . ALA B 1 74 ? -16.828 4.078 2.713 1 97.38 74 ALA B O 1
ATOM 2666 N N . THR B 1 75 ? -17.141 4.578 0.533 1 98.06 75 THR B N 1
ATOM 2667 C CA . THR B 1 75 ? -17.219 6.008 0.804 1 98.06 75 THR B CA 1
ATOM 2668 C C . THR B 1 75 ? -18.469 6.34 1.622 1 98.06 75 THR B C 1
ATOM 2670 O O . THR B 1 75 ? -18.406 7.137 2.561 1 98.06 75 THR B O 1
ATOM 2673 N N . ILE B 1 76 ? -19.562 5.762 1.251 1 97.12 76 ILE B N 1
ATOM 2674 C CA . ILE B 1 76 ? -20.797 5.98 1.987 1 97.12 76 ILE B CA 1
ATOM 2675 C C . ILE B 1 76 ? -20.641 5.48 3.422 1 97.12 76 ILE B C 1
ATOM 2677 O O . ILE B 1 76 ? -20.891 6.219 4.375 1 97.12 76 ILE B O 1
ATOM 2681 N N . ILE B 1 77 ? -20.172 4.273 3.566 1 95.38 77 ILE B N 1
ATOM 2682 C CA . ILE B 1 77 ? -20.016 3.662 4.883 1 95.38 77 ILE B CA 1
ATOM 2683 C C . ILE B 1 77 ? -18.953 4.418 5.68 1 95.38 77 ILE B C 1
ATOM 2685 O O . ILE B 1 77 ? -19.156 4.719 6.855 1 95.38 77 ILE B O 1
ATOM 2689 N N . GLY B 1 78 ? -17.828 4.695 5.035 1 94.44 78 GLY B N 1
ATOM 2690 C CA . GLY B 1 78 ? -16.719 5.387 5.688 1 94.44 78 GLY B CA 1
ATOM 2691 C C . GLY B 1 78 ? -17.078 6.793 6.129 1 94.44 78 GLY B C 1
ATOM 2692 O O . GLY B 1 78 ? -16.641 7.25 7.184 1 94.44 78 GLY B O 1
ATOM 2693 N N . THR B 1 79 ? -17.844 7.5 5.328 1 94.69 79 THR B N 1
ATOM 2694 C CA . THR B 1 79 ? -18.281 8.852 5.68 1 94.69 79 THR B CA 1
ATOM 2695 C C . THR B 1 79 ? -19.156 8.828 6.93 1 94.69 79 THR B C 1
ATOM 2697 O O . THR B 1 79 ? -18.953 9.609 7.852 1 94.69 79 THR B O 1
ATOM 2700 N N . LEU B 1 80 ? -20.109 7.953 6.918 1 92.06 80 LEU B N 1
ATOM 2701 C CA . LEU B 1 80 ? -20.984 7.816 8.078 1 92.06 80 LEU B CA 1
ATOM 2702 C C . LEU B 1 80 ? -20.188 7.426 9.32 1 92.06 80 LEU B C 1
ATOM 2704 O O . LEU B 1 80 ? -20.453 7.914 10.414 1 92.06 80 LEU B O 1
ATOM 2708 N N . ALA B 1 81 ? -19.25 6.57 9.117 1 91.31 81 ALA B N 1
ATOM 2709 C CA . ALA B 1 81 ? -18.391 6.156 10.227 1 91.31 81 ALA B CA 1
ATOM 2710 C C . ALA B 1 81 ? -17.547 7.32 10.734 1 91.31 81 ALA B C 1
ATOM 2712 O O . ALA B 1 81 ? -17.391 7.492 11.945 1 91.31 81 ALA B O 1
ATOM 2713 N N . ALA B 1 82 ? -16.984 8.055 9.82 1 90.94 82 ALA B N 1
ATOM 2714 C CA . ALA B 1 82 ? -16.156 9.195 10.195 1 90.94 82 ALA B CA 1
ATOM 2715 C C . ALA B 1 82 ? -16.953 10.203 11.016 1 90.94 82 ALA B C 1
ATOM 2717 O O . ALA B 1 82 ? -16.453 10.734 12.016 1 90.94 82 ALA B O 1
ATOM 2718 N N . ILE B 1 83 ? -18.156 10.5 10.625 1 88.19 83 ILE B N 1
ATOM 2719 C CA . ILE B 1 83 ? -19.016 11.43 11.328 1 88.19 83 ILE B CA 1
ATOM 2720 C C . ILE B 1 83 ? -19.344 10.875 12.719 1 88.19 83 ILE B C 1
ATOM 2722 O O . ILE B 1 83 ? -19.312 11.609 13.711 1 88.19 83 ILE B O 1
ATOM 2726 N N . GLY B 1 84 ? -19.656 9.562 12.734 1 85 84 GLY B N 1
ATOM 2727 C CA . GLY B 1 84 ? -19.922 8.922 14.016 1 85 84 GLY B CA 1
ATOM 2728 C C . GLY B 1 84 ? -18.734 8.977 14.961 1 85 84 GLY B C 1
ATOM 2729 O O . GLY B 1 84 ? -18.906 9.211 16.156 1 85 84 GLY B O 1
ATOM 2730 N N . ILE B 1 85 ? -17.594 8.758 14.516 1 85.44 85 ILE B N 1
ATOM 2731 C CA . ILE B 1 85 ? -16.359 8.773 15.305 1 85.44 85 ILE B CA 1
ATOM 2732 C C . ILE B 1 85 ? -16.094 10.188 15.82 1 85.44 85 ILE B C 1
ATOM 2734 O O . ILE B 1 85 ? -15.664 10.367 16.969 1 85.44 85 ILE B O 1
ATOM 2738 N N . HIS B 1 86 ? -16.344 11.125 14.945 1 83.38 86 HIS B N 1
ATOM 2739 C CA . HIS B 1 86 ? -16.062 12.523 15.273 1 83.38 86 HIS B CA 1
ATOM 2740 C C . HIS B 1 86 ? -16.891 12.984 16.469 1 83.38 86 HIS B C 1
ATOM 2742 O O . HIS B 1 86 ? -16.438 13.82 17.25 1 83.38 86 HIS B O 1
ATOM 2748 N N . VAL B 1 87 ? -18.062 12.5 16.656 1 79.5 87 VAL B N 1
ATOM 2749 C CA . VAL B 1 87 ? -18.953 12.992 17.688 1 79.5 87 VAL B CA 1
ATOM 2750 C C . VAL B 1 87 ? -18.766 12.172 18.969 1 79.5 87 VAL B C 1
ATOM 2752 O O . VAL B 1 87 ? -19.344 12.484 20.016 1 79.5 87 VAL B O 1
ATOM 2755 N N . MET B 1 88 ? -17.953 11.156 18.906 1 79.38 88 MET B N 1
ATOM 2756 C CA . MET B 1 88 ? -17.703 10.305 20.062 1 79.38 88 MET B CA 1
ATOM 2757 C C . MET B 1 88 ? -16.797 11 21.062 1 79.38 88 MET B C 1
ATOM 2759 O O . MET B 1 88 ? -16.109 11.977 20.719 1 79.38 88 MET B O 1
ATOM 2763 N N . LYS B 1 89 ? -16.828 10.453 22.266 1 76.31 89 LYS B N 1
ATOM 2764 C CA . LYS B 1 89 ? -15.938 10.969 23.312 1 76.31 89 LYS B CA 1
ATOM 2765 C C . LYS B 1 89 ? -14.477 10.703 22.953 1 76.31 89 LYS B C 1
ATOM 2767 O O . LYS B 1 89 ? -14.172 9.773 22.203 1 76.31 89 LYS B O 1
ATOM 2772 N N . LYS B 1 90 ? -13.578 11.43 23.484 1 75.56 90 LYS B N 1
ATOM 2773 C CA . LYS B 1 90 ? -12.156 11.43 23.156 1 75.56 90 LYS B CA 1
ATOM 2774 C C . LYS B 1 90 ? -11.547 10.047 23.328 1 75.56 90 LYS B C 1
ATOM 2776 O O . LYS B 1 90 ? -10.805 9.57 22.469 1 75.56 90 LYS B O 1
ATOM 2781 N N . LYS B 1 91 ? -11.812 9.438 24.438 1 73 91 LYS B N 1
ATOM 2782 C CA . LYS B 1 91 ? -11.219 8.141 24.719 1 73 91 LYS B CA 1
ATOM 2783 C C . LYS B 1 91 ? -11.688 7.09 23.719 1 73 91 LYS B C 1
ATOM 2785 O O . LYS B 1 91 ? -10.891 6.297 23.203 1 73 91 LYS B O 1
ATOM 2790 N N . SER B 1 92 ? -12.945 7.105 23.438 1 73.12 92 SER B N 1
ATOM 2791 C CA . SER B 1 92 ? -13.508 6.156 22.484 1 73.12 92 SER B CA 1
ATOM 2792 C C . SER B 1 92 ? -13.023 6.438 21.078 1 73.12 92 SER B C 1
ATOM 2794 O O . SER B 1 92 ? -12.766 5.512 20.312 1 73.12 92 SER B O 1
ATOM 2796 N N . LYS B 1 93 ? -12.805 7.703 20.859 1 74.31 93 LYS B N 1
ATOM 2797 C CA . LYS B 1 93 ? -12.328 8.125 19.531 1 74.31 93 LYS B CA 1
ATOM 2798 C C . LYS B 1 93 ? -10.922 7.613 19.266 1 74.31 93 LYS B C 1
ATOM 2800 O O . LYS B 1 93 ? -10.641 7.086 18.188 1 74.31 93 LYS B O 1
ATOM 2805 N N . SER B 1 94 ? -10.164 7.711 20.266 1 72.88 94 SER B N 1
ATOM 2806 C CA . SER B 1 94 ? -8.773 7.297 20.141 1 72.88 94 SER B CA 1
ATOM 2807 C C . SER B 1 94 ? -8.664 5.797 19.891 1 72.88 94 SER B C 1
ATOM 2809 O O . SER B 1 94 ? -7.883 5.352 19.062 1 72.88 94 SER B O 1
ATOM 2811 N N . VAL B 1 95 ? -9.445 5.094 20.562 1 69.62 95 VAL B N 1
ATOM 2812 C CA . VAL B 1 95 ? -9.414 3.639 20.438 1 69.62 95 VAL B CA 1
ATOM 2813 C C . VAL B 1 95 ? -9.875 3.23 19.047 1 69.62 95 VAL B C 1
ATOM 2815 O O . VAL B 1 95 ? -9.234 2.406 18.391 1 69.62 95 VAL B O 1
ATOM 2818 N N . ILE B 1 96 ? -10.883 3.85 18.656 1 72.69 96 ILE B N 1
ATOM 2819 C CA . ILE B 1 96 ? -11.469 3.486 17.359 1 72.69 96 ILE B CA 1
ATOM 2820 C C . ILE B 1 96 ? -10.516 3.877 16.234 1 72.69 96 ILE B C 1
ATOM 2822 O O . ILE B 1 96 ? -10.344 3.129 15.266 1 72.69 96 ILE B O 1
ATOM 2826 N N . LEU B 1 97 ? -9.852 4.949 16.453 1 70.56 97 LEU B N 1
ATOM 2827 C CA . LEU B 1 97 ? -8.922 5.414 15.438 1 70.56 97 LEU B CA 1
ATOM 2828 C C . LEU B 1 97 ? -7.711 4.488 15.344 1 70.56 97 LEU B C 1
ATOM 2830 O O . LEU B 1 97 ? -7.266 4.148 14.242 1 70.56 97 LEU B O 1
ATOM 2834 N N . ASN B 1 98 ? -7.297 4.078 16.453 1 67.62 98 ASN B N 1
ATOM 2835 C CA . ASN B 1 98 ? -6.164 3.16 16.453 1 67.62 98 ASN B CA 1
ATOM 2836 C C . ASN B 1 98 ? -6.52 1.823 15.812 1 67.62 98 ASN B C 1
ATOM 2838 O O . ASN B 1 98 ? -5.699 1.231 15.109 1 67.62 98 ASN B O 1
ATOM 2842 N N . VAL B 1 99 ? -7.711 1.478 16.016 1 68.25 99 VAL B N 1
ATOM 2843 C CA . VAL B 1 99 ? -8.164 0.195 15.484 1 68.25 99 VAL B CA 1
ATOM 2844 C C . VAL B 1 99 ? -8.391 0.31 13.977 1 68.25 99 VAL B C 1
ATOM 2846 O O . VAL B 1 99 ? -8.109 -0.626 13.227 1 68.25 99 VAL B O 1
ATOM 2849 N N . THR B 1 100 ? -8.883 1.421 13.656 1 66.88 100 THR B N 1
ATOM 2850 C CA . THR B 1 100 ? -9.172 1.648 12.25 1 66.88 100 THR B CA 1
ATOM 2851 C C . THR B 1 100 ? -7.879 1.729 11.438 1 66.88 100 THR B C 1
ATOM 2853 O O . THR B 1 100 ? -7.855 1.372 10.258 1 66.88 100 THR B O 1
ATOM 2856 N N . TYR B 1 101 ? -6.777 2.012 12.062 1 66.44 101 TYR B N 1
ATOM 2857 C CA . TYR B 1 101 ? -5.5 2.178 11.383 1 66.44 101 TYR B CA 1
ATOM 2858 C C . TYR B 1 101 ? -4.793 0.837 11.211 1 66.44 101 TYR B C 1
ATOM 2860 O O . TYR B 1 101 ? -3.949 0.679 10.328 1 66.44 101 TYR B O 1
ATOM 2868 N N . LEU B 1 102 ? -5.25 -0.102 11.961 1 63.22 102 LEU B N 1
ATOM 2869 C CA . LEU B 1 102 ? -4.555 -1.384 11.992 1 63.22 102 LEU B CA 1
ATOM 2870 C C . LEU B 1 102 ? -4.633 -2.078 10.641 1 63.22 102 LEU B C 1
ATOM 2872 O O . LEU B 1 102 ? -3.629 -2.588 10.141 1 63.22 102 LEU B O 1
ATOM 2876 N N . PRO B 1 103 ? -5.797 -2.084 10.062 1 59.22 103 PRO B N 1
ATOM 2877 C CA . PRO B 1 103 ? -5.871 -2.764 8.766 1 59.22 103 PRO B CA 1
ATOM 2878 C C . PRO B 1 103 ? -5.004 -2.098 7.699 1 59.22 103 PRO B C 1
ATOM 2880 O O . PRO B 1 103 ? -4.508 -2.773 6.793 1 59.22 103 PRO B O 1
ATOM 2883 N N . VAL B 1 104 ? -4.941 -0.805 7.848 1 61.38 104 VAL B N 1
ATOM 2884 C CA . VAL B 1 104 ? -4.148 -0.05 6.887 1 61.38 104 VAL B CA 1
ATOM 2885 C C . VAL B 1 104 ? -2.682 -0.466 6.984 1 61.38 104 VAL B C 1
ATOM 2887 O O . VAL B 1 104 ? -1.943 -0.406 5.996 1 61.38 104 VAL B O 1
ATOM 2890 N N . LEU B 1 105 ? -2.393 -1.025 8.078 1 64.25 105 LEU B N 1
ATOM 2891 C CA . LEU B 1 105 ? -0.986 -1.318 8.336 1 64.25 105 LEU B CA 1
ATOM 2892 C C . LEU B 1 105 ? -0.703 -2.807 8.164 1 64.25 105 LEU B C 1
ATOM 2894 O O . LEU B 1 105 ? 0.446 -3.242 8.273 1 64.25 105 LEU B O 1
ATOM 2898 N N . ASN B 1 106 ? -1.732 -3.477 7.793 1 71.75 106 ASN B N 1
ATOM 2899 C CA . ASN B 1 106 ? -1.562 -4.918 7.648 1 71.75 106 ASN B CA 1
ATOM 2900 C C . ASN B 1 106 ? -0.91 -5.277 6.316 1 71.75 106 ASN B C 1
ATOM 2902 O O . ASN B 1 106 ? -0.978 -4.504 5.359 1 71.75 106 ASN B O 1
ATOM 2906 N N . ALA B 1 107 ? -0.172 -6.383 6.383 1 81.88 107 ALA B N 1
ATOM 2907 C CA . ALA B 1 107 ? 0.395 -6.934 5.156 1 81.88 107 ALA B CA 1
ATOM 2908 C C . ALA B 1 107 ? -0.705 -7.363 4.188 1 81.88 107 ALA B C 1
ATOM 2910 O O . ALA B 1 107 ? -1.663 -8.031 4.586 1 81.88 107 ALA B O 1
ATOM 2911 N N . ASP B 1 108 ? -0.6 -6.98 3.041 1 89 108 ASP B N 1
ATOM 2912 C CA . ASP B 1 108 ? -1.614 -7.266 2.031 1 89 108 ASP B CA 1
ATOM 2913 C C . ASP B 1 108 ? -1.859 -8.766 1.905 1 89 108 ASP B C 1
ATOM 2915 O O . ASP B 1 108 ? -3.006 -9.211 1.803 1 89 108 ASP B O 1
ATOM 2919 N N . ILE B 1 109 ? -0.787 -9.523 1.943 1 91.94 109 ILE B N 1
ATOM 2920 C CA . ILE B 1 109 ? -0.916 -10.961 1.735 1 91.94 109 ILE B CA 1
ATOM 2921 C C . ILE B 1 109 ? -1.642 -11.586 2.922 1 91.94 109 ILE B C 1
ATOM 2923 O O . ILE B 1 109 ? -2.451 -12.508 2.748 1 91.94 109 ILE B O 1
ATOM 2927 N N . VAL B 1 110 ? -1.341 -11.141 4.098 1 89.69 110 VAL B N 1
ATOM 2928 C CA . VAL B 1 110 ? -2.016 -11.648 5.289 1 89.69 110 VAL B CA 1
ATOM 2929 C C . VAL B 1 110 ? -3.502 -11.297 5.227 1 89.69 110 VAL B C 1
ATOM 2931 O O . VAL B 1 110 ? -4.355 -12.141 5.531 1 89.69 110 VAL B O 1
ATOM 2934 N N . THR B 1 111 ? -3.779 -10.07 4.824 1 91 111 THR B N 1
ATOM 2935 C CA . THR B 1 111 ? -5.164 -9.641 4.688 1 91 111 THR B CA 1
ATOM 2936 C C . THR B 1 111 ? -5.891 -10.469 3.635 1 91 111 THR B C 1
ATOM 2938 O O . THR B 1 111 ? -7.027 -10.898 3.852 1 91 111 THR B O 1
ATOM 2941 N N . GLY B 1 112 ? -5.258 -10.664 2.525 1 93.31 112 GLY B N 1
ATOM 2942 C CA . GLY B 1 112 ? -5.848 -11.484 1.475 1 93.31 112 GLY B CA 1
ATOM 2943 C C . GLY B 1 112 ? -6.18 -12.891 1.93 1 93.31 112 GLY B C 1
ATOM 2944 O O . GLY B 1 112 ? -7.312 -13.352 1.755 1 93.31 112 GLY B O 1
ATOM 2945 N N . ILE B 1 113 ? -5.258 -13.516 2.555 1 92.06 113 ILE B N 1
ATOM 2946 C CA . ILE B 1 113 ? -5.441 -14.891 3.025 1 92.06 113 ILE B CA 1
ATOM 2947 C C . ILE B 1 113 ? -6.492 -14.914 4.133 1 92.06 113 ILE B C 1
ATOM 2949 O O . ILE B 1 113 ? -7.32 -15.828 4.191 1 92.06 113 ILE B O 1
ATOM 2953 N N . ALA B 1 114 ? -6.402 -13.938 5.004 1 91.75 114 ALA B N 1
ATOM 2954 C CA . ALA B 1 114 ? -7.383 -13.852 6.082 1 91.75 114 ALA B CA 1
ATOM 2955 C C . ALA B 1 114 ? -8.805 -13.781 5.531 1 91.75 114 ALA B C 1
ATOM 2957 O O . ALA B 1 114 ? -9.703 -14.469 6.027 1 91.75 114 ALA B O 1
ATOM 2958 N N . PHE B 1 115 ? -9.047 -13.008 4.535 1 94.25 115 PHE B N 1
ATOM 2959 C CA . PHE B 1 115 ? -10.367 -12.891 3.924 1 94.25 115 PHE B CA 1
ATOM 2960 C C . PHE B 1 115 ? -10.773 -14.203 3.264 1 94.25 115 PHE B C 1
ATOM 2962 O O . PHE B 1 115 ? -11.93 -14.617 3.348 1 94.25 115 PHE B O 1
ATOM 2969 N N . MET B 1 116 ? -9.797 -14.781 2.553 1 93.75 116 MET B N 1
ATOM 2970 C CA . MET B 1 116 ? -10.078 -16.062 1.904 1 93.75 116 MET B CA 1
ATOM 2971 C C . MET B 1 116 ? -10.555 -17.094 2.918 1 93.75 116 MET B C 1
ATOM 2973 O O . MET B 1 116 ? -11.602 -17.719 2.727 1 93.75 116 MET B O 1
ATOM 2977 N N . LEU B 1 117 ? -9.82 -17.219 4.012 1 90.25 117 LEU B N 1
ATOM 2978 C CA . LEU B 1 117 ? -10.148 -18.188 5.055 1 90.25 117 LEU B CA 1
ATOM 2979 C C . LEU B 1 117 ? -11.5 -17.859 5.688 1 90.25 117 LEU B C 1
ATOM 2981 O O . LEU B 1 117 ? -12.281 -18.766 5.98 1 90.25 117 LEU B O 1
ATOM 2985 N N . PHE B 1 118 ? -11.727 -16.656 5.918 1 92.44 118 PHE B N 1
ATOM 2986 C CA . PHE B 1 118 ? -12.977 -16.219 6.527 1 92.44 118 PHE B CA 1
ATOM 2987 C C . PHE B 1 118 ? -14.164 -16.578 5.645 1 92.44 118 PHE B C 1
ATOM 2989 O O . PHE B 1 118 ? -15.164 -17.109 6.133 1 92.44 118 PHE B O 1
ATOM 2996 N N . PHE B 1 119 ? -14.109 -16.266 4.344 1 94.5 119 PHE B N 1
ATOM 2997 C CA . PHE B 1 119 ? -15.203 -16.547 3.422 1 94.5 119 PHE B CA 1
ATOM 2998 C C . PHE B 1 119 ? -15.445 -18.047 3.314 1 94.5 119 PHE B C 1
ATOM 3000 O O . PHE B 1 119 ? -16.594 -18.5 3.285 1 94.5 119 PHE B O 1
ATOM 3007 N N . VAL B 1 120 ? -14.398 -18.766 3.283 1 89.44 120 VAL B N 1
ATOM 3008 C CA . VAL B 1 120 ? -14.531 -20.219 3.229 1 89.44 120 VAL B CA 1
ATOM 3009 C C . VAL B 1 120 ? -15.164 -20.734 4.523 1 89.44 120 VAL B C 1
ATOM 3011 O O . VAL B 1 120 ? -16.047 -21.594 4.492 1 89.44 120 VAL B O 1
ATOM 3014 N N . ALA B 1 121 ? -14.734 -20.25 5.629 1 88.25 121 ALA B N 1
ATOM 3015 C CA . ALA B 1 121 ? -15.227 -20.672 6.941 1 88.25 121 ALA B CA 1
ATOM 3016 C C . ALA B 1 121 ? -16.719 -20.422 7.074 1 88.25 121 ALA B C 1
ATOM 3018 O O . ALA B 1 121 ? -17.438 -21.203 7.695 1 88.25 121 ALA B O 1
ATOM 3019 N N . ILE B 1 122 ? -17.234 -19.359 6.461 1 91.88 122 ILE B N 1
ATOM 3020 C CA . ILE B 1 122 ? -18.641 -19.047 6.621 1 91.88 122 ILE B CA 1
ATOM 3021 C C . ILE B 1 122 ? -19.438 -19.609 5.445 1 91.88 122 ILE B C 1
ATOM 3023 O O . ILE B 1 122 ? -20.625 -19.344 5.305 1 91.88 122 ILE B O 1
ATOM 3027 N N . GLY B 1 123 ? -18.766 -20.281 4.52 1 93 123 GLY B N 1
ATOM 3028 C CA . GLY B 1 123 ? -19.406 -20.984 3.428 1 93 123 GLY B CA 1
ATOM 3029 C C . GLY B 1 123 ? -19.719 -20.094 2.238 1 93 123 GLY B C 1
ATOM 3030 O O . GLY B 1 123 ? -20.594 -20.422 1.426 1 93 123 GLY B O 1
ATOM 3031 N N . LEU B 1 124 ? -19.062 -18.969 2.16 1 94.06 124 LEU B N 1
ATOM 3032 C CA . LEU B 1 124 ? -19.266 -18.094 1.016 1 94.06 124 LEU B CA 1
ATOM 3033 C C . LEU B 1 124 ? -18.359 -18.484 -0.141 1 94.06 124 LEU B C 1
ATOM 3035 O O . LEU B 1 124 ? -17.125 -18.547 0.019 1 94.06 124 LEU B O 1
ATOM 3039 N N . LYS B 1 125 ? -18.969 -18.797 -1.242 1 95.31 125 LYS B N 1
ATOM 3040 C CA . LYS B 1 125 ? -18.172 -19.141 -2.42 1 95.31 125 LYS B CA 1
ATOM 3041 C C . LYS B 1 125 ? -17.391 -17.938 -2.926 1 95.31 125 LYS B C 1
ATOM 3043 O O . LYS B 1 125 ? -17.906 -16.812 -2.967 1 95.31 125 LYS B O 1
ATOM 3048 N N . LEU B 1 126 ? -16.156 -18.203 -3.252 1 96.06 126 LEU B N 1
ATOM 3049 C CA . LEU B 1 126 ? -15.289 -17.141 -3.752 1 96.06 126 LEU B CA 1
ATOM 3050 C C . LEU B 1 126 ? -15.703 -16.703 -5.156 1 96.06 126 LEU B C 1
ATOM 3052 O O .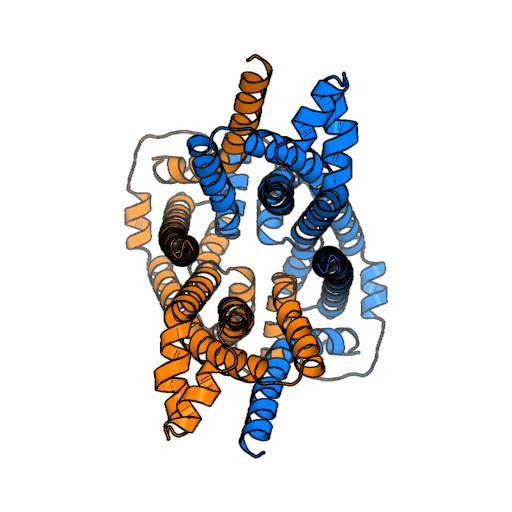 LEU B 1 126 ? -16.031 -17.547 -5.992 1 96.06 126 LEU B O 1
ATOM 3056 N N . GLY B 1 127 ? -15.773 -15.43 -5.395 1 97.38 127 GLY B N 1
ATOM 3057 C CA . GLY B 1 127 ? -16.172 -14.836 -6.66 1 97.38 127 GLY B CA 1
ATOM 3058 C C . GLY B 1 127 ? -16.328 -13.328 -6.59 1 97.38 127 GLY B C 1
ATOM 3059 O O . GLY B 1 127 ? -15.539 -12.648 -5.926 1 97.38 127 GLY B O 1
ATOM 3060 N N . PHE B 1 128 ? -17.297 -12.844 -7.316 1 97.88 128 PHE B N 1
ATOM 3061 C CA . PHE B 1 128 ? -17.516 -11.406 -7.414 1 97.88 128 PHE B CA 1
ATOM 3062 C C . PHE B 1 128 ? -17.859 -10.82 -6.051 1 97.88 128 PHE B C 1
ATOM 3064 O O . PHE B 1 128 ? -17.281 -9.812 -5.641 1 97.88 128 PHE B O 1
ATOM 3071 N N . THR B 1 129 ? -18.719 -11.469 -5.34 1 97.75 129 THR B N 1
ATOM 3072 C CA . THR B 1 129 ? -19.234 -10.953 -4.07 1 97.75 129 THR B CA 1
ATOM 3073 C C . THR B 1 129 ? -18.125 -10.914 -3.02 1 97.75 129 THR B C 1
ATOM 3075 O O . THR B 1 129 ? -17.984 -9.93 -2.297 1 97.75 129 THR B O 1
ATOM 3078 N N . SER B 1 130 ? -17.359 -12.016 -2.863 1 97.31 130 SER B N 1
ATOM 3079 C CA . SER B 1 130 ? -16.266 -12.055 -1.893 1 97.31 130 SER B CA 1
ATOM 3080 C C . SER B 1 130 ? -15.219 -10.984 -2.191 1 97.31 130 SER B C 1
ATOM 3082 O O . SER B 1 130 ? -14.766 -10.281 -1.286 1 97.31 130 SER B O 1
ATOM 3084 N N . MET B 1 131 ? -14.875 -10.859 -3.498 1 98.06 131 MET B N 1
ATOM 3085 C CA . MET B 1 131 ? -13.906 -9.844 -3.896 1 98.06 131 MET B CA 1
ATOM 3086 C C . MET B 1 131 ? -14.43 -8.445 -3.584 1 98.06 131 MET B C 1
ATOM 3088 O O . MET B 1 131 ? -13.695 -7.598 -3.074 1 98.06 131 MET B O 1
ATOM 3092 N N . LEU B 1 132 ? -15.688 -8.219 -3.871 1 98.19 132 LEU B N 1
ATOM 3093 C CA . LEU B 1 132 ? -16.297 -6.914 -3.635 1 98.19 132 LEU B CA 1
ATOM 3094 C C . LEU B 1 132 ? -16.312 -6.582 -2.146 1 98.19 132 LEU B C 1
ATOM 3096 O O . LEU B 1 132 ? -15.938 -5.473 -1.751 1 98.19 132 LEU B O 1
ATOM 3100 N N . ILE B 1 133 ? -16.719 -7.496 -1.33 1 96.88 133 ILE B N 1
ATOM 3101 C CA . ILE B 1 133 ? -16.797 -7.285 0.111 1 96.88 133 ILE B CA 1
ATOM 3102 C C . ILE B 1 133 ? -15.398 -6.984 0.659 1 96.88 133 ILE B C 1
ATOM 3104 O O . ILE B 1 133 ? -15.234 -6.09 1.491 1 96.88 133 ILE B O 1
ATOM 3108 N N . ALA B 1 134 ? -14.43 -7.785 0.208 1 96.19 134 ALA B N 1
ATOM 3109 C CA . ALA B 1 134 ? -13.062 -7.566 0.655 1 96.19 134 ALA B CA 1
ATOM 3110 C C . ALA B 1 134 ? -12.586 -6.156 0.307 1 96.19 134 ALA B C 1
ATOM 3112 O O . ALA B 1 134 ? -11.984 -5.473 1.14 1 96.19 134 ALA B O 1
ATOM 3113 N N . HIS B 1 135 ? -12.891 -5.723 -0.888 1 96.94 135 HIS B N 1
ATOM 3114 C CA . HIS B 1 135 ? -12.484 -4.395 -1.343 1 96.94 135 HIS B CA 1
ATOM 3115 C C . HIS B 1 135 ? -13.195 -3.303 -0.55 1 96.94 135 HIS B C 1
ATOM 3117 O O . HIS B 1 135 ? -12.578 -2.309 -0.162 1 96.94 135 HIS B O 1
ATOM 3123 N N . ILE B 1 136 ? -14.438 -3.469 -0.334 1 96.56 136 ILE B N 1
ATOM 3124 C CA . ILE B 1 136 ? -15.18 -2.502 0.47 1 96.56 136 ILE B CA 1
ATOM 3125 C C . ILE B 1 136 ? -14.531 -2.375 1.848 1 96.56 136 ILE B C 1
ATOM 3127 O O . ILE B 1 136 ? -14.273 -1.264 2.318 1 96.56 136 ILE B O 1
ATOM 3131 N N . THR B 1 137 ? -14.281 -3.473 2.385 1 92.75 137 THR B N 1
ATOM 3132 C CA . THR B 1 137 ? -13.797 -3.537 3.762 1 92.75 137 THR B CA 1
ATOM 3133 C C . THR B 1 137 ? -12.445 -2.855 3.893 1 92.75 137 THR B C 1
ATOM 3135 O O . THR B 1 137 ? -12.227 -2.064 4.812 1 92.75 137 THR B O 1
ATOM 3138 N N . PHE B 1 138 ? -11.562 -3.168 2.967 1 90.31 138 PHE B N 1
ATOM 3139 C CA . PHE B 1 138 ? -10.227 -2.613 3.156 1 90.31 138 PHE B CA 1
ATOM 3140 C C . PHE B 1 138 ? -10.172 -1.155 2.715 1 90.31 138 PHE B C 1
ATOM 3142 O O . PHE B 1 138 ? -9.234 -0.431 3.049 1 90.31 138 PHE B O 1
ATOM 3149 N N . ASN B 1 139 ? -11.164 -0.64 2.023 1 93.69 139 ASN B N 1
ATOM 3150 C CA . ASN B 1 139 ? -11.234 0.75 1.587 1 93.69 139 ASN B CA 1
ATOM 3151 C C . ASN B 1 139 ? -11.797 1.654 2.682 1 93.69 139 ASN B C 1
ATOM 3153 O O . ASN B 1 139 ? -11.461 2.84 2.742 1 93.69 139 ASN B O 1
ATOM 3157 N N . ILE B 1 140 ? -12.562 1.146 3.541 1 93.44 140 ILE B N 1
ATOM 3158 C CA . ILE B 1 140 ? -13.32 1.915 4.523 1 93.44 140 ILE B CA 1
ATOM 3159 C C . ILE B 1 140 ? -12.359 2.723 5.395 1 93.44 140 ILE B C 1
ATOM 3161 O O . ILE B 1 140 ? -12.539 3.93 5.57 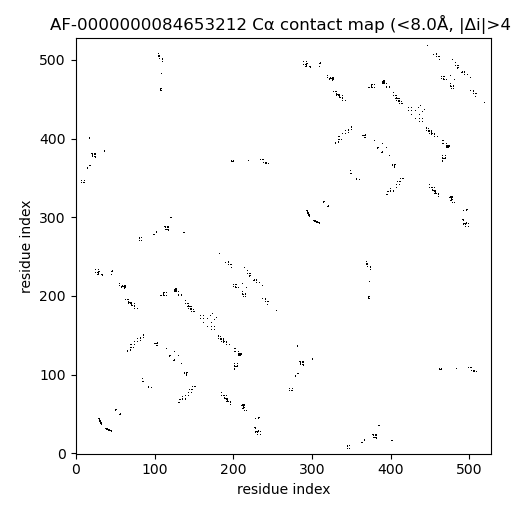1 93.44 140 ILE B O 1
ATOM 3165 N N . PRO B 1 141 ? -11.359 2.061 5.938 1 89.88 141 PRO B N 1
ATOM 3166 C CA . PRO B 1 141 ? -10.453 2.824 6.801 1 89.88 141 PRO B CA 1
ATOM 3167 C C . PRO B 1 141 ? -9.805 4.008 6.078 1 89.88 141 PRO B C 1
ATOM 3169 O O . PRO B 1 141 ? -9.578 5.055 6.684 1 89.88 141 PRO B O 1
ATOM 3172 N N . TYR B 1 142 ? -9.57 3.869 4.828 1 89.38 142 TYR B N 1
ATOM 3173 C CA . TYR B 1 142 ? -8.93 4.93 4.062 1 89.38 142 TYR B CA 1
ATOM 3174 C C . TYR B 1 142 ? -9.883 6.098 3.84 1 89.38 142 TYR B C 1
ATOM 3176 O O . TYR B 1 142 ? -9.461 7.258 3.842 1 89.38 142 TYR B O 1
ATOM 3184 N N . VAL B 1 143 ? -11.086 5.785 3.652 1 93.44 143 VAL B N 1
ATOM 3185 C CA . VAL B 1 143 ? -12.094 6.824 3.525 1 93.44 143 VAL B CA 1
ATOM 3186 C C . VAL B 1 143 ? -12.234 7.578 4.848 1 93.44 143 VAL B C 1
ATOM 3188 O O . VAL B 1 143 ? -12.273 8.812 4.863 1 93.44 143 VAL B O 1
ATOM 3191 N N . ILE B 1 144 ? -12.258 6.875 5.902 1 91.06 144 ILE B N 1
ATOM 3192 C CA . ILE B 1 144 ? -12.383 7.473 7.227 1 91.06 144 ILE B CA 1
ATOM 3193 C C . ILE B 1 144 ? -11.211 8.414 7.48 1 91.06 144 ILE B C 1
ATOM 3195 O O . ILE B 1 144 ? -11.398 9.555 7.922 1 91.06 144 ILE B O 1
ATOM 3199 N N . LEU B 1 145 ? -10.062 7.953 7.125 1 87.56 145 LEU B N 1
ATOM 3200 C CA . LEU B 1 145 ? -8.852 8.727 7.379 1 87.56 145 LEU B CA 1
ATOM 3201 C C . LEU B 1 145 ? -8.82 9.992 6.531 1 87.56 145 LEU B C 1
ATOM 3203 O O . LEU B 1 145 ? -8.227 10.992 6.93 1 87.56 145 LEU B O 1
ATOM 3207 N N . SER B 1 146 ? -9.391 9.914 5.406 1 88.56 146 SER B N 1
ATOM 3208 C CA . SER B 1 146 ? -9.422 11.07 4.516 1 88.56 146 SER B CA 1
ATOM 3209 C C . SER B 1 146 ? -10.383 12.133 5.035 1 88.56 146 SER B C 1
ATOM 3211 O O . SER B 1 146 ? -10.156 13.328 4.832 1 88.56 146 SER B O 1
ATOM 3213 N N . ILE B 1 147 ? -11.344 11.75 5.77 1 92.88 147 ILE B N 1
ATOM 3214 C CA . ILE B 1 147 ? -12.445 12.648 6.113 1 92.88 147 ILE B CA 1
ATOM 3215 C C . ILE B 1 147 ? -12.266 13.156 7.539 1 92.88 147 ILE B C 1
ATOM 3217 O O . ILE B 1 147 ? -12.602 14.305 7.84 1 92.88 147 ILE B O 1
ATOM 3221 N N . LEU B 1 148 ? -11.75 12.398 8.406 1 88.69 148 LEU B N 1
ATOM 3222 C CA . LEU B 1 148 ? -11.711 12.664 9.844 1 88.69 148 LEU B CA 1
ATOM 3223 C C . LEU B 1 148 ? -10.961 13.961 10.141 1 88.69 148 LEU B C 1
ATOM 3225 O O . LEU B 1 148 ? -11.414 14.773 10.945 1 88.69 148 LEU B O 1
ATOM 3229 N N . PRO B 1 149 ? -9.773 14.164 9.516 1 82.19 149 PRO B N 1
ATOM 3230 C CA . PRO B 1 149 ? -9.062 15.406 9.805 1 82.19 149 PRO B CA 1
ATOM 3231 C C . PRO B 1 149 ? -9.891 16.656 9.492 1 82.19 149 PRO B C 1
ATOM 3233 O O . PRO B 1 149 ? -9.828 17.641 10.227 1 82.19 149 PRO B O 1
ATOM 3236 N N . LYS B 1 150 ? -10.594 16.594 8.422 1 87.56 150 LYS B N 1
ATOM 3237 C CA . LYS B 1 150 ? -11.438 17.734 8.062 1 87.56 150 LYS B CA 1
ATOM 3238 C C . LYS B 1 150 ? -12.578 17.922 9.062 1 87.56 150 LYS B C 1
ATOM 3240 O O . LYS B 1 150 ? -12.93 19.047 9.414 1 87.56 150 LYS B O 1
ATOM 3245 N N . LEU B 1 151 ? -13.156 16.922 9.484 1 88.12 151 LEU B N 1
ATOM 3246 C CA . LEU B 1 151 ? -14.211 16.984 10.5 1 88.12 151 LEU B CA 1
ATOM 3247 C C . LEU B 1 151 ? -13.688 17.625 11.781 1 88.12 151 LEU B C 1
ATOM 3249 O O . LEU B 1 151 ? -14.375 18.438 12.406 1 88.12 151 LEU B O 1
ATOM 3253 N N . SER B 1 152 ? -12.484 17.25 12.133 1 83.81 152 SER B N 1
ATOM 3254 C CA . SER B 1 152 ? -11.875 17.75 13.359 1 83.81 152 SER B CA 1
ATOM 3255 C C . SER B 1 152 ? -11.531 19.219 13.25 1 83.81 152 SER B C 1
ATOM 3257 O O . SER B 1 152 ? -11.43 19.922 14.258 1 83.81 152 SER B O 1
ATOM 3259 N N . SER B 1 153 ? -11.375 19.609 12.07 1 83.75 153 SER B N 1
ATOM 3260 C CA . SER B 1 153 ? -11.016 21 11.852 1 83.75 153 SER B CA 1
ATOM 3261 C C . SER B 1 153 ? -12.25 21.891 11.82 1 83.75 153 SER B C 1
ATOM 3263 O O . SER B 1 153 ? -12.148 23.109 11.906 1 83.75 153 SER B O 1
ATOM 3265 N N . LEU B 1 154 ? -13.367 21.297 11.734 1 82.44 154 LEU B N 1
ATOM 3266 C CA . LEU B 1 154 ? -14.602 22.078 11.688 1 82.44 154 LEU B CA 1
ATOM 3267 C C . LEU B 1 154 ? -14.891 22.719 13.039 1 82.44 154 LEU B C 1
ATOM 3269 O O . LEU B 1 154 ? -14.547 22.156 14.086 1 82.44 154 LEU B O 1
ATOM 3273 N N . ASN B 1 155 ? -15.43 23.922 12.883 1 75.12 155 ASN B N 1
ATOM 3274 C CA . ASN B 1 155 ? -15.875 24.609 14.086 1 75.12 155 ASN B CA 1
ATOM 3275 C C . ASN B 1 155 ? -16.906 23.797 14.859 1 75.12 155 ASN B C 1
ATOM 3277 O O . ASN B 1 155 ? -17.875 23.312 14.273 1 75.12 155 ASN B O 1
ATOM 3281 N N . LYS B 1 156 ? -16.562 23.469 16.047 1 68.81 156 LYS B N 1
ATOM 3282 C CA . LYS B 1 156 ? -17.391 22.672 16.922 1 68.81 156 LYS B CA 1
ATOM 3283 C C . LYS B 1 156 ? -18.828 23.219 16.969 1 68.81 156 LYS B C 1
ATOM 3285 O O . LYS B 1 156 ? -19.781 22.453 17.188 1 68.81 156 LYS B O 1
ATOM 3290 N N . PHE B 1 157 ? -18.859 24.422 16.641 1 76.25 157 PHE B N 1
ATOM 3291 C CA . PHE B 1 157 ? -20.141 25.078 16.875 1 76.25 157 PHE B CA 1
ATOM 3292 C C . PHE B 1 157 ? -21 25.047 15.602 1 76.25 157 PHE B C 1
ATOM 3294 O O . PHE B 1 157 ? -22.172 25.391 15.633 1 76.25 157 PHE B O 1
ATOM 3301 N N . THR B 1 158 ? -20.391 24.562 14.508 1 78.62 158 THR B N 1
ATOM 3302 C CA . THR B 1 158 ? -21.125 24.578 13.258 1 78.62 158 THR B CA 1
ATOM 3303 C C . THR B 1 158 ? -22.359 23.688 13.344 1 78.62 158 THR B C 1
ATOM 3305 O O . THR B 1 158 ? -23.453 24.094 12.953 1 78.62 158 THR B O 1
ATOM 3308 N N . TYR B 1 159 ? -22.156 22.578 13.82 1 80.19 159 TYR B N 1
ATOM 3309 C CA . TYR B 1 159 ? -23.266 21.641 14 1 80.19 159 TYR B CA 1
ATOM 3310 C C . TYR B 1 159 ? -24.266 22.172 15.023 1 80.19 159 TYR B C 1
ATOM 3312 O O . TYR B 1 159 ? -25.469 22.156 14.781 1 80.19 159 TYR B O 1
ATOM 3320 N N . GLU B 1 160 ? -23.75 22.672 16.062 1 81.44 160 GLU B N 1
ATOM 3321 C CA . GLU B 1 160 ? -24.609 23.219 17.109 1 81.44 160 GLU B CA 1
ATOM 3322 C C . GLU B 1 160 ? -25.375 24.438 16.625 1 81.44 160 GLU B C 1
ATOM 3324 O O . GLU B 1 160 ? -26.531 24.641 16.984 1 81.44 160 GLU B O 1
ATOM 3329 N N . ALA B 1 161 ? -24.625 25.172 15.867 1 84.31 161 ALA B N 1
ATOM 3330 C CA . ALA B 1 161 ? -25.234 26.375 15.32 1 84.31 161 ALA B CA 1
ATOM 3331 C C . ALA B 1 161 ? -26.406 26.016 14.406 1 84.31 161 ALA B C 1
ATOM 3333 O O . ALA B 1 161 ? -27.438 26.703 14.406 1 84.31 161 ALA B O 1
ATOM 3334 N N . ALA B 1 162 ? -26.281 24.984 13.734 1 85.44 162 ALA B N 1
ATOM 3335 C CA . ALA B 1 162 ? -27.344 24.531 12.844 1 85.44 162 ALA B CA 1
ATOM 3336 C C . ALA B 1 162 ? -28.562 24.062 13.641 1 85.44 162 ALA B C 1
ATOM 3338 O O . ALA B 1 162 ? -29.703 24.344 13.266 1 85.44 162 ALA B O 1
ATOM 3339 N N . LEU B 1 163 ? -28.297 23.438 14.656 1 85.25 163 LEU B N 1
ATOM 3340 C CA . LEU B 1 163 ? -29.375 23 15.531 1 85.25 163 LEU B CA 1
ATOM 3341 C C . LEU B 1 163 ? -30.078 24.172 16.188 1 85.25 163 LEU B C 1
ATOM 3343 O O . LEU B 1 163 ? -31.297 24.188 16.312 1 85.25 163 LEU B O 1
ATOM 3347 N N . ASP B 1 164 ? -29.297 25.078 16.547 1 87 164 ASP B N 1
ATOM 3348 C CA . ASP B 1 164 ? -29.844 26.281 17.172 1 87 164 ASP B CA 1
ATOM 3349 C C . ASP B 1 164 ? -30.734 27.047 16.203 1 87 164 ASP B C 1
ATOM 3351 O O . ASP B 1 164 ? -31.688 27.719 16.641 1 87 164 ASP B O 1
ATOM 3355 N N . LEU B 1 165 ? -30.5 26.953 15.008 1 89.56 165 LEU B N 1
ATOM 3356 C CA . LEU B 1 165 ? -31.281 27.625 13.984 1 89.56 165 LEU B CA 1
ATOM 3357 C C . LEU B 1 165 ? -32.531 26.828 13.633 1 89.56 165 LEU B C 1
ATOM 3359 O O . LEU B 1 165 ? -33.312 27.234 12.773 1 89.56 165 LEU B O 1
ATOM 3363 N N . GLY B 1 166 ? -32.656 25.656 14.305 1 87.38 166 GLY B N 1
ATOM 3364 C CA . GLY B 1 166 ? -33.875 24.891 14.172 1 87.38 166 GLY B CA 1
ATOM 3365 C C . GLY B 1 166 ? -33.75 23.672 13.266 1 87.38 166 GLY B C 1
ATOM 3366 O O . GLY B 1 166 ? -34.719 22.984 13 1 87.38 166 GLY B O 1
ATOM 3367 N N . ALA B 1 167 ? -32.562 23.484 12.883 1 86.06 167 ALA B N 1
ATOM 3368 C CA . ALA B 1 167 ? -32.375 22.344 12 1 86.06 167 ALA B CA 1
ATOM 3369 C C . ALA B 1 167 ? -32.438 21.031 12.789 1 86.06 167 ALA B C 1
ATOM 3371 O O . ALA B 1 167 ? -31.953 20.969 13.922 1 86.06 167 ALA B O 1
ATOM 3372 N N . HIS B 1 168 ? -33.125 20.031 12.133 1 88.81 168 HIS B N 1
ATOM 3373 C CA . HIS B 1 168 ? -33.062 18.688 12.68 1 88.81 168 HIS B CA 1
ATOM 3374 C C . HIS B 1 168 ? -31.672 18.078 12.531 1 88.81 168 HIS B C 1
ATOM 3376 O O . HIS B 1 168 ? -30.938 18.406 11.594 1 88.81 168 HIS B O 1
ATOM 3382 N N . PRO B 1 169 ? -31.297 17.281 13.469 1 82.88 169 PRO B N 1
ATOM 3383 C CA . PRO B 1 169 ? -29.953 16.703 13.453 1 82.88 169 PRO B CA 1
ATOM 3384 C C . PRO B 1 169 ? -29.578 16.109 12.102 1 82.88 169 PRO B C 1
ATOM 3386 O O . PRO B 1 169 ? -28.469 16.344 11.609 1 82.88 169 PRO B O 1
ATOM 3389 N N . MET B 1 170 ? -30.453 15.453 11.523 1 86.19 170 MET B N 1
ATOM 3390 C CA . MET B 1 170 ? -30.172 14.844 10.227 1 86.19 170 MET B CA 1
ATOM 3391 C C . MET B 1 170 ? -30.031 1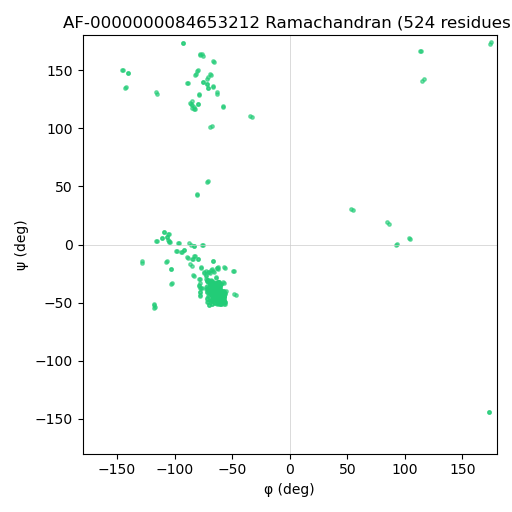5.906 9.141 1 86.19 170 MET B C 1
ATOM 3393 O O . MET B 1 170 ? -29.25 15.758 8.211 1 86.19 170 MET B O 1
ATOM 3397 N N . GLN B 1 171 ? -30.812 16.922 9.328 1 88.31 171 GLN B N 1
ATOM 3398 C CA . GLN B 1 171 ? -30.719 18.047 8.398 1 88.31 171 GLN B CA 1
ATOM 3399 C C . GLN B 1 171 ? -29.391 18.781 8.539 1 88.31 171 GLN B C 1
ATOM 3401 O O . GLN B 1 171 ? -28.812 19.219 7.547 1 88.31 171 GLN B O 1
ATOM 3406 N N . ALA B 1 172 ? -29 18.922 9.766 1 87.5 172 ALA B N 1
ATOM 3407 C CA . ALA B 1 172 ? -27.734 19.594 10.039 1 87.5 172 ALA B CA 1
ATOM 3408 C C . ALA B 1 172 ? -26.562 18.812 9.422 1 87.5 172 ALA B C 1
ATOM 3410 O O . ALA B 1 172 ? -25.641 19.422 8.859 1 87.5 172 ALA B O 1
ATOM 3411 N N . ILE B 1 173 ? -26.688 17.516 9.453 1 87.38 173 ILE B N 1
ATOM 3412 C CA . ILE B 1 173 ? -25.625 16.672 8.898 1 87.38 173 ILE B CA 1
ATOM 3413 C C . ILE B 1 173 ? -25.641 16.766 7.371 1 87.38 173 ILE B C 1
ATOM 3415 O O . ILE B 1 173 ? -24.594 17.031 6.758 1 87.38 173 ILE B O 1
ATOM 3419 N N . TRP B 1 174 ? -26.75 16.672 6.766 1 89.62 174 TRP B N 1
ATOM 3420 C CA . TRP B 1 174 ? -26.875 16.562 5.312 1 89.62 174 TRP B CA 1
ATOM 3421 C C . TRP B 1 174 ? -26.703 17.922 4.652 1 89.62 174 TRP B C 1
ATOM 3423 O O . TRP B 1 174 ? -26.172 18.016 3.541 1 89.62 174 TRP B O 1
ATOM 3433 N N . LYS B 1 175 ? -27.078 18.953 5.379 1 90.56 175 LYS B N 1
ATOM 3434 C CA . LYS B 1 175 ? -27.109 20.266 4.742 1 90.56 175 LYS B CA 1
ATOM 3435 C C . LYS B 1 175 ? -25.906 21.125 5.152 1 90.56 175 LYS B C 1
ATOM 3437 O O . LYS B 1 175 ? -25.547 22.078 4.465 1 90.56 175 LYS B O 1
ATOM 3442 N N . VAL B 1 176 ? -25.344 20.781 6.238 1 89 176 VAL B N 1
ATOM 3443 C CA . VAL B 1 176 ? -24.266 21.641 6.719 1 89 176 VAL B CA 1
ATOM 3444 C C . VAL B 1 176 ? -22.953 20.859 6.758 1 89 176 VAL B C 1
ATOM 3446 O O . VAL B 1 176 ? -22 21.203 6.055 1 89 176 VAL B O 1
ATOM 3449 N N . ILE B 1 177 ? -22.938 19.75 7.414 1 89.81 177 ILE B N 1
ATOM 3450 C CA . ILE B 1 177 ? -21.703 19.016 7.652 1 89.81 177 ILE B CA 1
ATOM 3451 C C . ILE B 1 177 ? -21.219 18.375 6.352 1 89.81 177 ILE B C 1
ATOM 3453 O O . ILE B 1 177 ? -20.078 18.594 5.938 1 89.81 177 ILE B O 1
ATOM 3457 N N . ILE B 1 178 ? -22.078 17.672 5.641 1 92.38 178 ILE B N 1
ATOM 3458 C CA . ILE B 1 178 ? -21.703 16.906 4.457 1 92.38 178 ILE B CA 1
ATOM 3459 C C . ILE B 1 178 ? -21.188 17.844 3.369 1 92.38 178 ILE B C 1
ATOM 3461 O O . ILE B 1 178 ? -20.125 17.594 2.791 1 92.38 178 ILE B O 1
ATOM 3465 N N . PRO B 1 179 ? -21.906 18.906 3.162 1 92.25 179 PRO B N 1
ATOM 3466 C CA . PRO B 1 179 ? -21.375 19.828 2.162 1 92.25 179 PRO B CA 1
ATOM 3467 C C . PRO B 1 179 ? -20.016 20.406 2.551 1 92.25 179 PRO B C 1
ATOM 3469 O O . PRO B 1 179 ? -19.172 20.641 1.682 1 92.25 179 PRO B O 1
ATOM 3472 N N . GLU B 1 180 ? -19.797 20.609 3.791 1 90.31 180 GLU B N 1
ATOM 3473 C CA . GLU B 1 180 ? -18.531 21.188 4.258 1 90.31 180 GLU B CA 1
ATOM 3474 C C . GLU B 1 180 ? -17.375 20.188 4.094 1 90.31 180 GLU B C 1
ATOM 3476 O O . GLU B 1 180 ? -16.25 20.594 3.822 1 90.31 180 GLU B O 1
ATOM 3481 N N . ILE B 1 181 ? -17.672 18.938 4.188 1 93.56 181 ILE B N 1
ATOM 3482 C CA . ILE B 1 181 ? -16.578 17.969 4.121 1 93.56 181 ILE B CA 1
ATOM 3483 C C . ILE B 1 181 ? -16.594 17.281 2.764 1 93.56 181 ILE B C 1
ATOM 3485 O O . ILE B 1 181 ? -15.875 16.297 2.559 1 93.56 181 ILE B O 1
ATOM 3489 N N . MET B 1 182 ? -17.391 17.734 1.834 1 95 182 MET B N 1
ATOM 3490 C CA . MET B 1 182 ? -17.578 17.109 0.529 1 95 182 MET B CA 1
ATOM 3491 C C . MET B 1 182 ? -16.25 16.953 -0.203 1 95 182 MET B C 1
ATOM 3493 O O . MET B 1 182 ? -15.984 15.922 -0.81 1 95 182 MET B O 1
ATOM 3497 N N . PRO B 1 183 ? -15.391 17.922 -0.183 1 92.69 183 PRO B N 1
ATOM 3498 C CA . PRO B 1 183 ? -14.094 17.75 -0.848 1 92.69 183 PRO B CA 1
ATOM 3499 C C . PRO B 1 183 ? -13.312 16.547 -0.314 1 92.69 183 PRO B C 1
ATOM 3501 O O . PRO B 1 183 ? -12.695 15.812 -1.091 1 92.69 183 PRO B O 1
ATOM 3504 N N . ASN B 1 184 ? -13.367 16.391 0.982 1 93.94 184 ASN B N 1
ATOM 3505 C CA . ASN B 1 184 ? -12.664 15.258 1.58 1 93.94 184 ASN B CA 1
ATOM 3506 C C . ASN B 1 184 ? -13.375 13.938 1.289 1 93.94 184 ASN B C 1
ATOM 3508 O O . ASN B 1 184 ? -12.734 12.891 1.196 1 93.94 184 ASN B O 1
ATOM 3512 N N . ILE B 1 185 ? -14.719 14.031 1.144 1 96.69 185 ILE B N 1
ATOM 3513 C CA . ILE B 1 185 ? -15.469 12.844 0.753 1 96.69 185 ILE B CA 1
ATOM 3514 C C . ILE B 1 185 ? -15.055 12.406 -0.65 1 96.69 185 ILE B C 1
ATOM 3516 O O . ILE B 1 185 ? -14.812 11.227 -0.893 1 96.69 185 ILE B O 1
ATOM 3520 N N . ILE B 1 186 ? -14.93 13.375 -1.506 1 96 186 ILE B N 1
ATOM 3521 C CA . ILE B 1 186 ? -14.516 13.094 -2.877 1 96 186 ILE B CA 1
ATOM 3522 C C . ILE B 1 186 ? -13.094 12.539 -2.885 1 96 186 ILE B C 1
ATOM 3524 O O . ILE B 1 186 ? -12.789 11.586 -3.6 1 96 186 ILE B O 1
ATOM 3528 N N . THR B 1 187 ? -12.234 13.117 -2.102 1 92.31 187 THR B N 1
ATOM 3529 C CA . THR B 1 187 ? -10.859 12.633 -1.999 1 92.31 187 THR B CA 1
ATOM 3530 C C . THR B 1 187 ? -10.836 11.203 -1.474 1 92.31 187 THR B C 1
ATOM 3532 O O . THR B 1 187 ? -10.07 10.367 -1.965 1 92.31 187 THR B O 1
ATOM 3535 N N . GLY B 1 188 ? -11.695 11.016 -0.428 1 93.81 188 GLY B N 1
ATOM 3536 C CA . GLY B 1 188 ? -11.797 9.664 0.096 1 93.81 188 GLY B CA 1
ATOM 3537 C C . GLY B 1 188 ? -12.281 8.656 -0.935 1 93.81 188 GLY B C 1
ATOM 3538 O O . GLY B 1 188 ? -11.758 7.543 -1.014 1 93.81 188 GLY B O 1
ATOM 3539 N N . PHE B 1 189 ? -13.195 9.055 -1.709 1 96.81 189 PHE B N 1
ATOM 3540 C CA . PHE B 1 189 ? -13.711 8.211 -2.783 1 96.81 189 PHE B CA 1
ATOM 3541 C C . PHE B 1 189 ? -12.609 7.891 -3.787 1 96.81 189 PHE B C 1
ATOM 3543 O O . PHE B 1 189 ? -12.438 6.734 -4.176 1 96.81 189 PHE B O 1
ATOM 3550 N N . LEU B 1 190 ? -11.914 8.906 -4.25 1 94 190 LEU B N 1
ATOM 3551 C CA . LEU B 1 190 ? -10.867 8.734 -5.254 1 94 190 LEU B CA 1
ATOM 3552 C C . LEU B 1 190 ? -9.75 7.84 -4.723 1 94 190 LEU B C 1
ATOM 3554 O O . LEU B 1 190 ? -9.203 7.027 -5.465 1 94 190 LEU B O 1
ATOM 3558 N N . LEU B 1 191 ? -9.43 8.039 -3.463 1 90.88 191 LEU B N 1
ATOM 3559 C CA . LEU B 1 191 ? -8.414 7.199 -2.836 1 90.88 191 LEU B CA 1
ATOM 3560 C C . LEU B 1 191 ? -8.852 5.742 -2.811 1 90.88 191 LEU B C 1
ATOM 3562 O O . LEU B 1 191 ? -8.078 4.852 -3.174 1 90.88 191 LEU B O 1
ATOM 3566 N N . ALA B 1 192 ? -10.062 5.555 -2.373 1 94.81 192 ALA B N 1
ATOM 3567 C CA . ALA B 1 192 ? -10.609 4.203 -2.338 1 94.81 192 ALA B CA 1
ATOM 3568 C C . ALA B 1 192 ? -10.641 3.584 -3.73 1 94.81 192 ALA B C 1
ATOM 3570 O O . ALA B 1 192 ? -10.312 2.406 -3.9 1 94.81 192 ALA B O 1
ATOM 3571 N N . PHE B 1 193 ? -11.023 4.355 -4.676 1 95.5 193 PHE B N 1
ATOM 3572 C CA . PHE B 1 193 ? -11.086 3.9 -6.059 1 95.5 193 PHE B CA 1
ATOM 3573 C C . PHE B 1 193 ? -9.703 3.486 -6.555 1 95.5 193 PHE B C 1
ATOM 3575 O O . PHE B 1 193 ? -9.555 2.438 -7.188 1 95.5 193 PHE B O 1
ATOM 3582 N N . THR B 1 194 ? -8.734 4.266 -6.297 1 91.06 194 THR B N 1
ATOM 3583 C CA . THR B 1 194 ? -7.367 4.008 -6.742 1 91.06 194 THR B CA 1
ATOM 3584 C C . THR B 1 194 ? -6.824 2.736 -6.094 1 91.06 194 THR B C 1
ATOM 3586 O O . THR B 1 194 ? -6.176 1.923 -6.758 1 91.06 194 THR B O 1
ATOM 3589 N N . LEU B 1 195 ? -7.082 2.576 -4.816 1 91.12 195 LEU B N 1
ATOM 3590 C CA . LEU B 1 195 ? -6.582 1.42 -4.078 1 91.12 195 LEU B CA 1
ATOM 3591 C C . LEU B 1 195 ? -7.215 0.131 -4.594 1 91.12 195 LEU B C 1
ATOM 3593 O O . LEU B 1 195 ? -6.547 -0.901 -4.684 1 91.12 195 LEU B O 1
ATOM 3597 N N . SER B 1 196 ? -8.469 0.236 -4.879 1 95.12 196 SER B N 1
ATOM 3598 C CA . SER B 1 196 ? -9.164 -0.925 -5.418 1 95.12 196 SER B CA 1
ATOM 3599 C C . SER B 1 196 ? -8.719 -1.225 -6.844 1 95.12 196 SER B C 1
ATOM 3601 O O . SER B 1 196 ? -8.578 -2.389 -7.223 1 95.12 196 SER B O 1
ATOM 3603 N N . LEU B 1 197 ? -8.523 -0.219 -7.602 1 93.69 197 LEU B N 1
ATOM 3604 C CA . LEU B 1 197 ? -8.164 -0.34 -9.008 1 93.69 197 LEU B CA 1
ATOM 3605 C C . LEU B 1 197 ? -6.84 -1.081 -9.172 1 93.69 197 LEU B C 1
ATOM 3607 O O . LEU B 1 197 ? -6.676 -1.87 -10.102 1 93.69 197 LEU B O 1
ATOM 3611 N N . ASP B 1 198 ? -5.973 -0.881 -8.297 1 91.19 198 ASP B N 1
ATOM 3612 C CA . ASP B 1 198 ? -4.629 -1.404 -8.516 1 91.19 198 ASP B CA 1
ATOM 3613 C C . ASP B 1 198 ? -4.352 -2.611 -7.621 1 91.19 198 ASP B C 1
ATOM 3615 O O . ASP B 1 198 ? -3.225 -3.105 -7.57 1 91.19 198 ASP B O 1
ATOM 3619 N N . ASP B 1 199 ? -5.312 -3.051 -6.953 1 94.75 199 ASP B N 1
ATOM 3620 C CA . ASP B 1 199 ? -5.086 -4.137 -6 1 94.75 199 ASP B CA 1
ATOM 3621 C C . ASP B 1 199 ? -4.84 -5.457 -6.723 1 94.75 199 ASP B C 1
ATOM 3623 O O . ASP B 1 199 ? -5.543 -5.785 -7.68 1 94.75 199 ASP B O 1
ATOM 3627 N N . PHE B 1 200 ? -3.912 -6.188 -6.25 1 95.69 200 PHE B N 1
ATOM 3628 C CA . PHE B 1 200 ? -3.607 -7.52 -6.762 1 95.69 200 PHE B CA 1
ATOM 3629 C C . PHE B 1 200 ? -3.822 -8.578 -5.688 1 95.69 200 PHE B C 1
ATOM 3631 O O . PHE B 1 200 ? -4.59 -9.516 -5.879 1 95.69 200 PHE B O 1
ATOM 3638 N N . VAL B 1 201 ? -3.26 -8.406 -4.527 1 95.5 201 VAL B N 1
ATOM 3639 C CA . VAL B 1 201 ? -3.1 -9.469 -3.541 1 95.5 201 VAL B CA 1
ATOM 3640 C C . VAL B 1 201 ? -4.461 -9.844 -2.953 1 95.5 201 VAL B C 1
ATOM 3642 O O . VAL B 1 201 ? -4.848 -11.008 -2.957 1 95.5 201 VAL B O 1
ATOM 3645 N N . ILE B 1 202 ? -5.172 -8.859 -2.48 1 95.25 202 ILE B N 1
ATOM 3646 C CA . ILE B 1 202 ? -6.477 -9.125 -1.881 1 95.25 202 ILE B CA 1
ATOM 3647 C C . ILE B 1 202 ? -7.422 -9.703 -2.936 1 95.25 202 ILE B C 1
ATOM 3649 O O . ILE B 1 202 ? -8.148 -10.664 -2.67 1 95.25 202 ILE B O 1
ATOM 3653 N N . SER B 1 203 ? -7.371 -9.117 -4.117 1 97.31 203 SER B N 1
ATOM 3654 C CA . SER B 1 203 ? -8.172 -9.625 -5.227 1 97.31 203 SER B CA 1
ATOM 3655 C C . SER B 1 203 ? -7.84 -11.078 -5.527 1 97.31 203 SER B C 1
ATOM 3657 O O . SER B 1 203 ? -8.734 -11.898 -5.723 1 97.31 203 SER B O 1
ATOM 3659 N N . TYR B 1 204 ? -6.613 -11.398 -5.559 1 96.25 204 TYR B N 1
ATOM 3660 C CA . TYR B 1 204 ? -6.145 -12.727 -5.941 1 96.25 204 TYR B CA 1
ATOM 3661 C C . TYR B 1 204 ? -6.688 -13.789 -5 1 96.25 204 TYR B C 1
ATOM 3663 O O . TYR B 1 204 ? -7.082 -14.875 -5.438 1 96.25 204 TYR B O 1
ATOM 3671 N N . PHE B 1 205 ? -6.723 -13.516 -3.762 1 95.44 205 PHE B N 1
ATOM 3672 C CA . PHE B 1 205 ? -7.086 -14.531 -2.781 1 95.44 205 PHE B CA 1
ATOM 3673 C C . PHE B 1 205 ? -8.594 -14.547 -2.555 1 95.44 205 PHE B C 1
ATOM 3675 O O . PHE B 1 205 ? -9.117 -15.469 -1.917 1 95.44 205 PHE B O 1
ATOM 3682 N N . THR B 1 206 ? -9.25 -13.586 -3.047 1 96.56 206 THR B N 1
ATOM 3683 C CA . THR B 1 206 ? -10.68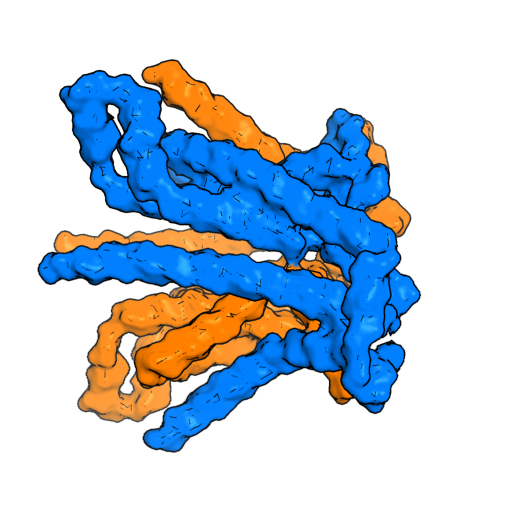8 -13.531 -2.805 1 96.56 206 THR B CA 1
ATOM 3684 C C . THR B 1 206 ? -11.461 -13.672 -4.113 1 96.56 206 THR B C 1
ATOM 3686 O O . THR B 1 206 ? -12.68 -13.492 -4.145 1 96.56 206 THR B O 1
ATOM 3689 N N . THR B 1 207 ? -10.703 -13.883 -5.191 1 95.12 207 THR B N 1
ATOM 3690 C CA . THR B 1 207 ? -11.312 -14.109 -6.496 1 95.12 207 THR B CA 1
ATOM 3691 C C . THR B 1 207 ? -11.828 -15.539 -6.613 1 95.12 207 THR B C 1
ATOM 3693 O O . THR B 1 207 ? -11.523 -16.391 -5.766 1 95.12 207 THR B O 1
ATOM 3696 N N . GLY B 1 208 ? -12.742 -15.734 -7.672 1 93.62 208 GLY B N 1
ATOM 3697 C CA . GLY B 1 208 ? -13.32 -17.031 -7.98 1 93.62 208 GLY B CA 1
ATOM 3698 C C . GLY B 1 208 ? -14.375 -16.969 -9.07 1 93.62 208 GLY B C 1
ATOM 3699 O O . GLY B 1 208 ? -14.648 -15.906 -9.625 1 93.62 208 GLY B O 1
ATOM 3700 N N . SER B 1 209 ? -14.836 -18.141 -9.469 1 91.06 209 SER B N 1
ATOM 3701 C CA . SER B 1 209 ? -15.969 -18.328 -10.375 1 91.06 209 SER B CA 1
ATOM 3702 C C . SER B 1 209 ? -15.781 -17.531 -11.656 1 91.06 209 SER B C 1
ATOM 3704 O O . SER B 1 209 ? -16.719 -16.906 -12.148 1 91.06 209 SER B O 1
ATOM 3706 N N . GLY B 1 210 ? -14.523 -17.297 -12.125 1 91.25 210 GLY B N 1
ATOM 3707 C CA . GLY B 1 210 ? -14.273 -16.641 -13.398 1 91.25 210 GLY B CA 1
ATOM 3708 C C . GLY B 1 210 ? -14.094 -15.141 -13.273 1 91.25 210 GLY B C 1
ATOM 3709 O O . GLY B 1 210 ? -13.945 -14.445 -14.281 1 91.25 210 GLY B O 1
ATOM 3710 N N . VAL B 1 211 ? -14.18 -14.664 -12.086 1 95.81 211 VAL B N 1
ATOM 3711 C CA . VAL B 1 211 ? -13.977 -13.234 -11.844 1 95.81 211 VAL B CA 1
ATOM 3712 C C . VAL B 1 211 ? -12.492 -12.953 -11.656 1 95.81 211 VAL B C 1
ATOM 3714 O O . VAL B 1 211 ? -11.836 -13.57 -10.82 1 95.81 211 VAL B O 1
ATOM 3717 N N . THR B 1 212 ? -11.977 -12.047 -12.547 1 95.94 212 THR B N 1
ATOM 3718 C CA . THR B 1 212 ? -10.562 -11.688 -12.484 1 95.94 212 THR B CA 1
ATOM 3719 C C . THR B 1 212 ? -10.367 -10.203 -12.773 1 95.94 212 THR B C 1
ATOM 3721 O O . THR B 1 212 ? -11.047 -9.641 -13.641 1 95.94 212 THR B O 1
ATOM 3724 N N . ASN B 1 213 ? -9.539 -9.531 -12 1 96.31 213 ASN B N 1
ATOM 3725 C CA . ASN B 1 213 ? -9.203 -8.148 -12.336 1 96.31 213 ASN B CA 1
ATOM 3726 C C . ASN B 1 213 ? -7.938 -8.07 -13.18 1 96.31 213 ASN B C 1
ATOM 3728 O O . ASN B 1 213 ? -7.301 -9.086 -13.453 1 96.31 213 ASN B O 1
ATOM 3732 N N . LEU B 1 214 ? -7.656 -6.934 -13.625 1 95.19 214 LEU B N 1
ATOM 3733 C CA . LEU B 1 214 ? -6.543 -6.707 -14.547 1 95.19 214 LEU B CA 1
ATOM 3734 C C . LEU B 1 214 ? -5.219 -7.105 -13.898 1 95.19 214 LEU B C 1
ATOM 3736 O O . LEU B 1 214 ? -4.34 -7.66 -14.57 1 95.19 214 LEU B O 1
ATOM 3740 N N . SER B 1 215 ? -5.004 -6.828 -12.633 1 95.25 215 SER B N 1
ATOM 3741 C CA . SER B 1 215 ? -3.766 -7.148 -11.93 1 95.25 215 SER B CA 1
ATOM 3742 C C . SER B 1 215 ? -3.527 -8.656 -11.898 1 95.25 215 SER B C 1
ATOM 3744 O O . SER B 1 215 ? -2.398 -9.117 -12.086 1 95.25 215 SER B O 1
ATOM 3746 N N . ILE B 1 216 ? -4.574 -9.398 -11.68 1 95.56 216 ILE B N 1
ATOM 3747 C CA . ILE B 1 216 ? -4.469 -10.852 -11.68 1 95.56 216 ILE B CA 1
ATOM 3748 C C . ILE B 1 216 ? -4.137 -11.344 -13.086 1 95.56 216 ILE B C 1
ATOM 3750 O O . ILE B 1 216 ? -3.34 -12.273 -13.258 1 95.56 216 ILE B O 1
ATOM 3754 N N . THR B 1 217 ? -4.797 -10.758 -14.055 1 93.81 217 THR B N 1
ATOM 3755 C CA . THR B 1 217 ? -4.539 -11.133 -15.445 1 93.81 217 THR B CA 1
ATOM 3756 C C . THR B 1 217 ? -3.076 -10.891 -15.805 1 93.81 217 THR B C 1
ATOM 3758 O O . THR B 1 217 ? -2.441 -11.727 -16.453 1 93.81 217 THR B O 1
ATOM 3761 N N . ILE B 1 218 ? -2.516 -9.766 -15.43 1 92.75 218 ILE B N 1
ATOM 3762 C CA . ILE B 1 218 ? -1.111 -9.445 -15.656 1 92.75 218 ILE B CA 1
ATOM 3763 C C . ILE B 1 218 ? -0.227 -10.5 -14.992 1 92.75 218 ILE B C 1
ATOM 3765 O O . ILE B 1 218 ? 0.723 -11 -15.602 1 92.75 218 ILE B O 1
ATOM 3769 N N . TYR B 1 219 ? -0.562 -10.844 -13.805 1 92.81 219 TYR B N 1
ATOM 3770 C CA . TYR B 1 219 ? 0.168 -11.859 -13.055 1 92.81 219 TYR B CA 1
ATOM 3771 C C . TYR B 1 219 ? 0.127 -13.203 -13.781 1 92.81 219 TYR B C 1
ATOM 3773 O O . TYR B 1 219 ? 1.16 -13.852 -13.945 1 92.81 219 TYR B O 1
ATOM 3781 N N . THR B 1 220 ? -1.033 -13.625 -14.219 1 90.75 220 THR B N 1
ATOM 3782 C CA . THR B 1 220 ? -1.22 -14.914 -14.867 1 90.75 220 THR B CA 1
ATOM 3783 C C . THR B 1 220 ? -0.469 -14.961 -16.203 1 90.75 220 THR B C 1
ATOM 3785 O O . THR B 1 220 ? 0.122 -15.984 -16.547 1 90.75 220 THR B O 1
ATOM 3788 N N . MET B 1 221 ? -0.501 -13.875 -16.875 1 88.56 221 MET B N 1
ATOM 3789 C CA . MET B 1 221 ? 0.206 -13.797 -18.141 1 88.56 221 MET B CA 1
ATOM 3790 C C . MET B 1 221 ? 1.714 -13.898 -17.938 1 88.56 221 MET B C 1
ATOM 3792 O O . MET B 1 221 ? 2.422 -14.484 -18.75 1 88.56 221 MET B O 1
ATOM 3796 N N . THR B 1 222 ? 2.215 -13.281 -16.938 1 85.56 222 THR B N 1
ATOM 3797 C CA . THR B 1 222 ? 3.641 -13.32 -16.641 1 85.56 222 THR B CA 1
ATOM 3798 C C . THR B 1 222 ? 4.074 -14.742 -16.281 1 85.56 222 THR B C 1
ATOM 3800 O O . THR B 1 222 ? 5.156 -15.18 -16.672 1 85.56 222 THR B O 1
ATOM 3803 N N . ARG B 1 223 ? 3.291 -15.469 -15.539 1 83.88 223 ARG B N 1
ATOM 3804 C CA . ARG B 1 223 ? 3.594 -16.828 -15.109 1 83.88 223 ARG B CA 1
ATOM 3805 C C . ARG B 1 223 ? 3.605 -17.781 -16.297 1 83.88 223 ARG B C 1
ATOM 3807 O O . ARG B 1 223 ? 4.348 -18.766 -16.312 1 83.88 223 ARG B O 1
ATOM 3814 N N . ARG B 1 224 ? 2.707 -17.609 -17.234 1 81.12 224 ARG B N 1
ATOM 3815 C CA . ARG B 1 224 ? 2.621 -18.453 -18.422 1 81.12 224 ARG B CA 1
ATOM 3816 C C . ARG B 1 224 ? 3.717 -18.109 -19.422 1 81.12 224 ARG B C 1
ATOM 3818 O O . ARG B 1 224 ? 3.822 -18.734 -20.469 1 81.12 224 ARG B O 1
ATOM 3825 N N . GLY B 1 225 ? 4.477 -17.188 -19.062 1 75.88 225 GLY B N 1
ATOM 3826 C CA . GLY B 1 225 ? 5.516 -16.656 -19.938 1 75.88 225 GLY B CA 1
ATOM 3827 C C . GLY B 1 225 ? 5.281 -15.203 -20.328 1 75.88 225 GLY B C 1
ATOM 3828 O O . GLY B 1 225 ? 4.141 -14.742 -20.344 1 75.88 225 GLY B O 1
ATOM 3829 N N . ILE B 1 226 ? 6.312 -14.492 -20.359 1 63.16 226 ILE B N 1
ATOM 3830 C CA . ILE B 1 226 ? 6.25 -13.062 -20.641 1 63.16 226 ILE B CA 1
ATOM 3831 C C . ILE B 1 226 ? 5.812 -12.836 -22.078 1 63.16 226 ILE B C 1
ATOM 3833 O O . ILE B 1 226 ? 6.516 -13.219 -23.016 1 63.16 226 ILE B O 1
ATOM 3837 N N . LYS B 1 227 ? 4.523 -12.484 -22.188 1 77.88 227 LYS B N 1
ATOM 3838 C CA . LYS B 1 227 ? 4.02 -12.016 -23.469 1 77.88 227 LYS B CA 1
ATOM 3839 C C . LYS B 1 227 ? 4.176 -10.5 -23.609 1 77.88 227 LYS B C 1
ATOM 3841 O O . LYS B 1 227 ? 4.035 -9.773 -22.625 1 77.88 227 LYS B O 1
ATOM 3846 N N . PRO B 1 228 ? 4.578 -10.07 -24.797 1 81.5 228 PRO B N 1
ATOM 3847 C CA . PRO B 1 228 ? 4.777 -8.625 -24.953 1 81.5 228 PRO B CA 1
ATOM 3848 C C . PRO B 1 228 ? 3.525 -7.82 -24.609 1 81.5 228 PRO B C 1
ATOM 3850 O O . PRO B 1 228 ? 3.623 -6.641 -24.266 1 81.5 228 PRO B O 1
ATOM 3853 N N . GLU B 1 229 ? 2.4 -8.531 -24.641 1 87 229 GLU B N 1
ATOM 3854 C CA . GLU B 1 229 ? 1.135 -7.875 -24.328 1 87 229 GLU B CA 1
ATOM 3855 C C . GLU B 1 229 ? 1.094 -7.426 -22.875 1 87 229 GLU B C 1
ATOM 3857 O O . GLU B 1 229 ? 0.388 -6.473 -22.531 1 87 229 GLU B O 1
ATOM 3862 N N . ILE B 1 230 ? 1.891 -8.086 -22.078 1 87.62 230 ILE B N 1
ATOM 3863 C CA . ILE B 1 230 ? 1.941 -7.77 -20.656 1 87.62 230 ILE B CA 1
ATOM 3864 C C . ILE B 1 230 ? 2.422 -6.336 -20.453 1 87.62 230 ILE B C 1
ATOM 3866 O O . ILE B 1 230 ? 1.939 -5.625 -19.578 1 87.62 230 ILE B O 1
ATOM 3870 N N . ASN B 1 231 ? 3.35 -5.953 -21.344 1 89.12 231 ASN B N 1
ATOM 3871 C CA . ASN B 1 231 ? 3.902 -4.605 -21.234 1 89.12 231 ASN B CA 1
ATOM 3872 C C . ASN B 1 231 ? 2.855 -3.545 -21.562 1 89.12 231 ASN B C 1
ATOM 3874 O O . ASN B 1 231 ? 2.787 -2.51 -20.906 1 89.12 231 ASN B O 1
ATOM 3878 N N . ALA B 1 232 ? 2.078 -3.863 -22.516 1 90.81 232 ALA B N 1
ATOM 3879 C CA . ALA B 1 232 ? 1.021 -2.936 -22.922 1 90.81 232 ALA B CA 1
ATOM 3880 C C . ALA B 1 232 ? -0.051 -2.834 -21.828 1 90.81 232 ALA B C 1
ATOM 3882 O O . ALA B 1 232 ? -0.459 -1.734 -21.453 1 90.81 232 ALA B O 1
ATOM 3883 N N . VAL B 1 233 ? -0.513 -3.977 -21.344 1 91.62 233 VAL B N 1
ATOM 3884 C CA . VAL B 1 233 ? -1.554 -4.012 -20.328 1 91.62 233 VAL B CA 1
ATOM 3885 C C . VAL B 1 233 ? -1.062 -3.305 -19.062 1 91.62 233 VAL B C 1
ATOM 3887 O O . VAL B 1 233 ? -1.798 -2.529 -18.453 1 91.62 233 VAL B O 1
ATOM 3890 N N . SER B 1 234 ? 0.162 -3.547 -18.672 1 91.38 234 SER B N 1
ATOM 3891 C CA . SER B 1 234 ? 0.762 -2.916 -17.5 1 91.38 234 SER B CA 1
ATOM 3892 C C . SER B 1 234 ? 0.875 -1.406 -17.688 1 91.38 234 SER B C 1
ATOM 3894 O O . SER B 1 234 ? 0.629 -0.641 -16.75 1 91.38 234 SER B O 1
ATOM 3896 N N . THR B 1 235 ? 1.235 -1.003 -18.875 1 91.06 235 THR B N 1
ATOM 3897 C CA . THR B 1 235 ? 1.36 0.42 -19.172 1 91.06 235 THR B CA 1
ATOM 3898 C C . THR B 1 235 ? 0.008 1.117 -19.062 1 91.06 235 THR B C 1
ATOM 3900 O O . THR B 1 235 ? -0.085 2.209 -18.484 1 91.06 235 THR B O 1
ATOM 3903 N N . VAL B 1 236 ? -0.956 0.476 -19.547 1 89.69 236 VAL B N 1
ATOM 3904 C CA . VAL B 1 236 ? -2.299 1.044 -19.484 1 89.69 236 VAL B CA 1
ATOM 3905 C C . VAL B 1 236 ? -2.736 1.155 -18.016 1 89.69 236 VAL B C 1
ATOM 3907 O O . VAL B 1 236 ? -3.311 2.168 -17.609 1 89.69 236 VAL B O 1
ATOM 3910 N N . LEU B 1 237 ? -2.52 0.085 -17.312 1 89.19 237 LEU B N 1
ATOM 3911 C CA . LEU B 1 237 ? -2.844 0.11 -15.891 1 89.19 237 LEU B CA 1
ATOM 3912 C C . LEU B 1 237 ? -2.094 1.231 -15.18 1 89.19 237 LEU B C 1
ATOM 3914 O O . LEU B 1 237 ? -2.682 1.979 -14.391 1 89.19 237 LEU B O 1
ATOM 3918 N N . PHE B 1 238 ? -0.855 1.365 -15.453 1 87.81 238 PHE B N 1
ATOM 3919 C CA . PHE B 1 238 ? -0.034 2.4 -14.836 1 87.81 238 PHE B CA 1
ATOM 3920 C C . PHE B 1 238 ? -0.568 3.787 -15.172 1 87.81 238 PHE B C 1
ATOM 3922 O O . PHE B 1 238 ? -0.73 4.629 -14.289 1 87.81 238 PHE B O 1
ATOM 3929 N N . LEU B 1 239 ? -0.791 4.074 -16.406 1 87.5 239 LEU B N 1
ATOM 3930 C CA . LEU B 1 239 ? -1.251 5.383 -16.859 1 87.5 239 LEU B CA 1
ATOM 3931 C C . LEU B 1 239 ? -2.609 5.723 -16.25 1 87.5 239 LEU B C 1
ATOM 3933 O O . LEU B 1 239 ? -2.873 6.879 -15.922 1 87.5 239 LEU B O 1
ATOM 3937 N N . SER B 1 240 ? -3.443 4.719 -16.156 1 87.12 240 SER B N 1
ATOM 3938 C CA . SER B 1 240 ? -4.75 4.941 -15.531 1 87.12 240 SER B CA 1
ATOM 3939 C C . SER B 1 240 ? -4.605 5.391 -14.086 1 87.12 240 SER B C 1
ATOM 3941 O O . SER B 1 240 ? -5.273 6.332 -13.648 1 87.12 240 SER B O 1
ATOM 3943 N N . ILE B 1 241 ? -3.73 4.773 -13.383 1 84.75 241 ILE B N 1
ATOM 3944 C CA . ILE B 1 241 ? -3.504 5.121 -11.977 1 84.75 241 ILE B CA 1
ATOM 3945 C C . ILE B 1 241 ? -2.852 6.496 -11.891 1 84.75 241 ILE B C 1
ATOM 3947 O O . ILE B 1 241 ? -3.211 7.305 -11.031 1 84.75 241 ILE B O 1
ATOM 3951 N N . LEU B 1 242 ? -1.918 6.746 -12.766 1 83.75 242 LEU B N 1
ATOM 3952 C CA . LEU B 1 242 ? -1.231 8.031 -12.789 1 83.75 242 LEU B CA 1
ATOM 3953 C C . LEU B 1 242 ? -2.221 9.172 -13.008 1 83.75 242 LEU B C 1
ATOM 3955 O O . LEU B 1 242 ? -2.145 10.203 -12.336 1 83.75 242 LEU B O 1
ATOM 3959 N N . ILE B 1 243 ? -3.092 8.992 -13.914 1 85.44 243 ILE B N 1
ATOM 3960 C CA . ILE B 1 243 ? -4.094 10.008 -14.211 1 85.44 243 ILE B CA 1
ATOM 3961 C C . ILE B 1 243 ? -4.973 10.25 -12.992 1 85.44 243 ILE B C 1
ATOM 3963 O O . ILE B 1 243 ? -5.242 11.398 -12.625 1 85.44 243 ILE B O 1
ATOM 3967 N N . LEU B 1 244 ? -5.387 9.172 -12.344 1 83.25 244 LEU B N 1
ATOM 3968 C CA . LEU B 1 244 ? -6.215 9.289 -11.148 1 83.25 244 LEU B CA 1
ATOM 3969 C C . LEU B 1 244 ? -5.469 10.016 -10.039 1 83.25 244 LEU B C 1
ATOM 3971 O O . LEU B 1 244 ? -6.047 10.859 -9.336 1 83.25 244 LEU B O 1
ATOM 3975 N N . LEU B 1 245 ? -4.262 9.711 -9.93 1 77.88 245 LEU B N 1
ATOM 3976 C CA . LEU B 1 245 ? -3.451 10.328 -8.883 1 77.88 245 LEU B CA 1
ATOM 3977 C C . LEU B 1 245 ? -3.275 11.82 -9.148 1 77.88 245 LEU B C 1
ATOM 3979 O O . LEU B 1 245 ? -3.26 12.625 -8.219 1 77.88 245 LEU B O 1
ATOM 3983 N N . LEU B 1 246 ? -3.066 12.188 -10.367 1 80.69 246 LEU B N 1
ATOM 3984 C CA . LEU B 1 246 ? -2.938 13.594 -10.734 1 80.69 246 LEU B CA 1
ATOM 3985 C C . LEU B 1 246 ? -4.223 14.359 -10.422 1 80.69 246 LEU B C 1
ATOM 3987 O O . LEU B 1 246 ? -4.172 15.516 -9.992 1 80.69 246 LEU B O 1
ATOM 3991 N N . ILE B 1 247 ? -5.258 13.695 -10.602 1 82.19 247 ILE B N 1
ATOM 3992 C CA . ILE B 1 247 ? -6.547 14.305 -10.297 1 82.19 247 ILE B CA 1
ATOM 3993 C C . ILE B 1 247 ? -6.684 14.508 -8.789 1 82.19 247 ILE B C 1
ATOM 3995 O O . ILE B 1 247 ? -7.098 15.578 -8.336 1 82.19 247 ILE B O 1
ATOM 3999 N N . ILE B 1 248 ? -6.281 13.555 -8.016 1 78 248 ILE B N 1
ATOM 4000 C CA . ILE B 1 248 ? -6.375 13.609 -6.559 1 78 248 ILE B CA 1
ATOM 4001 C C . ILE B 1 248 ? -5.461 14.711 -6.023 1 78 248 ILE B C 1
ATOM 4003 O O . ILE B 1 248 ? -5.852 15.477 -5.137 1 78 248 ILE B O 1
ATOM 4007 N N . ASN B 1 249 ? -4.246 14.758 -6.547 1 73.19 249 ASN B N 1
ATOM 4008 C CA . ASN B 1 249 ? -3.264 15.727 -6.086 1 73.19 249 ASN B CA 1
ATOM 4009 C C . ASN B 1 249 ? -3.682 17.156 -6.43 1 73.19 249 ASN B C 1
ATOM 4011 O O . ASN B 1 249 ? -3.449 18.078 -5.652 1 73.19 249 ASN B O 1
ATOM 4015 N N . LYS B 1 250 ? -4.172 17.312 -7.559 1 75.81 250 LYS B N 1
ATOM 4016 C CA . LYS B 1 250 ? -4.629 18.625 -7.969 1 75.81 250 LYS B CA 1
ATOM 4017 C C . LYS B 1 250 ? -5.758 19.125 -7.07 1 75.81 250 LYS B C 1
ATOM 4019 O O . LYS B 1 250 ? -5.812 20.312 -6.727 1 75.81 250 LYS B O 1
ATOM 4024 N N . ARG B 1 251 ? -6.477 18.266 -6.641 1 74.81 251 ARG B N 1
ATOM 4025 C CA . ARG B 1 251 ? -7.594 18.641 -5.777 1 74.81 251 ARG B CA 1
ATOM 4026 C C . ARG B 1 251 ? -7.113 18.938 -4.363 1 74.81 251 ARG B C 1
ATOM 4028 O O . ARG B 1 251 ? -7.621 19.859 -3.713 1 74.81 251 ARG B O 1
ATOM 4035 N N . SER B 1 252 ? -6.223 18.141 -3.902 1 65.44 252 SER B N 1
ATOM 4036 C CA . SER B 1 252 ? -5.68 18.375 -2.568 1 65.44 252 SER B CA 1
ATOM 4037 C C . SER B 1 252 ? -4.957 19.703 -2.494 1 65.44 252 SER B C 1
ATOM 4039 O O . SER B 1 252 ? -5.043 20.406 -1.483 1 65.44 252 SER B O 1
ATOM 4041 N N . GLU B 1 253 ? -4.238 20.047 -3.516 1 59.47 253 GLU B N 1
ATOM 4042 C CA . GLU B 1 253 ? -3.555 21.344 -3.578 1 59.47 253 GLU B CA 1
ATOM 4043 C C . GLU B 1 25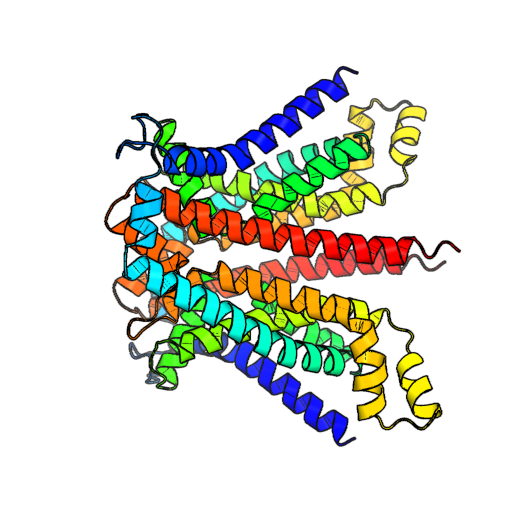3 ? -4.555 22.5 -3.611 1 59.47 253 GLU B C 1
ATOM 4045 O O . GLU B 1 253 ? -4.336 23.531 -2.982 1 59.47 253 GLU B O 1
ATOM 4050 N N . LYS B 1 254 ? -5.535 22.188 -4.309 1 57.22 254 LYS B N 1
ATOM 4051 C CA . LYS B 1 254 ? -6.547 23.234 -4.418 1 57.22 254 LYS B CA 1
ATOM 4052 C C . LYS B 1 254 ? -7.227 23.484 -3.076 1 57.22 254 LYS B C 1
ATOM 4054 O O . LYS B 1 254 ? -7.492 24.625 -2.711 1 57.22 254 LYS B O 1
ATOM 4059 N N . ASN B 1 255 ? -7.297 22.359 -2.363 1 53.69 255 ASN B N 1
ATOM 4060 C CA . ASN B 1 255 ? -7.922 22.531 -1.056 1 53.69 255 ASN B CA 1
ATOM 4061 C C . ASN B 1 255 ? -6.965 23.141 -0.046 1 53.69 255 ASN B C 1
ATOM 4063 O O . ASN B 1 255 ? -7.383 23.906 0.829 1 53.69 255 ASN B O 1
ATOM 4067 N N . ALA B 1 256 ? -5.691 22.781 -0.127 1 49.09 256 ALA B N 1
ATOM 4068 C CA . ALA B 1 256 ? -4.699 23.438 0.728 1 49.09 256 ALA B CA 1
ATOM 4069 C C . ALA B 1 256 ? -4.582 24.922 0.403 1 49.09 256 ALA B C 1
ATOM 4071 O O . ALA B 1 256 ? -4.438 25.75 1.305 1 49.09 256 ALA B O 1
ATOM 4072 N N . LYS B 1 257 ? -4.539 25.266 -0.806 1 48.69 257 LYS B N 1
ATOM 4073 C CA . LYS B 1 257 ? -4.48 26.672 -1.201 1 48.69 257 LYS B CA 1
ATOM 4074 C C . LYS B 1 257 ? -5.719 27.438 -0.727 1 48.69 257 LYS B C 1
ATOM 4076 O O . LYS B 1 257 ? -5.633 28.609 -0.368 1 48.69 257 LYS B O 1
ATOM 4081 N N . LYS B 1 258 ? -6.77 26.797 -0.79 1 46.38 258 LYS B N 1
ATOM 4082 C CA . LYS B 1 258 ? -7.965 27.484 -0.314 1 46.38 258 LYS B CA 1
ATOM 4083 C C . LYS B 1 258 ? -7.883 27.75 1.187 1 46.38 258 LYS B C 1
ATOM 4085 O O . LYS B 1 258 ? -8.328 28.797 1.66 1 46.38 258 LYS B O 1
ATOM 4090 N N . VAL B 1 259 ? -7.242 26.828 1.805 1 41.06 259 VAL B N 1
ATOM 4091 C CA . VAL B 1 259 ? -7.086 27.078 3.234 1 41.06 259 VAL B CA 1
ATOM 4092 C C . VAL B 1 259 ? -5.973 28.094 3.469 1 41.06 259 VAL B C 1
ATOM 4094 O O . VAL B 1 259 ? -6.074 28.938 4.363 1 41.06 259 VAL B O 1
ATOM 4097 N N . GLY B 1 260 ? -4.859 27.922 2.74 1 39.34 260 GLY B N 1
ATOM 4098 C CA . GLY B 1 260 ? -3.824 28.938 2.871 1 39.34 260 GLY B CA 1
ATOM 4099 C C . GLY B 1 260 ? -4.254 30.297 2.355 1 39.34 260 GLY B C 1
ATOM 4100 O O . GLY B 1 260 ? -3.541 31.281 2.529 1 39.34 260 GLY B O 1
ATOM 4101 N N . GLY B 1 261 ? -5.023 30.359 1.387 1 34.41 261 GLY B N 1
ATOM 4102 C CA . GLY B 1 261 ? -5.48 31.656 0.939 1 34.41 261 GLY B CA 1
ATOM 4103 C C . GLY B 1 261 ? -6.293 32.406 1.984 1 34.41 261 GLY B C 1
ATOM 4104 O O . GLY B 1 261 ? -6.805 33.5 1.724 1 34.41 261 GLY B O 1
ATOM 4105 N N . ILE B 1 262 ? -6.867 31.75 2.975 1 27.66 262 ILE B N 1
ATOM 4106 C CA . ILE B 1 262 ? -7.469 32.625 3.986 1 27.66 262 ILE B CA 1
ATOM 4107 C C . ILE B 1 262 ? -6.371 33.312 4.785 1 27.66 262 ILE B C 1
ATOM 4109 O O . ILE B 1 262 ? -5.68 32.688 5.59 1 27.66 262 ILE B O 1
ATOM 4113 N N . ASN B 1 263 ? -5.402 34.031 4.219 1 25.86 263 ASN B N 1
ATOM 4114 C CA . ASN B 1 263 ? -4.688 35.125 4.863 1 25.86 263 ASN B CA 1
ATOM 4115 C C . ASN B 1 263 ? -5.582 35.906 5.84 1 25.86 263 ASN B C 1
ATOM 4117 O O . ASN B 1 263 ? -6.672 36.344 5.473 1 25.86 263 ASN B O 1
ATOM 4121 N N . ILE B 1 264 ? -5.348 35.781 7.109 1 21.17 264 ILE B N 1
ATOM 4122 C CA . ILE B 1 264 ? -5.48 36.906 8.016 1 21.17 264 ILE B CA 1
ATOM 4123 C C . ILE B 1 264 ? -4.555 38.031 7.574 1 21.17 264 ILE B C 1
ATOM 4125 O O . ILE B 1 264 ? -3.396 37.781 7.227 1 21.17 264 ILE B O 1
#

Solvent-accessible surface area (backbone atoms only — not comparable to full-atom values): 26178 Å² total; per-residue (Å²): 112,70,68,56,49,53,40,50,51,51,50,48,49,50,49,44,64,61,42,44,20,53,49,45,32,47,56,47,23,27,35,47,34,77,50,77,74,49,83,52,46,84,37,63,60,31,51,53,49,45,70,69,31,65,66,52,46,48,10,45,49,43,25,51,50,42,13,50,53,19,14,53,52,14,30,55,53,12,49,54,46,28,55,49,45,68,73,43,56,68,71,60,31,52,54,50,50,55,55,46,45,45,67,75,61,47,38,51,59,48,51,11,49,12,44,32,49,38,34,53,48,72,68,46,71,49,12,66,64,43,28,36,52,52,44,21,52,70,26,20,47,54,15,22,63,44,33,36,62,58,59,69,66,44,63,78,52,54,59,52,50,32,41,71,74,67,39,49,72,69,49,28,40,64,68,48,49,44,63,72,44,38,69,32,48,51,47,13,27,53,50,24,26,53,54,44,53,45,42,37,54,45,45,60,46,18,37,24,90,86,44,46,33,45,50,47,50,50,51,53,42,48,74,78,42,78,48,50,41,50,29,25,54,39,40,49,54,47,51,53,44,50,54,52,48,52,53,51,51,54,48,51,49,51,51,49,46,57,55,62,64,60,69,129,113,70,67,55,50,53,40,49,49,52,50,49,49,52,50,45,63,62,43,44,21,53,49,47,32,48,55,47,24,26,34,47,33,77,51,75,73,48,83,52,46,84,36,62,60,32,52,54,48,45,70,68,31,65,68,53,45,49,10,46,50,43,25,52,50,42,14,50,53,20,16,52,53,14,32,56,54,12,49,54,47,28,56,49,46,67,75,44,56,69,71,61,31,51,52,50,50,56,55,46,46,45,67,75,61,48,38,51,60,50,52,11,49,13,44,31,51,35,35,53,48,74,66,45,72,49,13,65,66,44,30,36,51,53,44,20,52,68,25,20,47,54,16,22,62,44,33,38,65,57,59,69,67,44,63,80,52,55,60,53,50,33,41,72,74,66,39,49,72,68,50,28,41,64,68,46,50,45,64,71,44,38,67,32,47,51,48,13,26,53,50,24,26,52,54,44,52,46,43,37,53,45,44,62,45,18,36,25,89,86,46,46,34,45,50,47,49,49,51,52,43,47,73,77,40,76,47,50,40,48,29,26,54,41,38,50,54,46,52,53,44,50,54,54,48,52,53,50,50,54,49,51,51,51,52,49,46,56,57,62,63,59,68,130

Nearest PDB structures (foldseek):
  8y5f-assembly1_C  TM=8.879E-01  e=2.502E-15  Escherichia coli
  7cad-assembly1_B  TM=8.651E-01  e=2.625E-10  Mycolicibacterium smegmatis MC2 155
  8ja7-assembly1_B  TM=8.294E-01  e=5.125E-09  Mycobacterium tuberculosis H37Rv
  8hpn-assembly1_B  TM=8.080E-01  e=6.171E-09  Mycolicibacterium smegmatis MC2 155
  8zx1-assembly1_B  TM=7.725E-01  e=2.438E-09  Escherichia coli

Sequence (528 aa):
MVRKGIERLYLGLIMLFLYAPILTLIVFSFNDSKSRAKWGGFTLKWYKNMLNDPMISKSLYYTLLIALLASVIATIIGTLAAIGIHVMKKKSKSVILNVTYLPVLNADIVTGIAFMLFFVAIGLKLGFTSMLIAHITFNIPYVILSILPKLSSLNKFTYEAALDLGAHPMQAIWKVIIPEIMPNIITGFLLAFTLSLDDFVISYFTTGSGVTNLSITIYTMTRRGIKPEINAVSTVLFLSILILLLIINKRSEKNAKKVGGINIMVRKGIERLYLGLIMLFLYAPILTLIVFSFNDSKSRAKWGGFTLKWYKNMLNDPMISKSLYYTLLIALLASVIATIIGTLAAIGIHVMKKKSKSVILNVTYLPVLNADIVTGIAFMLFFVAIGLKLGFTSMLIAHITFNIPYVILSILPKLSSLNKFTYEAALDLGAHPMQAIWKVIIPEIMPNIITGFLLAFTLSLDDFVISYFTTGSGVTNLSITIYTMTRRGIKPEINAVSTVLFLSILILLLIINKRSEKNAKKVGGINI

Radius of gyration: 24.29 Å; Cα contacts (8 Å, |Δi|>4): 694; chains: 2; bounding box: 65×67×58 Å

pLDDT: mean 84.98, std 13.6, range [20.67, 98.69]

Organism: NCBI:txid1294263

InterPro domains:
  IPR000515 ABC transporter type 1, transmembrane domain MetI-like [PF00528] (75-247)
  IPR000515 ABC transporter type 1, transmembrane domain MetI-like [PS50928] (60-248)
  IPR000515 ABC transporter type 1, transmembrane domain MetI-like [cd06261] (60-236)
  IPR035906 MetI-like superfamily [G3DSA:1.10.3720.10] (8-258)
  IPR035906 MetI-like superfamily [SSF161098] (5-250)
  IPR051789 Bacterial Polyamine Transport Permease [PTHR43848] (1-258)